Protein AF-A0A0D2NVY4-F1 (afdb_monomer_lite)

Radius of gyration: 32.56 Å; chains: 1; bounding box: 79×87×109 Å

InterPro domains:
  IPR002347 Short-chain dehydrogenase/reductase SDR [PF00106] (227-402)
  IPR016039 Thiolase-like [G3DSA:3.40.47.10] (525-655)
  IPR036291 NAD(P)-binding domain superfamily [SSF51735] (224-418)
  IPR041550 Fatty acid synthase type I, helical [PF18314] (1-98)

Structure (mmCIF, N/CA/C/O backbone):
data_AF-A0A0D2NVY4-F1
#
_entry.id   AF-A0A0D2NVY4-F1
#
loop_
_atom_site.group_PDB
_atom_site.id
_atom_site.type_symbol
_atom_site.label_atom_id
_atom_site.label_alt_id
_atom_site.label_comp_id
_atom_site.label_asym_id
_atom_site.label_entity_id
_atom_site.label_seq_id
_atom_site.pdbx_PDB_ins_code
_atom_site.Cartn_x
_atom_site.Cartn_y
_atom_site.Cartn_z
_atom_site.occupancy
_atom_site.B_iso_or_equiv
_atom_site.auth_seq_id
_atom_site.auth_comp_id
_atom_site.auth_asym_id
_atom_site.auth_atom_id
_atom_site.pdbx_PDB_model_num
ATOM 1 N N . MET A 1 1 ? 10.002 -20.370 -1.622 1.00 86.56 1 MET A N 1
ATOM 2 C CA . MET A 1 1 ? 10.670 -20.469 -0.302 1.00 86.56 1 MET A CA 1
ATOM 3 C C . MET A 1 1 ? 11.691 -21.597 -0.251 1.00 86.56 1 MET A C 1
ATOM 5 O O . MET A 1 1 ? 12.854 -21.275 -0.115 1.00 86.56 1 MET A O 1
ATOM 9 N N . PHE A 1 2 ? 11.315 -22.878 -0.393 1.00 87.69 2 PHE A N 1
ATOM 10 C CA . PHE A 1 2 ? 12.278 -23.999 -0.362 1.00 87.69 2 PHE A CA 1
ATOM 11 C C . PHE A 1 2 ? 13.451 -23.810 -1.343 1.00 87.69 2 PHE A C 1
ATOM 13 O O . PHE A 1 2 ? 14.599 -23.707 -0.924 1.00 87.69 2 PHE A O 1
ATOM 20 N N . TYR A 1 3 ? 13.155 -23.617 -2.633 1.00 90.06 3 TYR A N 1
ATOM 21 C CA . TYR A 1 3 ? 14.182 -23.303 -3.631 1.00 90.06 3 TYR A CA 1
ATOM 22 C C . TYR A 1 3 ? 14.896 -21.970 -3.375 1.00 90.06 3 TYR A C 1
ATOM 24 O O . TYR A 1 3 ? 16.074 -21.850 -3.680 1.00 90.06 3 TYR A O 1
ATOM 32 N N . ASP A 1 4 ? 14.228 -20.977 -2.780 1.00 90.44 4 ASP A N 1
ATOM 33 C CA . ASP A 1 4 ? 14.886 -19.706 -2.449 1.00 90.44 4 ASP A CA 1
ATOM 34 C C . ASP A 1 4 ? 15.984 -19.902 -1.393 1.00 90.44 4 ASP A C 1
ATOM 36 O O . ASP A 1 4 ? 17.011 -19.237 -1.466 1.00 90.44 4 ASP A O 1
ATOM 40 N N . ILE A 1 5 ? 15.800 -20.838 -0.454 1.00 88.50 5 ILE A N 1
ATOM 41 C CA . ILE A 1 5 ? 16.826 -21.222 0.525 1.00 88.50 5 ILE A CA 1
ATOM 42 C C . ILE A 1 5 ? 17.967 -21.976 -0.174 1.00 88.50 5 ILE A C 1
ATOM 44 O O . ILE A 1 5 ? 19.127 -21.623 0.010 1.00 88.50 5 ILE A O 1
ATOM 48 N N . ILE A 1 6 ? 17.653 -22.967 -1.021 1.00 89.50 6 ILE A N 1
ATOM 49 C CA . ILE A 1 6 ? 18.666 -23.768 -1.741 1.00 89.50 6 ILE A CA 1
ATOM 50 C C . ILE A 1 6 ? 19.544 -22.893 -2.643 1.00 89.50 6 ILE A C 1
ATOM 52 O O . ILE A 1 6 ? 20.761 -23.052 -2.664 1.00 89.50 6 ILE A O 1
ATOM 56 N N . PHE A 1 7 ? 18.942 -21.950 -3.369 1.00 92.81 7 PHE A N 1
ATOM 57 C CA . PHE A 1 7 ? 19.663 -21.037 -4.257 1.00 92.81 7 PHE A CA 1
ATOM 58 C C . PHE A 1 7 ? 20.266 -19.823 -3.530 1.00 92.81 7 PHE A C 1
ATOM 60 O O . PHE A 1 7 ? 20.756 -18.910 -4.193 1.00 92.81 7 PHE A O 1
ATOM 67 N N . GLY A 1 8 ? 20.206 -19.767 -2.194 1.00 89.69 8 GLY A N 1
ATOM 68 C CA . GLY A 1 8 ? 20.782 -18.677 -1.400 1.00 89.69 8 GLY A CA 1
ATOM 69 C C . GLY A 1 8 ? 20.105 -17.315 -1.592 1.00 89.69 8 GLY A C 1
ATOM 70 O O . GLY A 1 8 ? 20.678 -16.292 -1.233 1.00 89.69 8 GLY A O 1
ATOM 71 N N . ARG A 1 9 ? 18.890 -17.281 -2.155 1.00 89.81 9 ARG A N 1
ATOM 72 C CA . ARG A 1 9 ? 18.069 -16.061 -2.268 1.00 89.81 9 ARG A CA 1
ATOM 73 C C . ARG A 1 9 ? 17.464 -15.651 -0.927 1.00 89.81 9 ARG A C 1
ATOM 75 O O . ARG A 1 9 ? 17.112 -14.491 -0.757 1.00 89.81 9 ARG A O 1
ATOM 82 N N . LEU A 1 10 ? 17.300 -16.609 -0.015 1.00 87.00 10 LEU A N 1
ATOM 83 C CA . LEU A 1 10 ? 16.898 -16.390 1.369 1.00 87.00 10 LEU A CA 1
ATOM 84 C C . LEU A 1 10 ? 17.934 -17.017 2.296 1.00 87.00 10 LEU A C 1
ATOM 86 O O . LEU A 1 10 ? 18.190 -18.220 2.229 1.00 87.00 10 LEU A O 1
ATOM 90 N N . THR A 1 11 ? 18.491 -16.206 3.185 1.00 84.31 11 THR A N 1
ATOM 91 C CA . THR A 1 11 ? 19.459 -16.626 4.200 1.00 84.31 11 THR A CA 1
ATOM 92 C C . THR A 1 11 ? 18.825 -16.618 5.588 1.00 84.31 11 THR A C 1
ATOM 94 O O . THR A 1 11 ? 17.840 -15.928 5.834 1.00 84.31 11 THR A O 1
ATOM 97 N N . THR A 1 12 ? 19.393 -17.360 6.540 1.00 76.38 12 THR A N 1
ATOM 98 C CA . THR A 1 12 ? 18.867 -17.458 7.918 1.00 76.38 12 THR A CA 1
ATOM 99 C C . THR A 1 12 ? 18.837 -16.126 8.679 1.00 76.38 12 THR A C 1
ATOM 101 O O . THR A 1 12 ? 18.183 -16.031 9.716 1.00 76.38 12 THR A O 1
ATOM 104 N N . VAL A 1 13 ? 19.518 -15.095 8.173 1.00 79.06 13 VAL A N 1
ATOM 105 C CA . VAL A 1 13 ? 19.532 -13.734 8.732 1.00 79.06 13 VAL A CA 1
ATOM 106 C C . VAL A 1 13 ? 18.320 -12.918 8.257 1.00 79.06 13 VAL A C 1
ATOM 108 O O . VAL A 1 13 ? 17.901 -11.970 8.929 1.00 79.06 13 VAL A O 1
ATOM 111 N N . ASP A 1 14 ? 17.709 -13.302 7.134 1.00 80.12 14 ASP A N 1
ATOM 112 C CA . ASP A 1 14 ? 16.627 -12.550 6.513 1.00 80.12 14 ASP A CA 1
ATOM 113 C C . ASP A 1 14 ? 15.312 -12.757 7.263 1.00 80.12 14 ASP A C 1
ATOM 115 O O . ASP A 1 14 ? 14.697 -13.826 7.236 1.00 80.12 14 ASP A O 1
ATOM 119 N N . ARG A 1 15 ? 14.791 -11.681 7.866 1.00 83.75 15 ARG A N 1
ATOM 120 C CA . ARG A 1 15 ? 13.445 -11.685 8.470 1.00 83.75 15 ARG A CA 1
ATOM 121 C C . ARG A 1 15 ? 12.323 -11.975 7.480 1.00 83.75 15 ARG A C 1
ATOM 123 O O . ARG A 1 15 ? 11.206 -12.283 7.896 1.00 83.75 15 ARG A O 1
ATOM 130 N N . GLU A 1 16 ? 12.614 -11.901 6.187 1.00 86.81 16 GLU A N 1
ATOM 131 C CA . GLU A 1 16 ? 11.705 -12.356 5.147 1.00 86.81 16 GLU A CA 1
ATOM 132 C C . GLU A 1 16 ? 11.377 -13.851 5.283 1.00 86.81 16 GLU A C 1
ATOM 134 O O . GLU A 1 16 ? 10.227 -14.227 5.051 1.00 86.81 16 GLU A O 1
ATOM 139 N N . ILE A 1 17 ? 12.316 -14.692 5.743 1.00 88.69 17 ILE A N 1
ATOM 140 C CA . ILE A 1 17 ? 12.026 -16.101 6.048 1.00 88.69 17 ILE A CA 1
ATOM 141 C C . ILE A 1 17 ? 10.953 -16.184 7.131 1.00 88.69 17 ILE A C 1
ATOM 143 O O . ILE A 1 17 ? 9.939 -16.848 6.936 1.00 88.69 17 ILE A O 1
ATOM 147 N N . THR A 1 18 ? 11.128 -15.465 8.243 1.00 89.81 18 THR A N 1
ATOM 148 C CA . THR A 1 18 ? 10.160 -15.463 9.348 1.00 89.81 18 THR A CA 1
ATOM 149 C C . THR A 1 18 ? 8.782 -14.994 8.887 1.00 89.81 18 THR A C 1
ATOM 151 O O . THR A 1 18 ? 7.784 -15.640 9.200 1.00 89.81 18 THR A O 1
ATOM 154 N N . ALA A 1 19 ? 8.710 -13.916 8.100 1.00 90.62 19 ALA A N 1
ATOM 155 C CA . ALA A 1 19 ? 7.446 -13.406 7.568 1.00 90.62 19 ALA A CA 1
ATOM 156 C C . ALA A 1 19 ? 6.749 -14.431 6.653 1.00 90.62 19 ALA A C 1
ATOM 158 O O . ALA A 1 19 ? 5.549 -14.675 6.797 1.00 90.62 19 ALA A O 1
ATOM 159 N N . ARG A 1 20 ? 7.498 -15.077 5.747 1.00 91.50 20 ARG A N 1
ATOM 160 C CA . ARG A 1 20 ? 6.967 -16.120 4.853 1.00 91.50 20 ARG A CA 1
ATOM 161 C C . ARG A 1 20 ? 6.532 -17.367 5.628 1.00 91.50 20 ARG A C 1
ATOM 163 O O . ARG A 1 20 ? 5.486 -17.927 5.310 1.00 91.50 20 ARG A O 1
ATOM 170 N N . CYS A 1 21 ? 7.269 -17.767 6.664 1.00 91.25 21 CYS A N 1
ATOM 171 C CA . CYS A 1 21 ? 6.880 -18.856 7.561 1.00 91.25 21 CYS A CA 1
ATOM 172 C C . CYS A 1 21 ? 5.568 -18.543 8.289 1.00 91.25 21 CYS A C 1
ATOM 174 O O . CYS A 1 21 ? 4.671 -19.376 8.268 1.00 91.25 21 CYS A O 1
ATOM 176 N N . ILE A 1 22 ? 5.402 -17.340 8.854 1.00 92.00 22 ILE A N 1
ATOM 177 C CA . ILE A 1 22 ? 4.137 -16.924 9.492 1.00 92.00 22 ILE A CA 1
ATOM 178 C C . ILE A 1 22 ? 2.979 -16.983 8.485 1.00 92.00 22 ILE A C 1
ATOM 180 O O . ILE A 1 22 ? 1.926 -17.539 8.787 1.00 92.00 22 ILE A O 1
ATOM 184 N N . ALA A 1 23 ? 3.176 -16.488 7.260 1.00 93.06 23 ALA A N 1
ATOM 185 C CA . ALA A 1 23 ? 2.154 -16.553 6.215 1.00 93.06 23 ALA A CA 1
ATOM 186 C C . ALA A 1 23 ? 1.801 -17.994 5.793 1.00 93.06 23 ALA A C 1
ATOM 188 O O . ALA A 1 23 ? 0.668 -18.267 5.397 1.00 93.06 23 ALA A O 1
ATOM 189 N N . LEU A 1 24 ? 2.754 -18.930 5.840 1.00 92.38 24 LEU A N 1
ATOM 190 C CA . LEU A 1 24 ? 2.497 -20.358 5.613 1.00 92.38 24 LEU A CA 1
ATOM 191 C C . LEU A 1 24 ? 1.728 -20.979 6.787 1.00 92.38 24 LEU A C 1
ATOM 193 O O . LEU A 1 24 ? 0.723 -21.641 6.555 1.00 92.38 24 LEU A O 1
ATOM 197 N N . LEU A 1 25 ? 2.125 -20.687 8.028 1.00 93.12 25 LEU A N 1
ATOM 198 C CA . LEU A 1 25 ? 1.436 -21.147 9.240 1.00 93.12 25 LEU A CA 1
ATOM 199 C C . LEU A 1 25 ? -0.012 -20.641 9.313 1.00 93.12 25 LEU A C 1
ATOM 201 O O . LEU A 1 25 ? -0.918 -21.392 9.656 1.00 93.12 25 LEU A O 1
ATOM 205 N N . ASN A 1 26 ? -0.267 -19.407 8.881 1.00 94.94 26 ASN A N 1
ATOM 206 C CA . ASN A 1 26 ? -1.617 -18.849 8.777 1.00 94.94 26 ASN A CA 1
ATOM 207 C C . ASN A 1 26 ? -2.511 -19.567 7.746 1.00 94.94 26 ASN A C 1
ATOM 209 O O . ASN A 1 26 ? -3.724 -19.356 7.725 1.00 94.94 26 ASN A O 1
ATOM 213 N N . ARG A 1 27 ? -1.931 -20.404 6.880 1.00 93.50 27 ARG A N 1
ATOM 214 C CA . ARG A 1 27 ? -2.629 -21.253 5.902 1.00 93.50 27 ARG A CA 1
ATOM 215 C C . ARG A 1 27 ? -2.574 -22.735 6.274 1.00 93.50 27 ARG A C 1
ATOM 217 O O . ARG A 1 27 ? -2.895 -23.563 5.429 1.00 93.50 27 ARG A O 1
ATOM 224 N N . ALA A 1 28 ? -2.175 -23.061 7.506 1.00 91.00 28 ALA A N 1
ATOM 225 C CA . ALA A 1 28 ? -2.009 -24.436 7.948 1.00 91.00 28 ALA A CA 1
ATOM 226 C C . ALA A 1 28 ? -3.269 -25.270 7.679 1.00 91.00 28 ALA A C 1
ATOM 228 O O . ALA A 1 28 ? -4.376 -24.966 8.143 1.00 91.00 28 ALA A O 1
ATOM 229 N N . ASP A 1 29 ? -3.057 -26.344 6.930 1.00 88.44 29 ASP A N 1
ATOM 230 C CA . ASP A 1 29 ? -4.056 -27.316 6.520 1.00 88.44 29 ASP A CA 1
ATOM 231 C C . ASP A 1 29 ? -3.451 -28.726 6.651 1.00 88.44 29 ASP A C 1
ATOM 233 O O . ASP A 1 29 ? -2.238 -28.871 6.460 1.00 88.44 29 ASP A O 1
ATOM 237 N N . PRO A 1 30 ? -4.229 -29.769 6.995 1.00 87.94 30 PRO A N 1
ATOM 238 C CA . PRO A 1 30 ? -3.699 -31.126 7.106 1.00 87.94 30 PRO A CA 1
ATOM 239 C C . PRO A 1 30 ? -2.974 -31.617 5.846 1.00 87.94 30 PRO A C 1
ATOM 241 O O . PRO A 1 30 ? -1.980 -32.338 5.966 1.00 87.94 30 PRO A O 1
ATOM 244 N N . ASP A 1 31 ? -3.397 -31.196 4.651 1.00 88.06 31 ASP A N 1
ATOM 245 C CA . ASP A 1 31 ? -2.732 -31.588 3.404 1.00 88.06 31 ASP A CA 1
ATOM 246 C C . ASP A 1 31 ? -1.374 -30.896 3.224 1.00 88.06 31 ASP A C 1
ATOM 248 O O . ASP A 1 31 ? -0.487 -31.430 2.555 1.00 88.06 31 ASP A O 1
ATOM 252 N N . MET A 1 32 ? -1.153 -29.757 3.890 1.00 84.56 32 MET A N 1
ATOM 253 C CA . MET A 1 32 ? 0.127 -29.047 3.880 1.00 84.56 32 MET A CA 1
ATOM 254 C C . MET A 1 32 ? 1.254 -29.859 4.540 1.00 84.56 32 MET A C 1
ATOM 256 O O . MET A 1 32 ? 2.413 -29.732 4.149 1.00 84.56 32 MET A O 1
ATOM 260 N N . LEU A 1 33 ? 0.927 -30.733 5.499 1.00 82.50 33 LEU A N 1
ATOM 261 C CA . LEU A 1 33 ? 1.903 -31.587 6.190 1.00 82.50 33 LEU A CA 1
ATOM 262 C C . LEU A 1 33 ? 2.468 -32.711 5.310 1.00 82.50 33 LEU A C 1
ATOM 264 O O . LEU A 1 33 ? 3.437 -33.355 5.704 1.00 82.50 33 LEU A O 1
ATOM 268 N N . ARG A 1 34 ? 1.869 -32.966 4.140 1.00 81.75 34 ARG A N 1
ATOM 269 C CA . ARG A 1 34 ? 2.365 -33.963 3.178 1.00 81.75 34 ARG A CA 1
ATOM 270 C C . ARG A 1 34 ? 3.543 -33.453 2.349 1.00 81.75 34 ARG A C 1
ATOM 272 O O . ARG A 1 34 ? 4.199 -34.250 1.689 1.00 81.75 34 ARG A O 1
ATOM 279 N N . TYR A 1 35 ? 3.786 -32.144 2.352 1.00 76.06 35 TYR A N 1
ATOM 280 C CA . TYR A 1 35 ? 4.865 -31.533 1.588 1.00 76.06 35 TYR A CA 1
ATOM 281 C C . TYR A 1 35 ? 6.170 -31.524 2.390 1.00 76.06 35 TYR A C 1
ATOM 283 O O . TYR A 1 35 ? 6.176 -31.295 3.601 1.00 76.06 35 TYR A O 1
ATOM 291 N N . GLU A 1 36 ? 7.287 -31.729 1.693 1.00 65.12 36 GLU A N 1
ATOM 292 C CA . GLU A 1 36 ? 8.637 -31.679 2.260 1.00 65.12 36 GLU A CA 1
ATOM 293 C C . GLU A 1 36 ? 9.037 -30.230 2.590 1.00 65.12 36 GLU A C 1
ATOM 295 O O . GLU A 1 36 ? 9.693 -29.529 1.817 1.00 65.12 36 GLU A O 1
ATOM 300 N N . PHE A 1 37 ? 8.603 -29.748 3.753 1.00 70.25 37 PHE A N 1
ATOM 301 C CA . PHE A 1 37 ? 9.102 -28.510 4.346 1.00 70.25 37 PHE A CA 1
ATOM 302 C C . PHE A 1 37 ? 10.271 -28.789 5.301 1.00 70.25 37 PHE A C 1
ATOM 304 O O . PHE A 1 37 ? 10.519 -29.923 5.702 1.00 70.25 37 PHE A O 1
ATOM 311 N N . GLY A 1 38 ? 10.998 -27.742 5.708 1.00 79.31 38 GLY A N 1
ATOM 312 C CA . GLY A 1 38 ? 11.969 -27.878 6.796 1.00 79.31 38 GLY A CA 1
ATOM 313 C C . GLY A 1 38 ? 11.278 -28.375 8.072 1.00 79.31 38 GLY A C 1
ATOM 314 O O . GLY A 1 38 ? 10.204 -27.875 8.407 1.00 79.31 38 GLY A O 1
ATOM 315 N N . GLN A 1 39 ? 11.894 -29.326 8.785 1.00 85.44 39 GLN A N 1
ATOM 316 C CA . GLN A 1 39 ? 11.295 -30.023 9.936 1.00 85.44 39 GLN A CA 1
ATOM 317 C C . GLN A 1 39 ? 10.661 -29.068 10.962 1.00 85.44 39 GLN A C 1
ATOM 319 O O . GLN A 1 39 ? 9.519 -29.261 11.361 1.00 85.44 39 GLN A O 1
ATOM 324 N N . GLN A 1 40 ? 11.343 -27.965 11.289 1.00 87.06 40 GLN A N 1
ATOM 325 C CA . GLN A 1 40 ? 10.825 -26.948 12.210 1.00 87.06 40 GLN A CA 1
ATOM 326 C C . GLN A 1 40 ? 9.500 -26.319 11.740 1.00 87.06 40 GLN A C 1
ATOM 328 O O . GLN A 1 40 ? 8.623 -26.039 12.552 1.00 87.06 40 GLN A O 1
ATOM 333 N N . LEU A 1 41 ? 9.328 -26.083 10.435 1.00 86.81 41 LEU A N 1
ATOM 334 C CA . LEU A 1 41 ? 8.077 -25.537 9.906 1.00 86.81 41 LEU A CA 1
ATOM 335 C C . LEU A 1 41 ? 6.955 -26.578 9.953 1.00 86.81 41 LEU A C 1
ATOM 337 O O . LEU A 1 41 ? 5.814 -26.208 10.214 1.00 86.81 41 LEU A O 1
ATOM 341 N N . ILE A 1 42 ? 7.269 -27.858 9.733 1.00 87.81 42 ILE A N 1
ATOM 342 C CA . ILE A 1 42 ? 6.306 -28.963 9.860 1.00 87.81 42 ILE A CA 1
ATOM 343 C C . ILE A 1 42 ? 5.810 -29.055 11.304 1.00 87.81 42 ILE A C 1
ATOM 345 O O . ILE A 1 42 ? 4.600 -29.112 11.529 1.00 87.81 42 ILE A O 1
ATOM 349 N N . ASP A 1 43 ? 6.724 -29.013 12.271 1.00 89.75 43 ASP A N 1
ATOM 350 C CA . ASP A 1 43 ? 6.390 -29.086 13.694 1.00 89.75 43 ASP A CA 1
ATOM 351 C C . ASP A 1 43 ? 5.529 -27.887 14.117 1.00 89.75 43 ASP A C 1
ATOM 353 O O . ASP A 1 43 ? 4.432 -28.076 14.642 1.00 89.75 43 ASP A O 1
ATOM 357 N N . ASN A 1 44 ? 5.926 -26.666 13.740 1.00 90.62 44 ASN A N 1
ATOM 358 C CA . ASN A 1 44 ? 5.115 -25.467 13.970 1.00 90.62 44 ASN A CA 1
ATOM 359 C C . ASN A 1 44 ? 3.734 -25.561 13.298 1.00 90.62 44 ASN A C 1
ATOM 361 O O . ASN A 1 44 ? 2.740 -25.120 13.867 1.00 90.62 44 ASN A O 1
ATOM 365 N N . THR A 1 45 ? 3.653 -26.133 12.090 1.00 89.69 45 THR A N 1
ATOM 366 C CA . THR A 1 45 ? 2.379 -26.306 11.371 1.00 89.69 45 THR A CA 1
ATOM 367 C C . THR A 1 45 ? 1.446 -27.221 12.156 1.00 89.69 45 THR A C 1
ATOM 369 O O . THR A 1 45 ? 0.265 -26.908 12.275 1.00 89.69 45 THR A O 1
ATOM 372 N N . ARG A 1 46 ? 1.960 -28.312 12.744 1.00 89.88 46 ARG A N 1
ATOM 373 C CA . ARG A 1 46 ? 1.169 -29.223 13.589 1.00 89.88 46 ARG A CA 1
ATOM 374 C C . ARG A 1 46 ? 0.601 -28.522 14.820 1.00 89.88 46 ARG A C 1
ATOM 376 O O . ARG A 1 46 ? -0.548 -28.775 15.162 1.00 89.88 46 ARG A O 1
ATOM 383 N N . GLU A 1 47 ? 1.373 -27.641 15.449 1.00 90.19 47 GLU A N 1
ATOM 384 C CA . GLU A 1 47 ? 0.938 -26.898 16.639 1.00 90.19 47 GLU A CA 1
ATOM 385 C C . GLU A 1 47 ? -0.162 -25.872 16.337 1.00 90.19 47 GLU A C 1
ATOM 387 O O . GLU A 1 47 ? -1.074 -25.687 17.141 1.00 90.19 47 GLU A O 1
ATOM 392 N N . VAL A 1 48 ? -0.112 -25.219 15.171 1.00 91.31 48 VAL A N 1
ATOM 393 C CA . VAL A 1 48 ? -1.101 -24.195 14.781 1.00 91.31 48 VAL A CA 1
ATOM 394 C C . VAL A 1 48 ? -2.318 -24.767 14.046 1.00 91.31 48 VAL A C 1
ATOM 396 O O . VAL A 1 48 ? -3.240 -24.032 13.681 1.00 91.31 48 VAL A O 1
ATOM 399 N N . LEU A 1 49 ? -2.372 -26.079 13.801 1.00 91.69 49 LEU A N 1
ATOM 400 C CA . LEU A 1 49 ? -3.544 -26.681 13.173 1.00 91.69 49 LEU A CA 1
ATOM 401 C C . LEU A 1 49 ? -4.790 -26.447 14.037 1.00 91.69 49 LEU A C 1
ATOM 403 O O . LEU A 1 49 ? -4.869 -26.819 15.200 1.00 91.69 49 LEU A O 1
ATOM 407 N N . GLY A 1 50 ? -5.790 -25.813 13.428 1.00 86.81 50 GLY A N 1
ATOM 408 C CA . GLY A 1 50 ? -7.053 -25.475 14.089 1.00 86.81 50 GLY A CA 1
ATOM 409 C C . GLY A 1 50 ? -7.038 -24.153 14.865 1.00 86.81 50 GLY A C 1
ATOM 410 O O . GLY A 1 50 ? -8.112 -23.683 15.239 1.00 86.81 50 GLY A O 1
ATOM 411 N N . THR A 1 51 ? -5.889 -23.489 15.025 1.00 93.00 51 THR A N 1
ATOM 412 C CA . THR A 1 51 ? -5.853 -22.142 15.610 1.00 93.00 51 THR A CA 1
ATOM 413 C C . THR A 1 51 ? -6.255 -21.077 14.573 1.00 93.00 51 THR A C 1
ATOM 415 O O . THR A 1 51 ? -6.121 -21.288 13.358 1.00 93.00 51 THR A O 1
ATOM 418 N N . PRO A 1 52 ? -6.845 -19.946 15.001 1.00 94.12 52 PRO A N 1
ATOM 419 C CA . PRO A 1 52 ? -7.116 -18.825 14.107 1.00 94.12 52 PRO A CA 1
ATOM 420 C C . PRO A 1 52 ? -5.819 -18.228 13.539 1.00 94.12 52 PRO A C 1
ATOM 422 O O . PRO A 1 52 ? -4.828 -18.140 14.263 1.00 94.12 52 PRO A O 1
ATOM 425 N N . PRO A 1 53 ? -5.819 -17.771 12.275 1.00 95.69 53 PRO A N 1
ATOM 426 C CA . PRO A 1 53 ? -4.670 -17.079 11.710 1.00 95.69 53 PRO A CA 1
ATOM 427 C C . PRO A 1 53 ? -4.442 -15.730 12.403 1.00 95.69 53 PRO A C 1
ATOM 429 O O . PRO A 1 53 ? -5.387 -15.083 12.873 1.00 95.69 53 PRO A O 1
ATOM 432 N N . MET A 1 54 ? -3.181 -15.306 12.458 1.00 94.06 54 MET A N 1
ATOM 433 C CA . MET A 1 54 ? -2.755 -14.118 13.192 1.00 94.06 54 MET A CA 1
ATOM 434 C C . MET A 1 54 ? -1.973 -13.155 12.301 1.00 94.06 54 MET A C 1
ATOM 436 O O . MET A 1 54 ? -1.038 -13.525 11.589 1.00 94.06 54 MET A O 1
ATOM 440 N N . TYR A 1 55 ? -2.316 -11.877 12.394 1.00 95.94 55 TYR A N 1
ATOM 441 C CA . TYR A 1 55 ? -1.469 -10.787 11.952 1.00 95.94 55 TYR A CA 1
ATOM 442 C C . TYR A 1 55 ? -0.325 -10.591 12.944 1.00 95.94 55 TYR A C 1
ATOM 444 O O . TYR A 1 55 ? -0.558 -10.297 14.116 1.00 95.94 55 TYR A O 1
ATOM 452 N N . LYS A 1 56 ? 0.907 -10.713 12.449 1.00 93.69 56 LYS A N 1
ATOM 453 C CA . LYS A 1 56 ? 2.125 -10.364 13.175 1.00 93.69 56 LYS A CA 1
ATOM 454 C C . LYS A 1 56 ? 3.14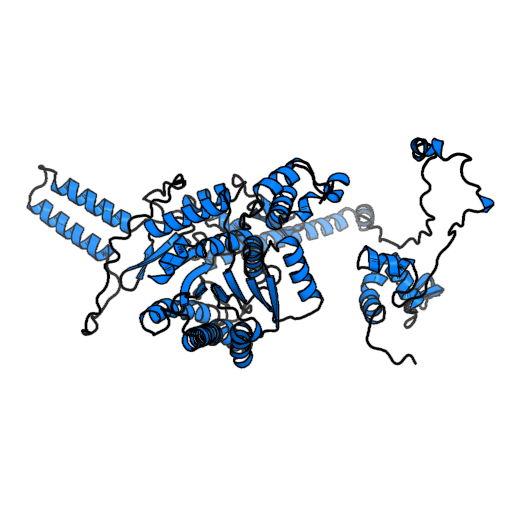6 -9.802 12.198 1.00 93.69 56 LYS A C 1
ATOM 456 O O . LYS A 1 56 ? 3.600 -10.509 11.298 1.00 93.69 56 LYS A O 1
ATOM 461 N N . ASP A 1 57 ? 3.506 -8.537 12.375 1.00 90.69 57 ASP A N 1
ATOM 462 C CA . ASP A 1 57 ? 4.537 -7.901 11.564 1.00 90.69 57 ASP A CA 1
ATOM 463 C C . ASP A 1 57 ? 5.909 -8.085 12.228 1.00 90.69 57 ASP A C 1
ATOM 465 O O . ASP A 1 57 ? 6.138 -7.739 13.385 1.00 90.69 57 ASP A O 1
ATOM 469 N N . VAL A 1 58 ? 6.821 -8.699 11.479 1.00 90.31 58 VAL A N 1
ATOM 470 C CA . VAL A 1 58 ? 8.194 -8.993 11.904 1.00 90.31 58 VAL A CA 1
ATOM 471 C C . VAL A 1 58 ? 9.215 -8.114 11.188 1.00 90.31 58 VAL A C 1
ATOM 473 O O . VAL A 1 58 ? 10.418 -8.302 11.363 1.00 90.31 58 VAL A O 1
ATOM 476 N N . THR A 1 59 ? 8.779 -7.165 10.366 1.00 87.56 59 THR A N 1
ATOM 477 C CA . THR A 1 59 ? 9.676 -6.303 9.598 1.00 87.56 59 THR A CA 1
ATOM 478 C C . THR A 1 59 ? 10.473 -5.371 10.511 1.00 87.56 59 THR A C 1
ATOM 480 O O . THR A 1 59 ? 10.120 -5.130 11.666 1.00 87.56 59 THR A O 1
ATOM 483 N N . PHE A 1 60 ? 11.627 -4.915 10.024 1.00 88.38 60 PHE A N 1
ATOM 484 C CA . PHE A 1 60 ? 12.434 -3.952 10.761 1.00 88.38 60 PHE A CA 1
ATOM 485 C C . PHE A 1 60 ? 11.789 -2.567 10.676 1.00 88.38 60 PHE A C 1
ATOM 487 O O . PHE A 1 60 ? 11.524 -2.112 9.561 1.00 88.38 60 PHE A O 1
ATOM 494 N N . PRO A 1 61 ? 11.577 -1.883 11.813 1.00 93.00 61 PRO A N 1
ATOM 495 C CA . PRO A 1 61 ? 11.236 -0.469 11.809 1.00 93.00 61 PRO A CA 1
ATOM 496 C C . PRO A 1 61 ? 12.330 0.342 11.108 1.00 93.00 61 PRO A C 1
ATOM 498 O O . PRO A 1 61 ? 13.527 0.129 11.334 1.00 93.00 61 PRO A O 1
ATOM 501 N N . THR A 1 62 ? 11.924 1.257 10.230 1.00 93.56 62 THR A N 1
ATOM 502 C CA . THR A 1 62 ? 12.844 2.055 9.413 1.00 93.56 62 THR A CA 1
ATOM 503 C C . THR A 1 62 ? 12.767 3.539 9.753 1.00 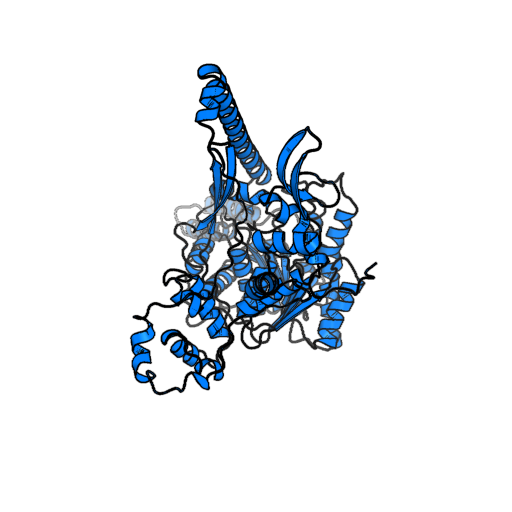93.56 62 THR A C 1
ATOM 505 O O . THR A 1 62 ? 11.743 4.052 10.208 1.00 93.56 62 THR A O 1
ATOM 508 N N . ALA A 1 63 ? 13.863 4.255 9.533 1.00 93.94 63 ALA A N 1
ATOM 509 C CA . ALA A 1 63 ? 14.008 5.689 9.726 1.00 93.94 63 ALA A CA 1
ATOM 510 C C . ALA A 1 63 ? 14.327 6.383 8.389 1.00 93.94 63 ALA A C 1
ATOM 512 O O . ALA A 1 63 ? 14.956 5.776 7.514 1.00 93.94 63 ALA A O 1
ATOM 513 N N . PRO A 1 64 ? 13.901 7.645 8.214 1.00 95.00 64 PRO A N 1
ATOM 514 C CA . PRO A 1 64 ? 14.211 8.399 7.011 1.00 95.00 64 PRO A CA 1
ATOM 515 C C . PRO A 1 64 ? 15.681 8.805 7.011 1.00 95.00 64 PRO A C 1
ATOM 517 O O . PRO A 1 64 ? 16.164 9.383 7.982 1.00 95.00 64 PRO A O 1
ATOM 520 N N . HIS A 1 65 ? 16.365 8.586 5.895 1.00 95.12 65 HIS A N 1
ATOM 521 C CA . HIS A 1 65 ? 17.711 9.086 5.677 1.00 95.12 65 HIS A CA 1
ATOM 522 C C . HIS A 1 65 ? 17.766 9.888 4.382 1.00 95.12 65 HIS A C 1
ATOM 524 O O . HIS A 1 65 ? 17.556 9.371 3.288 1.00 95.12 65 HIS A O 1
ATOM 530 N N . THR A 1 66 ? 18.049 11.177 4.521 1.00 94.69 66 THR A N 1
ATOM 531 C CA . THR A 1 66 ? 18.289 12.078 3.392 1.00 94.69 66 THR A CA 1
ATOM 532 C C . THR A 1 66 ? 19.736 12.522 3.406 1.00 94.69 66 THR A C 1
ATOM 534 O O . THR A 1 66 ? 20.192 13.102 4.396 1.00 94.69 66 THR A O 1
ATOM 537 N N . GLU A 1 67 ? 20.421 12.323 2.285 1.00 94.56 67 GLU A N 1
ATOM 538 C CA . GLU A 1 67 ? 21.760 12.840 2.043 1.00 94.56 67 GLU A CA 1
ATOM 539 C C . GLU A 1 67 ? 21.813 13.654 0.747 1.00 94.56 67 GLU A C 1
ATOM 541 O O . GLU A 1 67 ? 21.055 13.443 -0.200 1.00 94.56 67 GLU A O 1
ATOM 546 N N . VAL A 1 68 ? 22.735 14.612 0.708 1.00 94.38 68 VAL A N 1
ATOM 547 C CA . VAL A 1 68 ? 23.104 15.301 -0.529 1.00 94.38 68 VAL A CA 1
ATOM 548 C C . VAL A 1 68 ? 24.429 14.694 -0.964 1.00 94.38 68 VAL A C 1
ATOM 550 O O . VAL A 1 68 ? 25.355 14.654 -0.153 1.00 94.38 68 VAL A O 1
ATOM 553 N N . THR A 1 69 ? 24.539 14.229 -2.205 1.00 93.69 69 THR A N 1
ATOM 554 C CA . THR A 1 69 ? 25.784 13.664 -2.751 1.00 93.69 69 THR A CA 1
ATOM 555 C C . THR A 1 69 ? 26.806 14.763 -3.039 1.00 93.69 69 THR A C 1
ATOM 557 O O . THR A 1 69 ? 26.485 15.956 -3.004 1.00 93.69 69 THR A O 1
ATOM 560 N N . GLU A 1 70 ? 28.058 14.404 -3.321 1.00 90.12 70 GLU A N 1
ATOM 561 C CA . GLU A 1 70 ? 29.087 15.372 -3.740 1.00 90.12 70 GLU A CA 1
ATOM 562 C C . GLU A 1 70 ? 28.728 16.070 -5.056 1.00 90.12 70 GLU A C 1
ATOM 564 O O . GLU A 1 70 ? 28.979 17.261 -5.209 1.00 90.12 70 GLU A O 1
ATOM 569 N N . LYS A 1 71 ? 28.023 15.371 -5.955 1.00 89.12 71 LYS A N 1
ATOM 570 C CA . LYS A 1 71 ? 27.491 15.928 -7.210 1.00 89.12 71 LYS A CA 1
ATOM 571 C C . LYS A 1 71 ? 26.265 16.834 -7.009 1.00 89.12 71 LYS A C 1
ATOM 573 O O . LYS A 1 71 ? 25.757 17.398 -7.972 1.00 89.12 71 LYS A O 1
ATOM 578 N N . GLY A 1 72 ? 25.778 16.972 -5.772 1.00 90.62 72 GLY A N 1
ATOM 579 C CA . GLY A 1 72 ? 24.620 17.796 -5.421 1.00 90.62 72 GLY A CA 1
ATOM 580 C C . GLY A 1 72 ? 23.265 17.189 -5.803 1.00 90.62 72 GLY A C 1
ATOM 581 O O . GLY A 1 72 ? 22.294 17.922 -6.010 1.00 90.62 72 GLY A O 1
ATOM 582 N N . GLU A 1 73 ? 23.183 15.860 -5.885 1.00 92.06 73 GLU A N 1
ATOM 583 C CA . GLU A 1 73 ? 21.916 15.123 -5.966 1.00 92.06 73 GLU A CA 1
ATOM 584 C C . GLU A 1 73 ? 21.370 14.889 -4.554 1.00 92.06 73 GLU A C 1
ATOM 586 O O . GLU A 1 73 ? 22.129 14.539 -3.651 1.00 92.06 73 GLU A O 1
ATOM 591 N N . ILE A 1 74 ? 20.062 15.053 -4.352 1.00 92.25 74 ILE A N 1
ATOM 592 C CA . ILE A 1 74 ? 19.404 14.735 -3.078 1.00 92.25 74 ILE A CA 1
ATOM 593 C C . ILE A 1 74 ? 18.916 13.289 -3.160 1.00 92.25 74 ILE A C 1
ATOM 595 O O . ILE A 1 74 ? 18.043 12.981 -3.973 1.00 92.25 74 ILE A O 1
ATOM 599 N N . LYS A 1 75 ? 19.472 12.407 -2.329 1.00 92.75 75 LYS A N 1
ATOM 600 C CA . LYS A 1 75 ? 19.076 10.999 -2.241 1.00 92.75 75 LYS A CA 1
ATOM 601 C C . LYS A 1 75 ? 18.339 10.750 -0.935 1.00 92.75 75 LYS A C 1
ATOM 603 O O . LYS A 1 75 ? 18.757 11.201 0.127 1.00 92.75 75 LYS A O 1
ATOM 608 N N . TYR A 1 76 ? 17.231 10.030 -1.046 1.00 92.81 76 TYR A N 1
ATOM 609 C CA . TYR A 1 76 ? 16.421 9.593 0.079 1.00 92.81 76 TYR A CA 1
ATOM 610 C C . TYR A 1 76 ? 16.423 8.068 0.144 1.00 92.81 76 TYR A C 1
ATOM 612 O O . TYR A 1 76 ? 16.200 7.405 -0.872 1.00 92.81 76 TYR A O 1
ATOM 620 N N . SER A 1 77 ? 16.641 7.527 1.334 1.00 92.81 77 SER A N 1
ATOM 621 C CA . SER A 1 77 ? 16.583 6.101 1.625 1.00 92.81 77 SER A CA 1
ATOM 622 C C . SER A 1 77 ? 15.892 5.839 2.965 1.00 92.81 77 SER A C 1
ATOM 624 O O . SER A 1 77 ? 15.791 6.700 3.838 1.00 92.81 77 SER A O 1
ATOM 626 N N . GLU A 1 78 ? 15.372 4.625 3.106 1.00 92.19 78 GLU A N 1
ATOM 627 C CA . GLU A 1 78 ? 14.832 4.086 4.352 1.00 92.19 78 GLU A CA 1
ATOM 628 C C . GLU A 1 78 ? 15.904 3.192 4.970 1.00 92.19 78 GLU A C 1
ATOM 630 O O . GLU A 1 78 ? 16.269 2.174 4.380 1.00 92.19 78 GLU A O 1
ATOM 635 N N . ILE A 1 79 ? 16.425 3.570 6.135 1.00 93.88 79 ILE A N 1
ATOM 636 C CA . ILE A 1 79 ? 17.443 2.792 6.853 1.00 93.88 79 ILE A CA 1
ATOM 637 C C . ILE A 1 79 ? 16.819 2.104 8.062 1.00 93.88 79 ILE A C 1
ATOM 639 O O . ILE A 1 79 ? 15.818 2.572 8.593 1.00 93.88 79 ILE A O 1
ATOM 643 N N . VAL A 1 80 ? 17.391 0.993 8.525 1.00 92.62 80 VAL A N 1
ATOM 644 C CA . VAL A 1 80 ? 16.932 0.364 9.773 1.00 92.62 80 VAL A CA 1
ATOM 645 C C . VAL A 1 80 ? 17.174 1.332 10.927 1.00 92.62 80 VAL A C 1
ATOM 647 O O . VAL A 1 80 ? 18.271 1.877 11.058 1.00 92.62 80 VAL A O 1
ATOM 650 N N . ARG A 1 81 ? 16.149 1.563 11.750 1.00 92.75 81 ARG A N 1
ATOM 651 C CA . ARG A 1 81 ? 16.249 2.507 12.862 1.00 92.75 81 ARG A CA 1
ATOM 652 C C . ARG A 1 81 ? 17.211 1.989 13.932 1.00 92.75 81 ARG A C 1
ATOM 654 O O . ARG A 1 81 ? 17.161 0.824 14.332 1.00 92.75 81 ARG A O 1
ATOM 661 N N . GLU A 1 82 ? 18.072 2.877 14.418 1.00 89.06 82 GLU A N 1
ATOM 662 C CA . GLU A 1 82 ? 18.990 2.573 15.511 1.00 89.06 82 GLU A CA 1
ATOM 663 C C . GLU A 1 82 ? 18.206 2.258 16.794 1.00 89.06 82 GLU A C 1
ATOM 665 O O . GLU A 1 82 ? 17.199 2.896 17.086 1.00 89.06 82 GLU A O 1
ATOM 670 N N . ASN A 1 83 ? 18.640 1.245 17.547 1.00 85.69 83 ASN A N 1
ATOM 671 C CA . ASN A 1 83 ? 18.023 0.795 18.805 1.00 85.69 83 ASN A CA 1
ATOM 672 C C . ASN A 1 83 ? 16.572 0.268 18.722 1.00 85.69 83 ASN A C 1
ATOM 674 O O . ASN A 1 83 ? 16.041 -0.182 19.733 1.00 85.69 83 ASN A O 1
ATOM 678 N N . VAL A 1 84 ? 15.955 0.197 17.534 1.00 89.12 84 VAL A N 1
ATOM 679 C CA . VAL A 1 84 ? 14.573 -0.290 17.355 1.00 89.12 84 VAL A CA 1
ATOM 680 C C . VAL A 1 84 ? 14.547 -1.455 16.367 1.00 89.12 84 VAL A C 1
ATOM 682 O O . VAL A 1 84 ? 14.320 -1.303 15.170 1.00 89.12 84 VAL A O 1
ATOM 685 N N . ARG A 1 85 ? 14.805 -2.669 16.869 1.00 87.00 85 ARG A N 1
ATOM 686 C CA . ARG A 1 85 ? 14.923 -3.871 16.018 1.00 87.00 85 ARG A CA 1
ATOM 687 C C . ARG A 1 85 ? 13.605 -4.608 15.778 1.00 87.00 85 ARG A C 1
ATOM 689 O O . ARG A 1 85 ? 13.548 -5.455 14.889 1.00 87.00 85 ARG A O 1
ATOM 696 N N . LYS A 1 86 ? 12.570 -4.384 16.581 1.00 90.81 86 LYS A N 1
ATOM 697 C CA . LYS A 1 86 ? 11.279 -5.095 16.523 1.00 90.81 86 LYS A CA 1
ATOM 698 C C . LYS A 1 86 ? 10.143 -4.130 16.835 1.00 90.81 86 LYS A C 1
ATOM 700 O O . LYS A 1 86 ? 10.391 -3.076 17.415 1.00 90.81 86 LYS A O 1
ATOM 705 N N . LEU A 1 87 ? 8.914 -4.521 16.500 1.00 91.62 87 LEU A N 1
ATOM 706 C CA . LEU A 1 87 ? 7.743 -3.720 16.844 1.00 91.62 87 LEU A CA 1
ATOM 707 C C . LEU A 1 87 ? 7.515 -3.607 18.357 1.00 91.62 87 LEU A C 1
ATOM 709 O O . LEU A 1 87 ? 6.990 -2.599 18.801 1.00 91.62 87 LEU A O 1
ATOM 713 N N . GLU A 1 88 ? 7.989 -4.569 19.152 1.00 91.44 88 GLU A N 1
ATOM 714 C CA . GLU A 1 88 ? 8.012 -4.472 20.621 1.00 91.44 88 GLU A CA 1
ATOM 715 C C . GLU A 1 88 ? 8.748 -3.197 21.080 1.00 91.44 88 GLU A C 1
ATOM 717 O O . GLU A 1 88 ? 8.164 -2.324 21.715 1.00 91.44 88 GLU A O 1
ATOM 722 N N . ALA A 1 89 ? 10.000 -3.039 20.636 1.00 91.31 89 ALA A N 1
ATOM 723 C CA . ALA A 1 89 ? 10.823 -1.866 20.929 1.00 91.31 89 ALA A CA 1
ATOM 724 C C . ALA A 1 89 ? 10.246 -0.573 20.326 1.00 91.31 89 ALA A C 1
ATOM 726 O O . ALA A 1 89 ? 10.415 0.505 20.886 1.00 91.31 89 ALA A O 1
ATOM 727 N N . TYR A 1 90 ? 9.550 -0.666 19.187 1.00 93.62 90 TYR A N 1
ATOM 728 C CA . TYR A 1 90 ? 8.833 0.475 18.614 1.00 93.62 90 TYR A CA 1
ATOM 729 C C . TYR A 1 90 ? 7.706 0.945 19.541 1.00 93.62 90 TYR A C 1
ATOM 731 O O . TYR A 1 90 ? 7.581 2.142 19.779 1.00 93.62 90 TYR A O 1
ATOM 739 N N . VAL A 1 91 ? 6.909 0.031 20.101 1.00 92.62 91 VAL A N 1
ATOM 740 C CA . VAL A 1 91 ? 5.829 0.388 21.036 1.00 92.62 91 VAL A CA 1
ATOM 741 C C . VAL A 1 91 ? 6.394 1.035 22.302 1.00 92.62 91 VAL A C 1
ATOM 743 O O . VAL A 1 91 ? 5.859 2.047 22.754 1.00 92.62 91 VAL A O 1
ATOM 746 N N . GLU A 1 92 ? 7.502 0.512 22.830 1.00 89.69 92 GLU A N 1
ATOM 747 C CA . GLU A 1 92 ? 8.217 1.108 23.967 1.00 89.69 92 GLU A CA 1
ATOM 748 C C . GLU A 1 92 ? 8.711 2.532 23.658 1.00 89.69 92 GLU A C 1
ATOM 750 O O . GLU A 1 92 ? 8.502 3.452 24.451 1.00 89.69 92 GLU A O 1
ATOM 755 N N . GLU A 1 93 ? 9.294 2.744 22.475 1.00 90.12 93 GLU A N 1
ATOM 756 C CA . GLU A 1 93 ? 9.724 4.066 22.005 1.00 90.12 93 GLU A CA 1
ATOM 757 C C . GLU A 1 93 ? 8.540 5.038 21.870 1.00 90.12 93 GLU A C 1
ATOM 759 O O . GLU A 1 93 ? 8.630 6.201 22.263 1.00 90.12 93 GLU A O 1
ATOM 764 N N . MET A 1 94 ? 7.399 4.576 21.350 1.00 91.06 94 MET A N 1
ATOM 765 C CA . MET A 1 94 ? 6.203 5.415 21.216 1.00 91.06 94 MET A CA 1
ATOM 766 C C . MET A 1 94 ? 5.595 5.785 22.575 1.00 91.06 94 MET A C 1
ATOM 768 O O . MET A 1 94 ? 4.970 6.844 22.706 1.00 91.06 94 MET A O 1
ATOM 772 N N . ALA A 1 95 ? 5.786 4.933 23.583 1.00 87.75 95 ALA A N 1
ATOM 773 C CA . ALA A 1 95 ? 5.291 5.131 24.936 1.00 87.75 95 ALA A CA 1
ATOM 774 C C . ALA A 1 95 ? 6.149 6.086 25.779 1.00 87.75 95 ALA A C 1
ATOM 776 O O . ALA A 1 95 ? 5.599 6.781 26.636 1.00 87.75 95 ALA A O 1
ATOM 777 N N . SER A 1 96 ? 7.468 6.136 25.556 1.00 80.25 96 SER A N 1
ATOM 778 C CA . SER A 1 96 ? 8.388 6.940 26.378 1.00 80.25 96 SER A CA 1
ATOM 779 C C . SER A 1 96 ? 8.153 8.447 26.225 1.00 80.25 96 SER A C 1
ATOM 781 O O . SER A 1 96 ? 8.155 9.184 27.211 1.00 80.25 96 SER A O 1
ATOM 783 N N . GLY A 1 97 ? 7.892 8.915 24.998 1.00 66.44 97 GLY A N 1
ATOM 784 C CA . GLY A 1 97 ? 7.623 10.328 24.707 1.00 66.44 97 GLY A CA 1
ATOM 785 C C . GLY A 1 97 ? 8.799 11.272 24.997 1.00 66.44 97 GLY A C 1
ATOM 786 O O . GLY A 1 97 ? 8.587 12.481 25.095 1.00 66.44 97 GLY A O 1
ATOM 787 N N . ASP A 1 98 ? 10.017 10.739 25.143 1.00 59.44 98 ASP A N 1
ATOM 788 C CA . ASP A 1 98 ? 11.198 11.440 25.671 1.00 59.44 98 ASP A CA 1
ATOM 789 C C . ASP A 1 98 ? 11.806 12.497 24.738 1.00 59.44 98 ASP A C 1
ATOM 791 O O . ASP A 1 98 ? 12.662 13.271 25.161 1.00 59.44 98 ASP A O 1
ATOM 795 N N . THR A 1 99 ? 11.384 12.555 23.478 1.00 57.25 99 THR A N 1
ATOM 796 C CA . THR A 1 99 ? 12.122 13.270 22.432 1.00 57.25 99 THR A CA 1
ATOM 797 C C . THR A 1 99 ? 11.696 14.724 22.216 1.00 57.25 99 THR A C 1
ATOM 799 O O . THR A 1 99 ? 12.470 15.477 21.633 1.00 57.25 99 THR A O 1
ATOM 802 N N . VAL A 1 100 ? 10.524 15.162 22.700 1.00 57.19 100 VAL A N 1
ATOM 803 C CA . VAL A 1 100 ? 10.049 16.550 22.507 1.00 57.19 100 VAL A CA 1
ATOM 804 C C . VAL A 1 100 ? 9.903 17.293 23.834 1.00 57.19 100 VAL A C 1
ATOM 806 O O . VAL A 1 100 ? 9.057 16.955 24.665 1.00 57.19 100 VAL A O 1
ATOM 809 N N . SER A 1 101 ? 10.687 18.358 24.003 1.00 48.84 101 SER A N 1
ATOM 810 C CA . SER A 1 101 ? 10.581 19.315 25.109 1.00 48.84 101 SER A CA 1
ATOM 811 C C . SER A 1 101 ? 9.225 20.035 25.083 1.00 48.84 101 SER A C 1
ATOM 813 O O . SER A 1 101 ? 8.884 20.647 24.077 1.00 48.84 101 SER A O 1
ATOM 815 N N . GLY A 1 102 ? 8.466 20.016 26.188 1.00 51.22 102 GLY A N 1
ATOM 816 C CA . GLY A 1 102 ? 7.311 20.914 26.382 1.00 51.22 102 GLY A CA 1
ATOM 817 C C . GLY A 1 102 ? 5.942 20.266 26.625 1.00 51.22 102 GLY A C 1
ATOM 818 O O . GLY A 1 102 ? 4.990 20.981 26.929 1.00 51.22 102 GLY A O 1
ATOM 819 N N . ALA A 1 103 ? 5.809 18.937 26.558 1.00 50.75 103 ALA A N 1
ATOM 820 C CA . ALA A 1 103 ? 4.538 18.269 26.857 1.00 50.75 103 ALA A CA 1
ATOM 821 C C . ALA A 1 103 ? 4.318 18.140 28.375 1.00 50.75 103 ALA A C 1
ATOM 823 O O . ALA A 1 103 ? 4.644 17.120 28.977 1.00 50.75 103 ALA A O 1
ATOM 824 N N . VAL A 1 104 ? 3.767 19.181 29.001 1.00 57.09 104 VAL A N 1
ATOM 825 C CA . VAL A 1 104 ? 3.348 19.133 30.407 1.00 57.09 104 VAL A CA 1
ATOM 826 C C . VAL A 1 104 ? 1.935 18.551 30.491 1.00 57.09 104 VAL A C 1
ATOM 828 O O . VAL A 1 104 ? 0.990 19.097 29.923 1.00 57.09 104 VAL A O 1
ATOM 831 N N . ASN A 1 105 ? 1.763 17.445 31.218 1.00 63.19 105 ASN A N 1
ATOM 832 C CA . ASN A 1 105 ? 0.441 16.889 31.503 1.00 63.19 105 ASN A CA 1
ATOM 833 C C . ASN A 1 105 ? -0.339 17.835 32.440 1.00 63.19 105 ASN A C 1
ATOM 835 O O . ASN A 1 105 ? -0.129 17.826 33.652 1.00 63.19 105 ASN A O 1
ATOM 839 N N . ILE A 1 106 ? -1.253 18.643 31.889 1.00 65.12 106 ILE A N 1
ATOM 840 C CA . ILE A 1 106 ? -2.039 19.648 32.637 1.00 65.12 106 ILE A CA 1
ATOM 841 C C . ILE A 1 106 ? -2.803 19.016 33.811 1.00 65.12 106 ILE A C 1
ATOM 843 O O . ILE A 1 106 ? -2.905 19.626 34.874 1.00 65.12 106 ILE A O 1
ATOM 847 N N . ARG A 1 107 ? -3.281 17.773 33.671 1.00 62.62 107 ARG A N 1
ATOM 848 C CA . ARG A 1 107 ? -3.941 17.059 34.776 1.00 62.62 107 ARG A CA 1
ATOM 849 C C . ARG A 1 107 ? -2.970 16.707 35.891 1.00 62.62 107 ARG A C 1
ATOM 851 O O . ARG A 1 107 ? -3.317 16.859 37.053 1.00 62.62 107 ARG A O 1
ATOM 858 N N . LYS A 1 108 ? -1.740 16.312 35.554 1.00 66.31 108 LYS A N 1
ATOM 859 C CA . LYS A 1 108 ? -0.706 16.119 36.570 1.00 66.31 108 LYS A CA 1
ATOM 860 C C . LYS A 1 108 ? -0.359 17.438 37.252 1.00 66.31 108 LYS A C 1
ATOM 862 O O . LYS A 1 108 ? -0.257 17.458 38.467 1.00 66.31 108 LYS A O 1
ATOM 867 N N . VAL A 1 109 ? -0.256 18.544 36.512 1.00 67.25 109 VAL A N 1
ATOM 868 C CA . VAL A 1 109 ? -0.065 19.868 37.130 1.00 67.25 109 VAL A CA 1
ATOM 869 C C . VAL A 1 109 ? -1.199 20.164 38.107 1.00 67.25 109 VAL A C 1
ATOM 871 O O . VAL A 1 109 ? -0.927 20.592 39.218 1.00 67.25 109 VAL A O 1
ATOM 874 N N . GLN A 1 110 ? -2.454 19.879 37.752 1.00 66.38 110 GLN A N 1
ATOM 875 C CA . GLN A 1 110 ? -3.583 20.017 38.677 1.00 66.38 110 GLN A CA 1
ATOM 876 C C . GLN A 1 110 ? -3.457 19.094 39.904 1.00 66.38 110 GLN A C 1
ATOM 878 O O . GLN A 1 110 ? -3.658 19.565 41.025 1.00 66.38 110 GLN A O 1
ATOM 883 N N . ASP A 1 111 ? -3.085 17.825 39.723 1.00 69.88 111 ASP A N 1
ATOM 884 C CA . ASP A 1 111 ? -2.899 16.842 40.803 1.00 69.88 111 ASP A CA 1
ATOM 885 C C . ASP A 1 111 ? -1.718 17.188 41.727 1.00 69.88 111 ASP A C 1
ATOM 887 O O . ASP A 1 111 ? -1.822 17.076 42.949 1.00 69.88 111 ASP A O 1
ATOM 891 N N . ASP A 1 112 ? -0.599 17.647 41.175 1.00 71.69 112 ASP A N 1
ATOM 892 C CA . ASP A 1 112 ? 0.586 18.072 41.919 1.00 71.69 112 ASP A CA 1
ATOM 893 C C . ASP A 1 112 ? 0.321 19.383 42.653 1.00 71.69 112 ASP A C 1
ATOM 895 O O . ASP A 1 112 ? 0.709 19.534 43.810 1.00 71.69 112 ASP A O 1
ATOM 899 N N . VAL A 1 113 ? -0.414 20.306 42.031 1.00 72.75 113 VAL A N 1
ATOM 900 C CA . VAL A 1 113 ? -0.886 21.535 42.672 1.00 72.75 113 VAL A CA 1
ATOM 901 C C . VAL A 1 113 ? -1.855 21.179 43.812 1.00 72.75 113 VAL A C 1
ATOM 903 O O . VAL A 1 113 ? -1.707 21.711 44.914 1.00 72.75 113 VAL A O 1
ATOM 906 N N . LEU A 1 114 ? -2.777 20.220 43.630 1.00 72.06 114 LEU A N 1
ATOM 907 C CA . LEU A 1 114 ? -3.633 19.663 44.697 1.00 72.06 114 LEU A CA 1
ATOM 908 C C . LEU A 1 114 ? -2.815 19.054 45.848 1.00 72.06 114 LEU A C 1
ATOM 910 O O . LEU A 1 114 ? -3.103 19.318 47.020 1.00 72.06 114 LEU A O 1
ATOM 914 N N . ARG A 1 115 ? -1.778 18.270 45.537 1.00 76.12 115 ARG A N 1
ATOM 915 C CA . ARG A 1 115 ? -0.866 17.689 46.535 1.00 76.12 115 ARG A CA 1
ATOM 916 C C . ARG A 1 115 ? -0.093 18.772 47.282 1.00 76.12 115 ARG A C 1
ATOM 918 O O . ARG A 1 115 ? -0.079 18.751 48.511 1.00 76.12 115 ARG A O 1
ATOM 925 N N . LEU A 1 116 ? 0.465 19.757 46.583 1.00 75.19 116 LEU A N 1
ATOM 926 C CA . LEU A 1 116 ? 1.138 20.913 47.180 1.00 75.19 116 LEU A CA 1
ATOM 927 C C . LEU A 1 116 ? 0.207 21.666 48.131 1.00 75.19 116 LEU A C 1
ATOM 929 O O . LEU A 1 116 ? 0.594 21.954 49.261 1.00 75.19 116 LEU A O 1
ATOM 933 N N . TRP A 1 117 ? -1.042 21.912 47.731 1.00 75.69 117 TRP A N 1
ATOM 934 C CA . TRP A 1 117 ? -2.035 22.530 48.609 1.00 75.69 117 TRP A CA 1
ATOM 935 C C . TRP A 1 117 ? -2.309 21.690 49.862 1.00 75.69 117 TRP A C 1
ATOM 937 O O . TRP A 1 117 ? -2.375 22.233 50.966 1.00 75.69 117 TRP A O 1
ATOM 947 N N . SER A 1 118 ? -2.419 20.365 49.724 1.00 77.88 118 SER A N 1
ATOM 948 C CA . SER A 1 118 ? -2.613 19.473 50.873 1.00 77.88 118 SER A CA 1
ATOM 949 C C . SER A 1 118 ? -1.435 19.509 51.860 1.00 77.88 118 SER A C 1
ATOM 951 O O . SER A 1 118 ? -1.661 19.538 53.070 1.00 77.88 118 SER A O 1
ATOM 953 N N . VAL A 1 119 ? -0.199 19.624 51.358 1.00 80.50 119 VAL A N 1
ATOM 954 C CA . VAL A 1 119 ? 1.023 19.768 52.168 1.00 80.50 119 VAL A CA 1
ATOM 955 C C . VAL A 1 119 ? 1.076 21.138 52.848 1.00 80.50 119 VAL A C 1
ATOM 957 O O . VAL A 1 119 ? 1.270 21.222 54.058 1.00 80.50 119 VAL A O 1
ATOM 960 N N . VAL A 1 120 ? 0.817 22.218 52.107 1.00 77.00 120 VAL A N 1
ATOM 961 C CA . VAL A 1 120 ? 0.787 23.594 52.635 1.00 77.00 120 VAL A CA 1
ATOM 962 C C . VAL A 1 120 ? -0.283 23.756 53.718 1.00 77.00 120 VAL A C 1
ATOM 964 O O . VAL A 1 120 ? -0.065 24.429 54.726 1.00 77.00 120 VAL A O 1
ATOM 967 N N . LYS A 1 121 ? -1.437 23.100 53.563 1.00 75.06 121 LYS A N 1
ATOM 968 C CA . LYS A 1 121 ? -2.500 23.093 54.576 1.00 75.06 121 LYS A CA 1
ATOM 969 C C . LYS A 1 121 ? -2.059 22.408 55.877 1.00 75.06 121 LYS A C 1
ATOM 971 O O . LYS A 1 121 ? -2.463 22.864 56.953 1.00 75.06 121 LYS A O 1
ATOM 976 N N . ALA A 1 122 ? -1.253 21.349 55.773 1.00 76.31 122 ALA A N 1
ATOM 977 C CA . ALA A 1 122 ? -0.774 20.539 56.892 1.00 76.31 122 ALA A CA 1
ATOM 978 C C . ALA A 1 122 ? 0.384 21.180 57.682 1.00 76.31 122 ALA A C 1
ATOM 980 O O . ALA A 1 122 ? 0.630 20.772 58.815 1.00 76.31 122 ALA A O 1
ATOM 981 N N . LEU A 1 123 ? 1.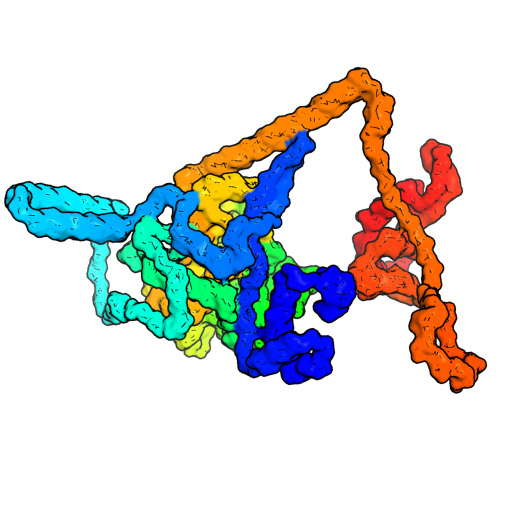063 22.197 57.137 1.00 77.81 123 LEU A N 1
ATOM 982 C CA . LEU A 1 123 ? 2.146 22.893 57.836 1.00 77.81 123 LEU A CA 1
ATOM 983 C C . LEU A 1 123 ? 1.602 23.811 58.962 1.00 77.81 123 LEU A C 1
ATOM 985 O O . LEU A 1 123 ? 0.717 24.647 58.712 1.00 77.81 123 LEU A O 1
ATOM 989 N N . PRO A 1 124 ? 2.110 23.679 60.206 1.00 70.50 124 PRO A N 1
ATOM 990 C CA . PRO A 1 124 ? 1.669 24.477 61.354 1.00 70.50 124 PRO A CA 1
ATOM 991 C C . PRO A 1 124 ? 2.265 25.895 61.396 1.00 70.50 124 PRO A C 1
ATOM 993 O O . PRO A 1 124 ? 1.713 26.754 62.074 1.00 70.50 124 PRO A O 1
ATOM 996 N N . GLU A 1 125 ? 3.334 26.169 60.642 1.00 74.56 125 GLU A N 1
ATOM 997 C CA . GLU A 1 125 ? 4.055 27.458 60.641 1.00 74.56 125 GLU A CA 1
ATOM 998 C C . GLU A 1 125 ? 3.384 28.568 59.807 1.00 74.56 125 GLU A C 1
ATOM 1000 O O . GLU A 1 125 ? 3.833 29.712 59.806 1.00 74.56 125 GLU A O 1
ATOM 1005 N N . ILE A 1 126 ? 2.298 28.257 59.091 1.00 75.81 126 ILE A N 1
ATOM 1006 C CA . ILE A 1 126 ? 1.617 29.200 58.195 1.00 75.81 126 ILE A CA 1
ATOM 1007 C C . ILE A 1 126 ? 0.379 29.773 58.894 1.00 75.81 126 ILE A C 1
ATOM 1009 O O . ILE A 1 126 ? -0.538 29.032 59.263 1.00 75.81 126 ILE A O 1
ATOM 1013 N N . CYS A 1 127 ? 0.324 31.100 59.030 1.00 77.81 127 CYS A N 1
ATOM 1014 C CA . CYS A 1 127 ? -0.802 31.814 59.637 1.00 77.81 127 CYS A CA 1
ATOM 1015 C C . CYS A 1 127 ? -2.112 31.597 58.845 1.00 77.81 127 CYS A C 1
ATOM 1017 O O . CYS A 1 127 ? -2.095 31.425 57.623 1.00 77.81 127 CYS A O 1
ATOM 1019 N N . SER A 1 128 ? -3.268 31.635 59.516 1.00 73.44 128 SER A N 1
ATOM 1020 C CA . SER A 1 128 ? -4.595 31.460 58.896 1.00 73.44 128 SER A CA 1
ATOM 1021 C C . SER A 1 128 ? -4.853 32.426 57.733 1.00 73.44 128 SER A C 1
ATOM 1023 O O . SER A 1 128 ? -5.403 32.018 56.709 1.00 73.44 128 SER A O 1
ATOM 1025 N N . ASP A 1 129 ? -4.385 33.671 57.830 1.00 76.56 129 ASP A N 1
ATOM 1026 C CA . ASP A 1 129 ? -4.511 34.666 56.757 1.00 76.56 129 ASP A CA 1
ATOM 1027 C C . ASP A 1 129 ? -3.651 34.334 55.531 1.00 76.56 129 ASP A C 1
ATOM 1029 O O . ASP A 1 129 ? -4.078 34.525 54.388 1.00 76.56 129 ASP A O 1
ATOM 1033 N N . GLN A 1 130 ? -2.461 33.768 55.742 1.00 75.19 130 GLN A N 1
ATOM 1034 C CA . GLN A 1 130 ? -1.610 33.283 54.654 1.00 75.19 130 GLN A CA 1
ATOM 1035 C C . GLN A 1 130 ? -2.224 32.046 53.994 1.00 75.19 130 GLN A C 1
ATOM 1037 O O . GLN A 1 130 ? -2.242 31.964 52.767 1.00 75.19 130 GLN A O 1
ATOM 1042 N N . LYS A 1 131 ? -2.816 31.130 54.775 1.00 76.94 131 LYS A N 1
ATOM 1043 C CA . LYS A 1 131 ? -3.559 29.976 54.240 1.00 76.94 131 LYS A CA 1
ATOM 1044 C C . LYS A 1 131 ? -4.721 30.424 53.352 1.00 76.94 131 LYS A C 1
ATOM 1046 O O . LYS A 1 131 ? -4.899 29.865 52.274 1.00 76.94 131 LYS A O 1
ATOM 1051 N N . ASN A 1 132 ? -5.460 31.461 53.745 1.00 77.69 132 ASN A N 1
ATOM 1052 C CA . ASN A 1 132 ? -6.568 32.000 52.951 1.00 77.69 132 ASN A CA 1
ATOM 1053 C C . ASN A 1 132 ? -6.097 32.682 51.655 1.00 77.69 132 ASN A C 1
ATOM 1055 O O . ASN A 1 132 ? -6.703 32.473 50.604 1.00 77.69 132 ASN A O 1
ATOM 1059 N N . ARG A 1 133 ? -4.989 33.438 51.687 1.00 76.38 133 ARG A N 1
ATOM 1060 C CA . ARG A 1 133 ? -4.394 34.039 50.476 1.00 76.38 133 ARG A CA 1
ATOM 1061 C C . ARG A 1 133 ? -3.836 32.991 49.514 1.00 76.38 133 ARG A C 1
ATOM 1063 O O . ARG A 1 133 ? -4.083 33.083 48.316 1.00 76.38 133 ARG A O 1
ATOM 1070 N N . ILE A 1 134 ? -3.137 31.976 50.026 1.00 76.12 134 ILE A N 1
ATOM 1071 C CA . ILE A 1 134 ? -2.621 30.869 49.209 1.00 76.12 134 ILE A CA 1
ATOM 1072 C C . ILE A 1 134 ? -3.782 30.065 48.620 1.00 76.12 134 ILE A C 1
ATOM 1074 O O . ILE A 1 134 ? -3.731 29.723 47.445 1.00 76.12 134 ILE A O 1
ATOM 1078 N N . LYS A 1 135 ? -4.863 29.839 49.379 1.00 76.19 135 LYS A N 1
ATOM 1079 C CA . LYS A 1 135 ? -6.085 29.203 48.869 1.00 76.19 135 LYS A CA 1
ATOM 1080 C C . LYS A 1 135 ? -6.716 29.998 47.725 1.00 76.19 135 LYS A C 1
ATOM 1082 O O . LYS A 1 135 ? -7.116 29.405 46.733 1.00 76.19 135 LYS A O 1
ATOM 1087 N N . ALA A 1 136 ? -6.790 31.323 47.842 1.00 76.56 136 ALA A N 1
ATOM 1088 C CA . ALA A 1 136 ? -7.350 32.180 46.798 1.00 76.56 136 ALA A CA 1
ATOM 1089 C C . ALA A 1 136 ? -6.489 32.181 45.522 1.00 76.56 136 ALA A C 1
ATOM 1091 O O . ALA A 1 136 ? -7.026 32.086 44.420 1.00 76.56 136 ALA A O 1
ATOM 1092 N N . LEU A 1 137 ? -5.158 32.225 45.662 1.00 73.75 137 LEU A N 1
ATOM 1093 C CA . LEU A 1 137 ? -4.225 32.086 44.537 1.00 73.75 137 LEU A CA 1
ATOM 1094 C C . LEU A 1 137 ? -4.318 30.694 43.902 1.00 73.75 137 LEU A C 1
ATOM 1096 O O . LEU A 1 137 ? -4.357 30.578 42.683 1.00 73.75 137 LEU A O 1
ATOM 1100 N N . TYR A 1 138 ? -4.424 29.653 44.724 1.00 71.38 138 TYR A N 1
ATOM 1101 C CA . TYR A 1 138 ? -4.613 28.269 44.304 1.00 71.38 138 TYR A CA 1
ATOM 1102 C C . TYR A 1 138 ? -5.916 28.080 43.519 1.00 71.38 138 TYR A C 1
ATOM 1104 O O . TYR A 1 138 ? -5.898 27.557 42.409 1.00 71.38 138 TYR A O 1
ATOM 1112 N N . GLU A 1 139 ? -7.044 28.553 44.052 1.00 72.56 139 GLU A N 1
ATOM 1113 C CA . GLU A 1 139 ? -8.332 28.525 43.355 1.00 72.56 139 GLU A CA 1
ATOM 1114 C C . GLU A 1 139 ? -8.280 29.348 42.063 1.00 72.56 139 GLU A C 1
ATOM 1116 O O . GLU A 1 139 ? -8.894 28.955 41.075 1.00 72.56 139 GLU A O 1
ATOM 1121 N N . GLY A 1 140 ? -7.519 30.448 42.044 1.00 69.00 140 GLY A N 1
ATOM 1122 C CA . GLY A 1 140 ? -7.241 31.239 40.846 1.00 69.00 140 GLY A CA 1
ATOM 1123 C C . GLY A 1 140 ? -6.468 30.461 39.778 1.00 69.00 140 GLY A C 1
ATOM 1124 O O . GLY A 1 140 ? -6.880 30.468 38.622 1.00 69.00 140 GLY A O 1
ATOM 1125 N N . VAL A 1 141 ? -5.407 29.743 40.163 1.00 68.75 141 VAL A N 1
ATOM 1126 C CA . VAL A 1 141 ? -4.590 28.907 39.263 1.00 68.75 141 VAL A CA 1
ATOM 1127 C C . VAL A 1 141 ? -5.370 27.687 38.770 1.00 68.75 141 VAL A C 1
ATOM 1129 O O . VAL A 1 141 ? -5.330 27.368 37.590 1.00 68.75 141 VAL A O 1
ATOM 1132 N N . VAL A 1 142 ? -6.141 27.016 39.626 1.00 66.31 142 VAL A N 1
ATOM 1133 C CA . VAL A 1 142 ? -6.982 25.881 39.204 1.00 66.31 142 VAL A CA 1
ATOM 1134 C C . VAL A 1 142 ? -8.106 26.350 38.278 1.00 66.31 142 VAL A C 1
ATOM 1136 O O . VAL A 1 142 ? -8.380 25.694 37.275 1.00 66.31 142 VAL A O 1
ATOM 1139 N N . LYS A 1 143 ? -8.727 27.506 38.556 1.00 62.06 143 LYS A N 1
ATOM 1140 C CA . LYS A 1 143 ? -9.731 28.102 37.662 1.00 62.06 143 LYS A CA 1
ATOM 1141 C C . LYS A 1 143 ? -9.132 28.557 36.334 1.00 62.06 143 LYS A C 1
ATOM 1143 O O . LYS A 1 143 ? -9.789 28.355 35.318 1.00 62.06 143 LYS A O 1
ATOM 1148 N N . SER A 1 144 ? -7.926 29.129 36.316 1.00 59.19 144 SER A N 1
ATOM 1149 C CA . SER A 1 144 ? -7.256 29.539 35.074 1.00 59.19 144 SER A CA 1
ATOM 1150 C C . SER A 1 144 ? -6.773 28.342 34.253 1.00 59.19 144 SER A C 1
ATOM 1152 O O . SER A 1 144 ? -6.921 28.349 33.037 1.00 59.19 144 SER A O 1
ATOM 1154 N N . LEU A 1 145 ? -6.303 27.273 34.904 1.00 57.91 145 LEU A N 1
ATOM 1155 C CA . LEU A 1 145 ? -5.987 25.997 34.253 1.00 57.91 145 LEU A CA 1
ATOM 1156 C C . LEU A 1 145 ? -7.239 25.276 33.723 1.00 57.91 145 LEU A C 1
ATOM 1158 O O . LEU A 1 145 ? -7.122 24.461 32.814 1.00 57.91 145 LEU A O 1
ATOM 1162 N N . ALA A 1 146 ? -8.424 25.554 34.280 1.00 53.91 146 ALA A N 1
ATOM 1163 C CA . ALA A 1 146 ? -9.702 24.986 33.842 1.00 53.91 146 ALA A CA 1
ATOM 1164 C C . ALA A 1 146 ? -10.488 25.872 32.851 1.00 53.91 146 ALA A C 1
ATOM 1166 O O . ALA A 1 146 ? -11.449 25.389 32.256 1.00 53.91 146 ALA A O 1
ATOM 1167 N N . SER A 1 147 ? -10.138 27.154 32.677 1.00 44.28 147 SER A N 1
ATOM 1168 C CA . SER A 1 147 ? -10.927 28.113 31.884 1.00 44.28 147 SER A CA 1
ATOM 1169 C C . SER A 1 147 ? -10.103 28.842 30.822 1.00 44.28 147 SER A C 1
ATOM 1171 O O . SER A 1 147 ? -9.387 29.789 31.143 1.00 44.28 147 SER A O 1
ATOM 1173 N N . SER A 1 148 ? -10.317 28.497 29.545 1.00 33.22 148 SER A N 1
ATOM 1174 C CA . SER A 1 148 ? -10.622 29.466 28.466 1.00 33.22 148 SER A CA 1
ATOM 1175 C C . SER A 1 148 ? -11.036 28.786 27.141 1.00 33.22 148 SER A C 1
ATOM 1177 O O . SER A 1 148 ? -10.477 27.733 26.839 1.00 33.22 148 SER A O 1
ATOM 1179 N N . PRO A 1 149 ? -11.917 29.390 26.300 1.00 42.97 149 PRO A N 1
ATOM 1180 C CA . PRO A 1 149 ? -12.825 30.516 26.553 1.00 42.97 149 PRO A CA 1
ATOM 1181 C C . PRO A 1 149 ? -14.335 30.155 26.516 1.00 42.97 149 PRO A C 1
ATOM 1183 O O . PRO A 1 149 ? -14.787 29.269 25.799 1.00 42.97 149 PRO A O 1
ATOM 1186 N N . GLU A 1 150 ? -15.069 30.902 27.350 1.00 34.88 150 GLU A N 1
ATOM 1187 C CA . GLU A 1 150 ? -16.513 31.195 27.470 1.00 34.88 150 GLU A CA 1
ATOM 1188 C C . GLU A 1 150 ? -17.595 30.196 27.003 1.00 34.88 150 GLU A C 1
ATOM 1190 O O . GLU A 1 150 ? -17.883 30.029 25.820 1.00 34.88 150 GLU A O 1
ATOM 1195 N N . ILE A 1 151 ? -18.354 29.671 27.977 1.00 32.12 151 ILE A N 1
ATOM 1196 C CA . ILE A 1 151 ? -19.606 28.932 27.763 1.00 32.12 151 ILE A CA 1
ATOM 1197 C C . ILE A 1 151 ? -20.767 29.711 28.401 1.00 32.12 151 ILE A C 1
ATOM 1199 O O . ILE A 1 151 ? -20.850 29.835 29.623 1.00 32.12 151 ILE A O 1
ATOM 1203 N N . ARG A 1 152 ? -21.711 30.185 27.576 1.00 31.36 152 ARG A N 1
ATOM 1204 C CA . ARG A 1 152 ? -23.083 30.499 28.018 1.00 31.36 152 ARG A CA 1
ATOM 1205 C C . ARG A 1 152 ? -23.868 29.184 28.164 1.00 31.36 152 ARG A C 1
ATOM 1207 O O . ARG A 1 152 ? -23.740 28.324 27.293 1.00 31.36 152 ARG A O 1
ATOM 1214 N N . PRO A 1 153 ? -24.700 28.998 29.201 1.00 35.75 153 PRO A N 1
ATOM 1215 C CA . PRO A 1 153 ? -25.405 27.732 29.392 1.00 35.75 153 PRO A CA 1
ATOM 1216 C C . PRO A 1 153 ? -26.575 27.574 28.398 1.00 35.75 153 PRO A C 1
ATOM 1218 O O . PRO A 1 153 ? -27.386 28.498 28.276 1.00 35.75 153 PRO A O 1
ATOM 1221 N N . PRO A 1 154 ? -26.741 26.416 27.724 1.00 34.41 154 PRO A N 1
ATOM 1222 C CA . PRO A 1 154 ? -27.987 26.081 27.050 1.00 34.41 154 PRO A CA 1
ATOM 1223 C C . PRO A 1 154 ? -29.028 25.541 28.041 1.00 34.41 154 PRO A C 1
ATOM 1225 O O . PRO A 1 154 ? -28.713 24.931 29.063 1.00 34.41 154 PRO A O 1
ATOM 1228 N N . ARG A 1 155 ? -30.295 25.795 27.702 1.00 35.88 155 ARG A N 1
ATOM 1229 C CA . ARG A 1 155 ? -31.500 25.454 28.465 1.00 35.88 155 ARG A CA 1
ATOM 1230 C C . ARG A 1 155 ? -31.725 23.943 28.609 1.00 35.88 155 ARG A C 1
ATOM 1232 O O . ARG A 1 155 ? -31.355 23.144 27.756 1.00 35.88 155 ARG A O 1
ATOM 1239 N N . VAL A 1 156 ? -32.403 23.619 29.708 1.00 37.06 156 VAL A N 1
ATOM 1240 C CA . VAL A 1 156 ? -32.781 22.299 30.226 1.00 37.06 156 VAL A CA 1
ATOM 1241 C C . VAL A 1 156 ? -33.529 21.445 29.192 1.00 37.06 156 VAL A C 1
ATOM 1243 O O . VAL A 1 156 ? -34.597 21.825 28.720 1.00 37.06 156 VAL A O 1
ATOM 1246 N N . GLY A 1 157 ? -32.988 20.256 28.915 1.00 33.44 157 GLY A N 1
ATOM 1247 C CA . GLY A 1 157 ? -33.679 19.118 28.309 1.00 33.44 157 GLY A CA 1
ATOM 1248 C C . GLY A 1 157 ? -33.627 17.920 29.265 1.00 33.44 157 GLY A C 1
ATOM 1249 O O . GLY A 1 157 ? -32.632 17.714 29.958 1.00 33.44 157 GLY A O 1
ATOM 1250 N N . THR A 1 158 ? -34.725 17.173 29.337 1.00 34.75 158 THR A N 1
ATOM 1251 C CA . THR A 1 158 ? -35.013 16.075 30.279 1.00 34.75 158 THR A CA 1
ATOM 1252 C C . THR A 1 158 ? -33.944 14.969 30.328 1.00 34.75 158 THR A C 1
ATOM 1254 O O . THR A 1 158 ? -33.443 14.566 29.275 1.00 34.75 158 THR A O 1
ATOM 1257 N N . PRO A 1 159 ? -33.630 14.400 31.511 1.00 36.31 159 PRO A N 1
ATOM 1258 C CA . PRO A 1 159 ? -32.552 13.430 31.653 1.00 36.31 159 PRO A CA 1
ATOM 1259 C C . PRO A 1 159 ? -32.987 12.022 31.225 1.00 36.31 159 PRO A C 1
ATOM 1261 O O . PRO A 1 159 ? -33.903 11.437 31.800 1.00 36.31 159 PRO A O 1
ATOM 1264 N N . ARG A 1 160 ? -32.278 11.436 30.252 1.00 35.84 160 ARG A N 1
ATOM 1265 C CA . ARG A 1 160 ? -32.224 9.975 30.084 1.00 35.84 160 ARG A CA 1
ATOM 1266 C C . ARG A 1 160 ? -31.207 9.397 31.070 1.00 35.84 160 ARG A C 1
ATOM 1268 O O . ARG A 1 160 ? -30.128 9.961 31.247 1.00 35.84 160 ARG A O 1
ATOM 1275 N N . SER A 1 161 ? -31.567 8.275 31.693 1.00 34.41 161 SER A N 1
ATOM 1276 C CA . SER A 1 161 ? -30.737 7.509 32.630 1.00 34.41 161 SER A CA 1
ATOM 1277 C C . SER A 1 161 ? -29.366 7.194 32.018 1.00 34.41 161 SER A C 1
ATOM 1279 O O . SER A 1 161 ? -29.248 6.383 31.101 1.00 34.41 161 SER A O 1
ATOM 1281 N N . ARG A 1 162 ? -28.327 7.881 32.505 1.00 38.16 162 ARG A N 1
ATOM 1282 C CA . ARG A 1 162 ? -26.921 7.576 32.224 1.00 38.16 162 ARG A CA 1
ATOM 1283 C C . ARG A 1 162 ? -26.457 6.503 33.204 1.00 38.16 162 ARG A C 1
ATOM 1285 O O . ARG A 1 162 ? -26.542 6.702 34.413 1.00 38.16 162 ARG A O 1
ATOM 1292 N N . ARG A 1 163 ? -25.873 5.413 32.703 1.00 36.88 163 ARG A N 1
ATOM 1293 C CA . ARG A 1 163 ? -24.955 4.595 33.510 1.00 36.88 163 ARG A CA 1
ATOM 1294 C C . ARG A 1 163 ? -23.670 5.405 33.709 1.00 36.88 163 ARG A C 1
ATOM 1296 O O . ARG A 1 163 ? -23.075 5.854 32.734 1.00 36.88 163 ARG A O 1
ATOM 1303 N N . SER A 1 164 ? -23.276 5.633 34.961 1.00 30.56 164 SER A N 1
ATOM 1304 C CA . SER A 1 164 ? -22.052 6.366 35.304 1.00 30.56 164 SER A CA 1
ATOM 1305 C C . SER A 1 164 ? -20.817 5.593 34.833 1.00 30.56 164 SER A C 1
ATOM 1307 O O . SER A 1 164 ? -20.563 4.486 35.299 1.00 30.56 164 SER A O 1
ATOM 1309 N N . SER A 1 165 ? -20.041 6.172 33.917 1.00 40.91 165 SER A N 1
ATOM 1310 C CA . SER A 1 165 ? -18.823 5.587 33.335 1.00 40.91 165 SER A CA 1
ATOM 1311 C C . SER A 1 165 ? -17.575 5.722 34.223 1.00 40.91 165 SER A C 1
ATOM 1313 O O . SER A 1 165 ? -16.496 5.268 33.845 1.00 40.91 165 SER A O 1
ATOM 1315 N N . SER A 1 166 ? -17.704 6.292 35.427 1.00 36.16 166 SER A N 1
ATOM 1316 C CA . SER A 1 166 ? -16.618 6.410 36.415 1.00 36.16 166 SER A CA 1
ATOM 1317 C C . SER A 1 166 ? -16.212 5.081 37.076 1.00 36.16 166 SER A C 1
ATOM 1319 O O . SER A 1 166 ? -15.293 5.064 37.888 1.00 36.16 166 SER A O 1
ATOM 1321 N N . GLN A 1 167 ? -16.863 3.968 36.717 1.00 33.56 167 GLN A N 1
ATOM 1322 C CA . GLN A 1 167 ? -16.607 2.618 37.236 1.00 33.56 167 GLN A CA 1
ATOM 1323 C C . GLN A 1 167 ? -16.088 1.627 36.178 1.00 33.56 167 GLN A C 1
ATOM 1325 O O . GLN A 1 167 ? -16.224 0.417 36.347 1.00 33.56 167 GLN A O 1
ATOM 1330 N N . PHE A 1 168 ? -15.458 2.092 35.094 1.00 35.00 168 PHE A N 1
ATOM 1331 C CA . PHE A 1 168 ? -14.652 1.185 34.268 1.00 35.00 168 PHE A CA 1
ATOM 1332 C C . PHE A 1 168 ? -13.356 0.838 35.012 1.00 35.00 168 PHE A C 1
ATOM 1334 O O . PHE A 1 168 ? -12.338 1.519 34.892 1.00 35.00 168 PHE A O 1
ATOM 1341 N N . LEU A 1 169 ? -13.424 -0.222 35.820 1.00 33.94 169 LEU A N 1
ATOM 1342 C CA . LEU A 1 169 ? -12.253 -0.940 36.311 1.00 33.94 169 LEU A CA 1
ATOM 1343 C C . LEU A 1 169 ? -11.419 -1.372 35.100 1.00 33.94 169 LEU A C 1
ATOM 1345 O O . LEU A 1 169 ? -11.974 -1.868 34.117 1.00 33.94 169 LEU A O 1
ATOM 1349 N N . ARG A 1 170 ? -10.095 -1.176 35.168 1.00 37.75 170 ARG A N 1
ATOM 1350 C CA . ARG A 1 170 ? -9.147 -1.739 34.198 1.00 37.75 170 ARG A CA 1
ATOM 1351 C C . ARG A 1 170 ? -9.514 -3.221 34.027 1.00 37.75 170 ARG A C 1
ATOM 1353 O O . ARG A 1 170 ? -9.522 -3.922 35.043 1.00 37.75 170 ARG A O 1
ATOM 1360 N N . PRO A 1 171 ? -9.853 -3.705 32.818 1.00 35.34 171 PRO A N 1
ATOM 1361 C CA . PRO A 1 171 ? -9.970 -5.135 32.600 1.00 35.34 171 PRO A CA 1
ATOM 1362 C C . PRO A 1 171 ? -8.655 -5.756 33.069 1.00 35.34 171 PRO A C 1
ATOM 1364 O O . PRO A 1 171 ? -7.588 -5.373 32.590 1.00 35.34 171 PRO A O 1
ATOM 1367 N N . GLN A 1 172 ? -8.715 -6.623 34.078 1.00 31.34 172 GLN A N 1
ATOM 1368 C CA . GLN A 1 172 ? -7.563 -7.410 34.500 1.00 31.34 172 GLN A CA 1
ATOM 1369 C C . GLN A 1 172 ? -7.304 -8.409 33.374 1.00 31.34 172 GLN A C 1
ATOM 1371 O O . GLN A 1 172 ? -7.884 -9.492 33.354 1.00 31.34 172 GLN A O 1
ATOM 1376 N N . VAL A 1 173 ? -6.510 -8.005 32.383 1.00 40.03 173 VAL A N 1
ATOM 1377 C CA . VAL A 1 173 ? -6.039 -8.918 31.346 1.00 40.03 173 VAL A CA 1
ATOM 1378 C C . VAL A 1 173 ? -4.951 -9.766 31.993 1.00 40.03 173 VAL A C 1
ATOM 1380 O O . VAL A 1 173 ? -3.807 -9.345 32.152 1.00 40.03 173 VAL A O 1
ATOM 1383 N N . THR A 1 174 ? -5.342 -10.942 32.477 1.00 32.16 174 THR A N 1
ATOM 1384 C CA . THR A 1 174 ? -4.426 -11.918 33.066 1.00 32.16 174 THR A CA 1
ATOM 1385 C C . THR A 1 174 ? -3.413 -12.357 32.011 1.00 32.16 174 THR A C 1
ATOM 1387 O O . THR A 1 174 ? -3.808 -12.938 31.004 1.00 32.16 174 THR A O 1
ATOM 1390 N N . GLY A 1 175 ? -2.124 -12.095 32.245 1.00 38.06 175 GLY A N 1
ATOM 1391 C CA . GLY A 1 175 ? -1.024 -12.575 31.397 1.00 38.06 175 GLY A CA 1
ATOM 1392 C C . GLY A 1 175 ? -0.247 -11.504 30.626 1.00 38.06 175 GLY A C 1
ATOM 1393 O O . GLY A 1 175 ? 0.769 -11.842 30.028 1.00 38.06 175 GLY A O 1
ATOM 1394 N N . ILE A 1 176 ? -0.655 -10.230 30.670 1.00 43.84 176 ILE A N 1
ATOM 1395 C CA . ILE A 1 176 ? 0.112 -9.125 30.072 1.00 43.84 176 ILE A CA 1
ATOM 1396 C C . ILE A 1 176 ? 0.931 -8.442 31.169 1.00 43.84 176 ILE A C 1
ATOM 1398 O O . ILE A 1 176 ? 0.380 -7.795 32.062 1.00 43.84 176 ILE A O 1
ATOM 1402 N N . THR A 1 177 ? 2.256 -8.570 31.116 1.00 41.81 177 THR A N 1
ATOM 1403 C CA . THR A 1 177 ? 3.155 -7.690 31.870 1.00 41.81 177 THR A CA 1
ATOM 1404 C C . THR A 1 177 ? 2.931 -6.266 31.349 1.00 41.81 177 THR A C 1
ATOM 1406 O O . THR A 1 177 ? 3.100 -6.060 30.149 1.00 41.81 177 THR A O 1
ATOM 1409 N N . PRO A 1 178 ? 2.533 -5.281 32.176 1.00 52.47 178 PRO A N 1
ATOM 1410 C CA . PRO A 1 178 ? 2.384 -3.904 31.714 1.00 52.47 178 PRO A CA 1
ATOM 1411 C C . PRO A 1 178 ? 3.766 -3.386 31.313 1.00 52.47 178 PRO A C 1
ATOM 1413 O O . PRO A 1 178 ? 4.591 -3.083 32.173 1.00 52.47 178 PRO A O 1
ATOM 1416 N N . VAL A 1 179 ? 4.045 -3.345 30.012 1.00 52.53 179 VAL A N 1
ATOM 1417 C CA . VAL A 1 179 ? 5.384 -3.019 29.498 1.00 52.53 179 VAL A CA 1
ATOM 1418 C C . VAL A 1 179 ? 5.676 -1.527 29.607 1.00 52.53 179 VAL A C 1
ATOM 1420 O O . VAL A 1 179 ? 6.824 -1.117 29.736 1.00 52.53 179 VAL A O 1
ATOM 1423 N N . THR A 1 180 ? 4.645 -0.690 29.681 1.00 51.31 180 THR A N 1
ATOM 1424 C CA . THR A 1 180 ? 4.830 0.754 29.781 1.00 51.31 180 THR A CA 1
ATOM 1425 C C . THR A 1 180 ? 4.409 1.235 31.161 1.00 51.31 180 THR A C 1
ATOM 1427 O O . THR A 1 180 ? 3.240 1.543 31.403 1.00 51.31 180 THR A O 1
ATOM 1430 N N . ALA A 1 181 ? 5.368 1.353 32.081 1.00 53.25 181 ALA A N 1
ATOM 1431 C CA . ALA A 1 181 ? 5.248 2.302 33.181 1.00 53.25 181 ALA A CA 1
ATOM 1432 C C . ALA A 1 181 ? 5.265 3.711 32.566 1.00 53.25 181 ALA A C 1
ATOM 1434 O O . ALA A 1 181 ? 6.299 4.374 32.542 1.00 53.25 181 ALA A O 1
ATOM 1435 N N . ILE A 1 182 ? 4.136 4.132 31.978 1.00 59.41 182 ILE A N 1
ATOM 1436 C CA . ILE A 1 182 ? 3.976 5.467 31.397 1.00 59.41 182 ILE A CA 1
ATOM 1437 C C . ILE A 1 182 ? 4.357 6.448 32.499 1.00 59.41 182 ILE A C 1
ATOM 1439 O O . ILE A 1 182 ? 3.703 6.494 33.547 1.00 59.41 182 ILE A O 1
ATOM 1443 N N . SER A 1 183 ? 5.442 7.195 32.292 1.00 59.69 183 SER A N 1
ATOM 1444 C CA . SER A 1 183 ? 5.839 8.204 33.264 1.00 59.69 183 SER A CA 1
ATOM 1445 C C . SER A 1 183 ? 4.670 9.176 33.426 1.00 59.69 183 SER A C 1
ATOM 1447 O O . SER A 1 183 ? 4.153 9.713 32.448 1.00 59.69 183 SER A O 1
ATOM 1449 N N . SER A 1 184 ? 4.202 9.364 34.663 1.00 59.28 184 SER A N 1
ATOM 1450 C CA . SER A 1 184 ? 3.016 10.194 34.947 1.00 59.28 184 SER A CA 1
ATOM 1451 C C . SER A 1 184 ? 3.119 11.627 34.392 1.00 59.28 184 SER A C 1
ATOM 1453 O O . SER A 1 184 ? 2.101 12.283 34.168 1.00 59.28 184 SER A O 1
ATOM 1455 N N . ASP A 1 185 ? 4.351 12.089 34.163 1.00 63.19 185 ASP A N 1
ATOM 1456 C CA . ASP A 1 185 ? 4.711 13.418 33.676 1.00 63.19 185 ASP A CA 1
ATOM 1457 C C . ASP A 1 185 ? 4.521 13.631 32.176 1.00 63.19 185 ASP A C 1
ATOM 1459 O O . ASP A 1 185 ? 4.321 14.773 31.762 1.00 63.19 185 ASP A O 1
ATOM 1463 N N . LYS A 1 186 ? 4.590 12.575 31.357 1.00 73.75 186 LYS A N 1
ATOM 1464 C CA . LYS A 1 186 ? 4.749 12.713 29.902 1.00 73.75 186 LYS A CA 1
ATOM 1465 C C . LYS A 1 186 ? 3.554 12.171 29.131 1.00 73.75 186 LYS A C 1
ATOM 1467 O O . LYS A 1 186 ? 2.892 11.216 29.535 1.00 73.75 186 LYS A O 1
ATOM 1472 N N . VAL A 1 187 ? 3.298 12.791 27.981 1.00 83.19 187 VAL A N 1
ATOM 1473 C CA . VAL A 1 187 ? 2.307 12.320 27.011 1.00 83.19 187 VAL A CA 1
ATOM 1474 C C . VAL A 1 187 ? 3.025 11.447 25.973 1.00 83.19 187 VAL A C 1
ATOM 1476 O O . VAL A 1 187 ? 3.950 11.942 25.317 1.00 83.19 187 VAL A O 1
ATOM 1479 N N . PRO A 1 188 ? 2.621 10.181 25.783 1.00 89.62 188 PRO A N 1
ATOM 1480 C CA . PRO A 1 188 ? 3.155 9.320 24.727 1.00 89.62 188 PRO A CA 1
ATOM 1481 C C . PRO A 1 188 ? 3.002 9.914 23.317 1.00 89.62 188 PRO A C 1
ATOM 1483 O O . PRO A 1 188 ? 2.104 10.726 23.064 1.00 89.62 188 PRO A O 1
ATOM 1486 N N . LEU A 1 189 ? 3.863 9.505 22.379 1.00 90.81 189 LEU A N 1
ATOM 1487 C CA . LEU A 1 189 ? 3.772 9.923 20.969 1.00 90.81 189 LEU A CA 1
ATOM 1488 C C . LEU A 1 189 ? 2.509 9.378 20.294 1.00 90.81 189 LEU A C 1
ATOM 1490 O O . LEU A 1 189 ? 1.966 10.022 19.399 1.00 90.81 189 LEU A O 1
ATOM 1494 N N . LEU A 1 190 ? 2.043 8.214 20.751 1.00 93.44 190 LEU A N 1
ATOM 1495 C CA . LEU A 1 190 ? 0.758 7.631 20.389 1.00 93.44 190 LEU A CA 1
ATOM 1496 C C . LEU A 1 190 ? -0.142 7.619 21.619 1.00 93.44 190 LEU A C 1
ATOM 1498 O O . LEU A 1 190 ? 0.167 6.950 22.605 1.00 93.44 190 LEU A O 1
ATOM 1502 N N . HIS A 1 191 ? -1.254 8.346 21.583 1.00 93.19 191 HIS A N 1
ATOM 1503 C CA . HIS A 1 191 ? -2.137 8.429 22.743 1.00 93.19 191 HIS A CA 1
ATOM 1504 C C . HIS A 1 191 ? -3.607 8.550 22.372 1.00 93.19 191 HIS A C 1
ATOM 1506 O O . HIS A 1 191 ? -3.972 9.000 21.289 1.00 93.19 191 HIS A O 1
ATOM 1512 N N . LEU A 1 192 ? -4.470 8.152 23.305 1.00 94.19 192 LEU A N 1
ATOM 1513 C CA . LEU A 1 192 ? -5.912 8.271 23.162 1.00 94.19 192 LEU A CA 1
ATOM 1514 C C . LEU A 1 192 ? -6.433 9.458 23.975 1.00 94.19 192 LEU A C 1
ATOM 1516 O O . LEU A 1 192 ? -6.033 9.690 25.123 1.00 94.19 192 LEU A O 1
ATOM 1520 N N . LYS A 1 193 ? -7.367 10.197 23.382 1.00 92.12 193 LYS A N 1
ATOM 1521 C CA . LYS A 1 193 ? -8.116 11.273 24.028 1.00 92.12 193 LYS A CA 1
ATOM 1522 C C . LYS A 1 193 ? -9.545 10.806 24.306 1.00 92.12 193 LYS A C 1
ATOM 1524 O O . LYS A 1 193 ? -10.117 10.004 23.567 1.00 92.12 193 LYS A O 1
ATOM 1529 N N . ARG A 1 194 ? -10.125 11.325 25.385 1.00 89.31 194 ARG A N 1
ATOM 1530 C CA . ARG A 1 194 ? -11.542 11.167 25.734 1.00 89.31 194 ARG A CA 1
ATOM 1531 C C . ARG A 1 194 ? -12.194 12.540 25.772 1.00 89.31 194 ARG A C 1
ATOM 1533 O O . ARG A 1 194 ? -11.567 13.519 26.174 1.00 89.31 194 ARG A O 1
ATOM 1540 N N . LYS A 1 195 ? -13.467 12.600 25.396 1.00 86.88 195 LYS A N 1
ATOM 1541 C CA . LYS A 1 195 ? -14.258 13.821 25.496 1.00 86.88 195 LYS A CA 1
ATOM 1542 C C . LYS A 1 195 ? -14.597 14.131 26.957 1.00 86.88 195 LYS A C 1
ATOM 1544 O O . LYS A 1 195 ? -15.256 13.333 27.624 1.00 86.88 195 LYS A O 1
ATOM 1549 N N . VAL A 1 196 ? -14.180 15.297 27.439 1.00 84.00 196 VAL A N 1
ATOM 1550 C CA . VAL A 1 196 ? -14.540 15.842 28.754 1.00 84.00 196 VAL A CA 1
ATOM 1551 C C . VAL A 1 196 ? -15.246 17.173 28.520 1.00 84.00 196 VAL A C 1
ATOM 1553 O O . VAL A 1 196 ? -14.669 18.127 28.015 1.00 84.00 196 VAL A O 1
ATOM 1556 N N . GLY A 1 197 ? -16.551 17.221 28.801 1.00 82.69 197 GLY A N 1
ATOM 1557 C CA . GLY A 1 197 ? -17.380 18.359 28.399 1.00 82.69 197 GLY A CA 1
ATOM 1558 C C . GLY A 1 197 ? -17.410 18.520 26.873 1.00 82.69 197 GLY A C 1
ATOM 1559 O O . GLY A 1 197 ? -17.952 17.663 26.168 1.00 82.69 197 GLY A O 1
ATOM 1560 N N . SER A 1 198 ? -16.833 19.615 26.376 1.00 80.56 198 SER A N 1
ATOM 1561 C CA . SER A 1 198 ? -16.759 19.934 24.942 1.00 80.56 198 SER A CA 1
ATOM 1562 C C . SER A 1 198 ? -15.378 19.694 24.325 1.00 80.56 198 SER A C 1
ATOM 1564 O O . SER A 1 198 ? -15.261 19.764 23.104 1.00 80.56 198 SER A O 1
ATOM 1566 N N . THR A 1 199 ? -14.354 19.400 25.127 1.00 86.88 199 THR A N 1
ATOM 1567 C CA . THR A 1 199 ? -12.957 19.289 24.690 1.00 86.88 199 THR A CA 1
ATOM 1568 C C . THR A 1 199 ? -12.483 17.838 24.684 1.00 86.88 199 THR A C 1
ATOM 1570 O O . THR A 1 199 ? -12.970 16.986 25.432 1.00 86.88 199 THR A O 1
ATOM 1573 N N . TRP A 1 200 ? -11.525 17.543 23.805 1.00 89.75 200 TRP A N 1
ATOM 1574 C CA . TRP A 1 200 ? -10.821 16.265 23.778 1.00 89.75 200 TRP A CA 1
ATOM 1575 C C . TRP A 1 200 ? -9.563 16.362 24.627 1.00 89.75 200 TRP A C 1
ATOM 1577 O O . TRP A 1 200 ? -8.646 17.113 24.307 1.00 89.75 200 TRP A O 1
ATOM 1587 N N . GLU A 1 201 ? -9.509 15.582 25.700 1.00 89.25 201 GLU A N 1
ATOM 1588 C CA . GLU A 1 201 ? -8.392 15.596 26.640 1.00 89.25 201 GLU A CA 1
ATOM 1589 C C . GLU A 1 201 ? -7.682 14.248 26.665 1.00 89.25 201 GLU A C 1
ATOM 1591 O O . GLU A 1 201 ? -8.311 13.190 26.561 1.00 89.25 201 GLU A O 1
ATOM 1596 N N . TYR A 1 202 ? -6.363 14.283 26.853 1.00 89.38 202 TYR A N 1
ATOM 1597 C CA . TYR A 1 202 ? -5.542 13.088 27.023 1.00 89.38 202 TYR A CA 1
ATOM 1598 C C . TYR A 1 202 ? -6.096 12.171 28.125 1.00 89.38 202 TYR A C 1
ATOM 1600 O O . TYR A 1 202 ? -6.457 12.608 29.222 1.00 89.38 202 TYR A O 1
ATOM 1608 N N . SER A 1 203 ? -6.163 10.874 27.831 1.00 88.31 203 SER A N 1
ATOM 1609 C CA . SER A 1 203 ? -6.595 9.842 28.768 1.00 88.31 203 SER A CA 1
ATOM 1610 C C . SER A 1 203 ? -5.477 8.826 28.961 1.00 88.31 203 SER A C 1
ATOM 1612 O O . SER A 1 203 ? -5.252 7.970 28.104 1.00 88.31 203 SER A O 1
ATOM 1614 N N . SER A 1 204 ? -4.797 8.890 30.107 1.00 85.50 204 SER A N 1
ATOM 1615 C CA . SER A 1 204 ? -3.746 7.932 30.471 1.00 85.50 204 SER A CA 1
ATOM 1616 C C . SER A 1 204 ? -4.267 6.496 30.523 1.00 85.50 204 SER A C 1
ATOM 1618 O O . SER A 1 204 ? -3.594 5.586 30.056 1.00 85.50 204 SER A O 1
ATOM 1620 N N . ASN A 1 205 ? -5.494 6.292 31.012 1.00 86.44 205 ASN A N 1
ATOM 1621 C CA . ASN A 1 205 ? -6.108 4.967 31.102 1.00 86.44 205 ASN A CA 1
ATOM 1622 C C . ASN A 1 205 ? -6.353 4.351 29.718 1.00 86.44 205 ASN A C 1
ATOM 1624 O O . ASN A 1 205 ? -5.982 3.204 29.486 1.00 86.44 205 ASN A O 1
ATOM 1628 N N . LEU A 1 206 ? -6.959 5.108 28.794 1.00 88.88 206 LEU A N 1
ATOM 1629 C CA . LEU A 1 206 ? -7.203 4.621 27.430 1.00 88.88 206 LEU A CA 1
ATOM 1630 C C . LEU A 1 206 ? -5.887 4.420 26.676 1.00 88.88 206 LEU A C 1
ATOM 1632 O O . LEU A 1 206 ? -5.728 3.433 25.967 1.00 88.88 206 LEU A O 1
ATOM 1636 N N . THR A 1 207 ? -4.937 5.334 26.867 1.00 91.62 207 THR A N 1
ATOM 1637 C CA . THR A 1 207 ? -3.609 5.249 26.253 1.00 91.62 207 THR A CA 1
ATOM 1638 C C . THR A 1 207 ? -2.842 4.026 26.742 1.00 91.62 207 THR A C 1
ATOM 1640 O O . THR A 1 207 ? -2.280 3.314 25.920 1.00 91.62 207 THR A O 1
ATOM 1643 N N . GLY A 1 208 ? -2.880 3.730 28.044 1.00 88.94 208 GLY A N 1
ATOM 1644 C CA . GLY A 1 208 ? -2.288 2.515 28.602 1.00 88.94 208 GLY A CA 1
ATOM 1645 C C . GLY A 1 208 ? -2.880 1.253 27.983 1.00 88.94 208 GLY A C 1
ATOM 1646 O O . GLY A 1 208 ? -2.133 0.413 27.504 1.00 88.94 208 GLY A O 1
ATOM 1647 N N . VAL A 1 209 ? -4.213 1.163 27.884 1.00 90.88 209 VAL A N 1
ATOM 1648 C CA . VAL A 1 209 ? -4.880 0.025 27.220 1.00 90.88 209 VAL A CA 1
ATOM 1649 C C . VAL A 1 209 ? -4.447 -0.106 25.759 1.00 90.88 209 VAL A C 1
ATOM 1651 O O . VAL A 1 209 ? -4.173 -1.208 25.301 1.00 90.88 209 VAL A O 1
ATOM 1654 N N . TYR A 1 210 ? -4.374 0.998 25.018 1.00 95.12 210 TYR A N 1
ATOM 1655 C CA . TYR A 1 210 ? -3.968 0.970 23.614 1.00 95.12 210 TYR A CA 1
ATOM 1656 C C . TYR A 1 210 ? -2.508 0.547 23.418 1.00 95.12 210 TYR A C 1
ATOM 1658 O O . TYR A 1 210 ? -2.232 -0.273 22.548 1.00 95.12 210 TYR A O 1
ATOM 1666 N N . LEU A 1 211 ? -1.582 1.056 24.232 1.00 94.25 211 LEU A N 1
ATOM 1667 C CA . LEU A 1 211 ? -0.169 0.678 24.158 1.00 94.25 211 LEU A CA 1
ATOM 1668 C C . LEU A 1 211 ? 0.058 -0.773 24.608 1.00 94.25 211 LEU A C 1
ATOM 1670 O O . LEU A 1 211 ? 0.817 -1.485 23.953 1.00 94.25 211 LEU A O 1
ATOM 1674 N N . ASP A 1 212 ? -0.650 -1.234 25.646 1.00 91.06 212 ASP A N 1
ATOM 1675 C CA . ASP A 1 212 ? -0.645 -2.640 26.076 1.00 91.06 212 ASP A CA 1
ATOM 1676 C C . ASP A 1 212 ? -1.121 -3.553 24.922 1.00 91.06 212 ASP A C 1
ATOM 1678 O O . ASP A 1 212 ? -0.484 -4.564 24.625 1.00 91.06 212 ASP A O 1
ATOM 1682 N N . ILE A 1 213 ? -2.181 -3.153 24.204 1.00 94.25 213 ILE A N 1
ATOM 1683 C CA . ILE A 1 213 ? -2.680 -3.854 23.007 1.00 94.25 213 ILE A CA 1
ATOM 1684 C C . ILE A 1 213 ? -1.640 -3.858 21.887 1.00 94.25 213 ILE A C 1
ATOM 1686 O O . ILE A 1 213 ? -1.396 -4.900 21.289 1.00 94.25 213 ILE A O 1
ATOM 1690 N N . LEU A 1 214 ? -1.014 -2.721 21.569 1.00 95.38 214 LEU A N 1
ATOM 1691 C CA . LEU A 1 214 ? 0.016 -2.693 20.528 1.00 95.38 214 LEU A CA 1
ATOM 1692 C C . LEU A 1 214 ? 1.183 -3.621 20.886 1.00 95.38 214 LEU A C 1
ATOM 1694 O O . LEU A 1 214 ? 1.675 -4.351 20.027 1.00 95.38 214 LEU A O 1
ATOM 1698 N N . HIS A 1 215 ? 1.595 -3.645 22.151 1.00 93.81 215 HIS A N 1
ATOM 1699 C CA . HIS A 1 215 ? 2.635 -4.552 22.619 1.00 93.81 215 HIS A CA 1
ATOM 1700 C C . HIS A 1 215 ? 2.213 -6.031 22.496 1.00 93.81 215 HIS A C 1
ATOM 1702 O O . HIS A 1 215 ? 2.996 -6.869 22.038 1.00 93.81 215 HIS A O 1
ATOM 1708 N N . GLU A 1 216 ? 0.965 -6.366 22.832 1.00 92.56 216 GLU A N 1
ATOM 1709 C CA . GLU A 1 216 ? 0.384 -7.700 22.615 1.00 92.56 216 GLU A CA 1
ATOM 1710 C C . GLU A 1 216 ? 0.397 -8.090 21.127 1.00 92.56 216 GLU A C 1
ATOM 1712 O O . GLU A 1 216 ? 0.883 -9.164 20.769 1.00 92.56 216 GLU A O 1
ATOM 1717 N N . ILE A 1 217 ? -0.039 -7.199 20.233 1.00 94.06 217 ILE A N 1
ATOM 1718 C CA . ILE A 1 217 ? -0.034 -7.448 18.782 1.00 94.06 217 ILE A CA 1
ATOM 1719 C C . ILE A 1 217 ? 1.399 -7.651 18.269 1.00 94.06 217 ILE A C 1
ATOM 1721 O O . ILE A 1 217 ? 1.635 -8.516 17.427 1.00 94.06 217 ILE A O 1
ATOM 1725 N N . ALA A 1 218 ? 2.373 -6.888 18.768 1.00 93.06 218 ALA A N 1
ATOM 1726 C CA . ALA A 1 218 ? 3.771 -7.050 18.375 1.00 93.06 218 ALA A CA 1
ATOM 1727 C C . ALA A 1 218 ? 4.353 -8.407 18.822 1.00 93.06 218 ALA A C 1
ATOM 1729 O O . ALA A 1 218 ? 5.102 -9.042 18.075 1.00 93.06 218 ALA A O 1
ATOM 1730 N N . THR A 1 219 ? 3.983 -8.873 20.019 1.00 90.56 219 THR A N 1
ATOM 1731 C CA . THR A 1 219 ? 4.526 -10.095 20.633 1.00 90.56 219 THR A CA 1
ATOM 1732 C C . THR A 1 219 ? 3.801 -11.365 20.192 1.00 90.56 219 THR A C 1
ATOM 1734 O O . THR A 1 219 ? 4.435 -12.286 19.667 1.00 90.56 219 THR A O 1
ATOM 1737 N N . ALA A 1 220 ? 2.485 -11.432 20.380 1.00 89.56 220 ALA A N 1
ATOM 1738 C CA . ALA A 1 220 ? 1.657 -12.605 20.108 1.00 89.56 220 ALA A CA 1
ATOM 1739 C C . ALA A 1 220 ? 0.974 -12.546 18.731 1.00 89.56 220 ALA A C 1
ATOM 1741 O O . ALA A 1 220 ? 0.758 -13.586 18.110 1.00 89.56 220 ALA A O 1
ATOM 1742 N N . GLY A 1 221 ? 0.718 -11.344 18.213 1.00 92.94 221 GLY A N 1
ATOM 1743 C CA . GLY A 1 221 ? -0.113 -11.135 17.029 1.00 92.94 221 GLY A CA 1
ATOM 1744 C C . GLY A 1 221 ? -1.592 -10.979 17.381 1.00 92.94 221 GLY A C 1
ATOM 1745 O O . GLY A 1 221 ? -1.992 -11.097 18.535 1.00 92.94 221 GLY A O 1
ATOM 1746 N N . THR A 1 222 ? -2.426 -10.691 16.383 1.00 94.81 222 THR A N 1
ATOM 1747 C CA . THR A 1 222 ? -3.882 -10.573 16.574 1.00 94.81 222 THR A CA 1
ATOM 1748 C C . THR A 1 222 ? -4.659 -11.181 15.422 1.00 94.81 222 THR A C 1
ATOM 1750 O O . THR A 1 222 ? -4.189 -11.204 14.286 1.00 94.81 222 THR A O 1
ATOM 1753 N N . THR A 1 223 ? -5.852 -11.694 15.703 1.00 96.31 223 THR A N 1
ATOM 1754 C CA . THR A 1 223 ? -6.707 -12.326 14.699 1.00 96.31 223 THR A CA 1
ATOM 1755 C C . THR A 1 223 ? -7.852 -11.403 14.289 1.00 96.31 223 THR A C 1
ATOM 1757 O O . THR A 1 223 ? -8.434 -10.693 15.107 1.00 96.31 223 THR A O 1
ATOM 1760 N N . PHE A 1 224 ? -8.198 -11.453 13.008 1.00 97.12 224 PHE A N 1
ATOM 1761 C CA . PHE A 1 224 ? -9.357 -10.796 12.402 1.00 97.12 224 PHE A CA 1
ATOM 1762 C C . PHE A 1 224 ? -10.304 -11.825 11.770 1.00 97.12 224 PHE A C 1
ATOM 1764 O O . PHE A 1 224 ? -11.059 -11.506 10.850 1.00 97.12 224 PHE A O 1
ATOM 1771 N N . LYS A 1 225 ? -10.251 -13.071 12.252 1.00 96.38 225 LYS A N 1
ATOM 1772 C CA . LYS A 1 225 ? -11.100 -14.159 11.779 1.00 96.38 225 LYS A CA 1
ATOM 1773 C C . LYS A 1 225 ? -12.575 -13.767 11.896 1.00 96.38 225 LYS A C 1
ATOM 1775 O O . LYS A 1 225 ? -12.993 -13.165 12.886 1.00 96.38 225 LYS A O 1
ATOM 1780 N N . ASP A 1 226 ? -13.350 -14.118 10.875 1.00 95.00 226 ASP A N 1
ATOM 1781 C CA . ASP A 1 226 ? -14.797 -13.890 10.794 1.00 95.00 226 ASP A CA 1
ATOM 1782 C C . ASP A 1 226 ? -15.207 -12.401 10.756 1.00 95.00 226 ASP A C 1
ATOM 1784 O O . ASP A 1 226 ? -16.381 -12.062 10.951 1.00 95.00 226 ASP A O 1
ATOM 1788 N N . LYS A 1 227 ? -14.250 -11.499 10.485 1.00 97.69 227 LYS A N 1
ATOM 1789 C CA . LYS A 1 227 ? -14.494 -10.059 10.346 1.00 97.69 227 LYS A CA 1
ATOM 1790 C C . LYS A 1 227 ? -14.624 -9.630 8.893 1.00 97.69 227 LYS A C 1
ATOM 1792 O O . LYS A 1 227 ? -13.802 -9.985 8.054 1.00 97.69 227 LYS A O 1
ATOM 1797 N N . ASN A 1 228 ? -15.624 -8.800 8.628 1.00 98.38 228 ASN A N 1
ATOM 1798 C CA . ASN A 1 228 ? -15.928 -8.239 7.318 1.00 98.38 228 ASN A CA 1
ATOM 1799 C C . ASN A 1 228 ? -15.458 -6.782 7.252 1.00 98.38 228 ASN A C 1
ATOM 1801 O O . ASN A 1 228 ? -15.952 -5.936 8.002 1.00 98.38 228 ASN A O 1
ATOM 1805 N N . ALA A 1 229 ? -14.538 -6.466 6.346 1.00 98.50 229 ALA A N 1
ATOM 1806 C CA . ALA A 1 229 ? -13.965 -5.130 6.217 1.00 98.50 229 ALA A CA 1
ATOM 1807 C C . ALA A 1 229 ? -14.199 -4.532 4.826 1.00 98.50 229 ALA A C 1
ATOM 1809 O O . ALA A 1 229 ? -13.945 -5.184 3.814 1.00 98.50 229 ALA A O 1
ATOM 1810 N N . LEU A 1 230 ? -14.617 -3.266 4.781 1.00 98.69 230 LEU A N 1
ATOM 1811 C CA . LEU A 1 230 ? -14.642 -2.442 3.574 1.00 98.69 230 LEU A CA 1
ATOM 1812 C C . LEU A 1 230 ? -13.526 -1.398 3.642 1.00 98.69 230 LEU A C 1
ATOM 1814 O O . LEU A 1 230 ? -13.482 -0.600 4.581 1.00 98.69 230 LEU A O 1
ATOM 1818 N N . LEU A 1 231 ? -12.669 -1.358 2.621 1.00 98.38 231 LEU A N 1
ATOM 1819 C CA . LEU A 1 231 ? -11.611 -0.358 2.494 1.00 98.38 231 LEU A CA 1
ATOM 1820 C C . LEU A 1 231 ? -11.712 0.416 1.180 1.00 98.38 231 LEU A C 1
ATOM 1822 O O . LEU A 1 231 ? -11.809 -0.151 0.086 1.00 98.38 231 LEU A O 1
ATOM 1826 N N . THR A 1 232 ? -11.616 1.739 1.292 1.00 97.12 232 THR A N 1
ATOM 1827 C CA . THR A 1 232 ? -11.508 2.651 0.148 1.00 97.12 232 THR A CA 1
ATOM 1828 C C . THR A 1 232 ? -10.181 3.384 0.155 1.00 97.12 232 THR A C 1
ATOM 1830 O O . THR A 1 232 ? -9.647 3.652 1.224 1.00 97.12 232 THR A O 1
ATOM 1833 N N . GLY A 1 233 ? -9.654 3.741 -1.019 1.00 91.75 233 GLY A N 1
ATOM 1834 C CA . GLY A 1 233 ? -8.344 4.400 -1.116 1.00 91.75 233 GLY A CA 1
ATOM 1835 C C . GLY A 1 233 ? -7.158 3.443 -0.973 1.00 91.75 233 GLY A C 1
ATOM 1836 O O . GLY A 1 233 ? -6.097 3.826 -0.486 1.00 91.75 233 GLY A O 1
ATOM 1837 N N . VAL A 1 234 ? -7.315 2.188 -1.404 1.00 93.75 234 VAL A N 1
ATOM 1838 C CA . VAL A 1 234 ? -6.292 1.135 -1.282 1.00 93.75 234 VAL A CA 1
ATOM 1839 C C . VAL A 1 234 ? -5.322 1.161 -2.474 1.00 93.75 234 VAL A C 1
ATOM 1841 O O . VAL A 1 234 ? -5.181 0.190 -3.213 1.00 93.75 234 VAL A O 1
ATOM 1844 N N . GLY A 1 235 ? -4.661 2.294 -2.707 1.00 89.06 235 GLY A N 1
ATOM 1845 C CA . GLY A 1 235 ? -3.688 2.442 -3.797 1.00 89.06 235 GLY A CA 1
ATOM 1846 C C . GLY A 1 235 ? -2.369 1.695 -3.548 1.00 89.06 235 GLY A C 1
ATOM 1847 O O . GLY A 1 235 ? -2.029 1.368 -2.407 1.00 89.06 235 GLY A O 1
ATOM 1848 N N . LYS A 1 236 ? -1.581 1.467 -4.608 1.00 88.00 236 LYS A N 1
ATOM 1849 C CA . LYS A 1 236 ? -0.195 0.983 -4.477 1.00 88.00 236 LYS A CA 1
ATOM 1850 C C . LYS A 1 236 ? 0.621 1.992 -3.659 1.00 88.00 236 LYS A C 1
ATOM 1852 O O . LYS A 1 236 ? 0.616 3.176 -3.979 1.00 88.00 236 LYS A O 1
ATOM 1857 N N . GLY A 1 237 ? 1.322 1.520 -2.626 1.00 84.50 237 GLY A N 1
ATOM 1858 C CA . GLY A 1 237 ? 2.089 2.397 -1.731 1.00 84.50 237 GLY A CA 1
ATOM 1859 C C . GLY A 1 237 ? 1.196 3.339 -0.915 1.00 84.50 237 GLY A C 1
ATOM 1860 O O . GLY A 1 237 ? 1.470 4.529 -0.825 1.00 84.50 237 GLY A O 1
ATOM 1861 N N . SER A 1 238 ? 0.089 2.832 -0.373 1.00 92.25 238 SER A N 1
ATOM 1862 C CA . SER A 1 238 ? -0.794 3.565 0.544 1.00 92.25 238 SER A CA 1
ATOM 1863 C C . SER A 1 238 ? -0.763 2.940 1.941 1.00 92.25 238 SER A C 1
ATOM 1865 O O . SER A 1 238 ? -0.352 1.797 2.105 1.00 92.25 238 SER A O 1
ATOM 1867 N N . ILE A 1 239 ? -1.259 3.648 2.956 1.00 94.88 239 ILE A N 1
ATOM 1868 C CA . ILE A 1 239 ? -1.500 3.038 4.277 1.00 94.88 239 ILE A CA 1
ATOM 1869 C C . ILE A 1 239 ? -2.542 1.916 4.153 1.00 94.88 239 ILE A C 1
ATOM 1871 O O . ILE A 1 239 ? -2.402 0.852 4.752 1.00 94.88 239 ILE A O 1
ATOM 1875 N N . GLY A 1 240 ? -3.560 2.130 3.310 1.00 95.56 240 GLY A N 1
ATOM 1876 C CA . GLY A 1 240 ? -4.647 1.180 3.094 1.00 95.56 240 GLY A CA 1
ATOM 1877 C C . GLY A 1 240 ? -4.158 -0.200 2.663 1.00 95.56 240 GLY A C 1
ATOM 1878 O O . GLY A 1 240 ? -4.680 -1.194 3.156 1.00 95.56 240 GLY A O 1
ATOM 1879 N N . ILE A 1 241 ? -3.135 -0.294 1.801 1.00 95.94 241 ILE A N 1
ATOM 1880 C CA . ILE A 1 241 ? -2.651 -1.611 1.363 1.00 95.94 241 ILE A CA 1
ATOM 1881 C C . ILE A 1 241 ? -1.937 -2.386 2.475 1.00 95.94 241 ILE A C 1
ATOM 1883 O O . ILE A 1 241 ? -2.068 -3.606 2.540 1.00 95.94 241 ILE A O 1
ATOM 1887 N N . GLU A 1 242 ? -1.226 -1.704 3.373 1.00 96.44 242 GLU A N 1
ATOM 1888 C CA . GLU A 1 242 ? -0.595 -2.359 4.524 1.00 96.44 242 GLU A CA 1
ATOM 1889 C C . GLU A 1 242 ? -1.652 -2.816 5.548 1.00 96.44 242 GLU A C 1
ATOM 1891 O O . GLU A 1 242 ? -1.552 -3.925 6.071 1.00 96.44 242 GLU A O 1
ATOM 1896 N N . ILE A 1 243 ? -2.738 -2.050 5.738 1.00 98.12 243 ILE A N 1
ATOM 1897 C CA . ILE A 1 243 ? -3.897 -2.489 6.542 1.00 98.12 243 ILE A CA 1
ATOM 1898 C C . ILE A 1 243 ? -4.544 -3.738 5.925 1.00 98.12 243 ILE A C 1
ATOM 1900 O O . ILE A 1 243 ? -4.830 -4.696 6.641 1.00 98.12 243 ILE A O 1
ATOM 1904 N N . VAL A 1 244 ? -4.737 -3.773 4.598 1.00 98.19 244 VAL A N 1
ATOM 1905 C CA . VAL A 1 244 ? -5.290 -4.950 3.897 1.00 98.19 244 VAL A CA 1
ATOM 1906 C C . VAL A 1 244 ? -4.433 -6.189 4.133 1.00 98.19 244 VAL A C 1
ATOM 1908 O O . VAL A 1 244 ? -4.980 -7.246 4.435 1.00 98.19 244 VAL A O 1
ATOM 1911 N N . LYS A 1 245 ? -3.102 -6.080 4.044 1.00 97.62 245 LYS A N 1
ATOM 1912 C CA . LYS A 1 245 ? -2.200 -7.205 4.343 1.00 97.62 245 LYS A CA 1
ATOM 1913 C C . LYS A 1 245 ? -2.386 -7.711 5.771 1.00 97.62 245 LYS A C 1
ATOM 1915 O O . LYS A 1 245 ? -2.430 -8.924 5.970 1.00 97.62 245 LYS A O 1
ATOM 1920 N N . GLY A 1 246 ? -2.534 -6.807 6.741 1.00 97.50 246 GLY A N 1
ATOM 1921 C CA . GLY A 1 246 ? -2.797 -7.177 8.131 1.00 97.50 246 GLY A CA 1
ATOM 1922 C C . GLY A 1 246 ? -4.127 -7.905 8.312 1.00 97.50 246 GLY A C 1
ATOM 1923 O O . GLY A 1 246 ? -4.159 -9.003 8.865 1.00 97.50 246 GLY A O 1
ATOM 1924 N N . LEU A 1 247 ? -5.211 -7.361 7.757 1.00 98.31 247 LEU A N 1
ATOM 1925 C CA . LEU A 1 247 ? -6.542 -7.975 7.812 1.00 98.31 247 LEU A CA 1
ATOM 1926 C C . LEU A 1 247 ? -6.580 -9.355 7.138 1.00 98.31 247 LEU A C 1
ATOM 1928 O O . LEU A 1 247 ? -7.106 -10.308 7.713 1.00 98.31 247 LEU A O 1
ATOM 1932 N N . LEU A 1 248 ? -5.973 -9.491 5.955 1.00 98.38 248 LEU A N 1
ATOM 1933 C CA . LEU A 1 248 ? -5.883 -10.769 5.243 1.00 98.38 248 LEU A CA 1
ATOM 1934 C C . LEU A 1 248 ? -5.061 -11.802 6.015 1.00 98.38 248 LEU A C 1
ATOM 1936 O O . LEU A 1 248 ? -5.459 -12.968 6.053 1.00 98.38 248 LEU A O 1
ATOM 1940 N N . SER A 1 249 ? -3.969 -11.378 6.657 1.00 97.44 249 SER A N 1
ATOM 1941 C CA . SER A 1 249 ? -3.130 -12.251 7.489 1.00 97.44 249 SER A CA 1
ATOM 1942 C C . SER A 1 249 ? -3.865 -12.718 8.744 1.00 97.44 249 SER A C 1
ATOM 1944 O O . SER A 1 249 ? -3.639 -13.833 9.194 1.00 97.44 249 SER A O 1
ATOM 1946 N N . GLY A 1 250 ? -4.758 -11.889 9.291 1.00 96.38 250 GLY A N 1
ATOM 1947 C CA . GLY A 1 250 ? -5.582 -12.229 10.449 1.00 96.38 250 GLY A CA 1
ATOM 1948 C C . GLY A 1 250 ? -6.857 -13.017 10.136 1.00 96.38 250 GLY A C 1
ATOM 1949 O O . GLY A 1 250 ? -7.571 -13.347 11.074 1.00 96.38 250 GLY A O 1
ATOM 1950 N N . GLY A 1 251 ? -7.172 -13.327 8.875 1.00 96.81 251 GLY A N 1
ATOM 1951 C CA . GLY A 1 251 ? -8.343 -14.151 8.526 1.00 96.81 251 GLY A CA 1
ATOM 1952 C C . GLY A 1 251 ? -9.609 -13.378 8.158 1.00 96.81 251 GLY A C 1
ATOM 1953 O O . GLY A 1 251 ? -10.690 -13.958 8.198 1.00 96.81 251 GLY A O 1
ATOM 1954 N N . ALA A 1 252 ? -9.504 -12.089 7.827 1.00 98.12 252 ALA A N 1
ATOM 1955 C CA . ALA A 1 252 ? -10.665 -11.262 7.503 1.00 98.12 252 ALA A CA 1
ATOM 1956 C C . ALA A 1 252 ? -11.191 -11.473 6.072 1.00 98.12 252 ALA A C 1
ATOM 1958 O O . ALA A 1 252 ? -10.439 -11.748 5.131 1.00 98.12 252 ALA A O 1
ATOM 1959 N N . TYR A 1 253 ? -12.484 -11.217 5.890 1.00 98.50 253 TYR A N 1
ATOM 1960 C CA . TYR A 1 253 ? -13.125 -11.038 4.592 1.00 98.50 253 TYR A CA 1
ATOM 1961 C C . TYR A 1 253 ? -13.028 -9.565 4.190 1.00 98.50 253 TYR A C 1
ATOM 1963 O O . TYR A 1 253 ? -13.646 -8.693 4.804 1.00 98.50 253 TYR A O 1
ATOM 1971 N N . VAL A 1 254 ? -12.232 -9.266 3.167 1.00 98.50 254 VAL A N 1
ATOM 1972 C CA . VAL A 1 254 ? -11.884 -7.893 2.800 1.00 98.50 254 VAL A CA 1
ATOM 1973 C C . VAL A 1 254 ? -12.461 -7.530 1.435 1.00 98.50 254 VAL A C 1
ATOM 1975 O O . VAL A 1 254 ? -12.143 -8.158 0.426 1.00 98.50 254 VAL A O 1
ATOM 1978 N N . VAL A 1 255 ? -13.261 -6.465 1.392 1.00 98.62 255 VAL A N 1
ATOM 1979 C CA . VAL A 1 255 ? -13.694 -5.796 0.162 1.00 98.62 255 VAL A CA 1
ATOM 1980 C C . VAL A 1 255 ? -12.859 -4.534 -0.012 1.00 98.62 255 VAL A C 1
ATOM 1982 O O . VAL A 1 255 ? -12.908 -3.625 0.820 1.00 98.62 255 VAL A O 1
ATOM 1985 N N . ILE A 1 256 ? -12.094 -4.465 -1.098 1.00 98.19 256 ILE A N 1
ATOM 1986 C CA . ILE A 1 256 ? -11.342 -3.269 -1.476 1.00 98.19 256 ILE A CA 1
ATOM 1987 C C . ILE A 1 256 ? -11.931 -2.637 -2.725 1.00 98.19 256 ILE A C 1
ATOM 1989 O O . ILE A 1 256 ? -12.465 -3.308 -3.610 1.00 98.19 256 ILE A O 1
ATOM 1993 N N . THR A 1 257 ? -11.765 -1.328 -2.815 1.00 97.06 257 THR A N 1
ATOM 1994 C CA . THR A 1 257 ? -12.186 -0.552 -3.974 1.00 97.06 257 THR A CA 1
ATOM 1995 C C . THR A 1 257 ? -10.993 0.010 -4.729 1.00 97.06 257 THR A C 1
ATOM 1997 O O . THR A 1 257 ? -10.000 0.436 -4.131 1.00 97.06 257 THR A O 1
ATOM 2000 N N . THR A 1 258 ? -11.098 0.033 -6.055 1.00 95.12 258 THR A N 1
ATOM 2001 C CA . THR A 1 258 ? -10.127 0.686 -6.934 1.00 95.12 258 THR A CA 1
ATOM 2002 C C . THR A 1 258 ? -10.834 1.545 -7.977 1.00 95.12 258 THR A C 1
ATOM 2004 O O . THR A 1 258 ? -11.808 1.121 -8.600 1.00 95.12 258 THR A O 1
ATOM 2007 N N . SER A 1 259 ? -10.323 2.759 -8.179 1.00 91.62 259 SER A N 1
ATOM 2008 C CA . SER A 1 259 ? -10.750 3.670 -9.247 1.00 91.62 259 SER A CA 1
ATOM 2009 C C . SER A 1 259 ? -9.956 3.477 -10.545 1.00 91.62 259 SER A C 1
ATOM 2011 O O . SER A 1 259 ? -10.313 4.041 -11.574 1.00 91.62 259 SER A O 1
ATOM 2013 N N . SER A 1 260 ? -8.887 2.671 -10.520 1.00 89.69 260 SER A N 1
ATOM 2014 C CA . SER A 1 260 ? -8.020 2.379 -11.669 1.00 89.69 260 SER A CA 1
ATOM 2015 C C . SER A 1 260 ? -7.988 0.871 -11.914 1.00 89.69 260 SER A C 1
ATOM 2017 O O . SER A 1 260 ? -7.030 0.168 -11.573 1.00 89.69 260 SER A O 1
ATOM 2019 N N . TYR A 1 261 ? -9.088 0.345 -12.452 1.00 91.25 261 TYR A N 1
ATOM 2020 C CA . TYR A 1 261 ? -9.227 -1.084 -12.710 1.00 91.25 261 TYR A CA 1
ATOM 2021 C C . TYR A 1 261 ? -8.550 -1.468 -14.025 1.00 91.25 261 TYR A C 1
ATOM 2023 O O . TYR A 1 261 ? -8.924 -1.018 -15.104 1.00 91.25 261 TYR A O 1
ATOM 2031 N N . SER A 1 262 ? -7.526 -2.306 -13.918 1.00 93.44 262 SER A N 1
ATOM 2032 C CA . SER A 1 262 ? -6.768 -2.848 -15.040 1.00 93.44 262 SER A CA 1
ATOM 2033 C C . SER A 1 262 ? -6.246 -4.232 -14.665 1.00 93.44 262 SER A C 1
ATOM 2035 O O . SER A 1 262 ? -6.154 -4.549 -13.476 1.00 93.44 262 SER A O 1
ATOM 2037 N N . ARG A 1 263 ? -5.831 -5.037 -15.649 1.00 92.12 263 ARG A N 1
ATOM 2038 C CA . ARG A 1 263 ? -5.194 -6.338 -15.387 1.00 92.12 263 ARG A CA 1
ATOM 2039 C C . ARG A 1 263 ? -3.997 -6.208 -14.438 1.00 92.12 263 ARG A C 1
ATOM 2041 O O . ARG A 1 263 ? -3.927 -6.936 -13.458 1.00 92.12 263 ARG A O 1
ATOM 2048 N N . LYS A 1 264 ? -3.137 -5.207 -14.656 1.00 92.19 264 LYS A N 1
ATOM 2049 C CA . LYS A 1 264 ? -1.984 -4.901 -13.792 1.00 92.19 264 LYS A CA 1
ATOM 2050 C C . LYS A 1 264 ? -2.401 -4.608 -12.347 1.00 92.19 264 LYS A C 1
ATOM 2052 O O . LYS A 1 264 ? -1.731 -5.026 -11.407 1.00 92.19 264 LYS A O 1
ATOM 2057 N N . THR A 1 265 ? -3.504 -3.883 -12.163 1.00 93.31 265 THR A N 1
ATOM 2058 C CA . THR A 1 265 ? -4.058 -3.588 -10.836 1.00 93.31 265 THR A CA 1
ATOM 2059 C C . THR A 1 265 ? -4.586 -4.857 -10.160 1.00 93.31 265 THR A C 1
ATOM 2061 O O . THR A 1 265 ? -4.336 -5.071 -8.977 1.00 93.31 265 THR A O 1
ATOM 2064 N N . VAL A 1 266 ? -5.290 -5.716 -10.901 1.00 94.25 266 VAL A N 1
ATOM 2065 C CA . VAL A 1 266 ? -5.826 -6.982 -10.377 1.00 94.25 266 VAL A CA 1
ATOM 2066 C C . VAL A 1 266 ? -4.698 -7.951 -10.017 1.00 94.25 266 VAL A C 1
ATOM 2068 O O . VAL A 1 266 ? -4.700 -8.474 -8.908 1.00 94.25 266 VAL A O 1
ATOM 2071 N N . GLU A 1 267 ? -3.699 -8.125 -10.887 1.00 95.12 267 GLU A N 1
ATOM 2072 C CA . GLU A 1 267 ? -2.512 -8.957 -10.629 1.00 95.12 267 GLU A CA 1
ATOM 2073 C C . GLU A 1 267 ? -1.738 -8.475 -9.394 1.00 95.12 267 GLU A C 1
ATOM 2075 O O . GLU A 1 267 ? -1.281 -9.285 -8.589 1.00 95.12 267 GLU A O 1
ATOM 2080 N N . TYR A 1 268 ? -1.652 -7.157 -9.181 1.00 95.81 268 TYR A N 1
ATOM 2081 C CA . TYR A 1 268 ? -1.052 -6.591 -7.972 1.00 95.81 268 TYR A CA 1
ATOM 2082 C C . TYR A 1 268 ? -1.783 -7.035 -6.694 1.00 95.81 268 TYR A C 1
ATOM 2084 O O . TYR A 1 268 ? -1.143 -7.505 -5.750 1.00 95.81 268 TYR A O 1
ATOM 2092 N N . TYR A 1 269 ? -3.114 -6.930 -6.653 1.00 97.19 269 TYR A N 1
ATOM 2093 C CA . TYR A 1 269 ? -3.893 -7.370 -5.490 1.00 97.19 269 TYR A CA 1
ATOM 2094 C C . TYR A 1 269 ? -3.920 -8.894 -5.341 1.00 97.19 269 TYR A C 1
ATOM 2096 O O . TYR A 1 269 ? -3.878 -9.398 -4.219 1.00 97.19 269 TYR A O 1
ATOM 2104 N N . GLN A 1 270 ? -3.920 -9.633 -6.451 1.00 96.94 270 GLN A N 1
ATOM 2105 C CA . GLN A 1 270 ? -3.786 -11.086 -6.451 1.00 96.94 270 GLN A CA 1
ATOM 2106 C C . GLN A 1 270 ? -2.458 -11.516 -5.820 1.00 96.94 270 GLN A C 1
ATOM 2108 O O . GLN A 1 270 ? -2.461 -12.377 -4.944 1.00 96.94 270 GLN A O 1
ATOM 2113 N N . GLY A 1 271 ? -1.338 -10.890 -6.195 1.00 97.06 271 GLY A N 1
ATOM 2114 C CA . GLY A 1 271 ? -0.029 -11.174 -5.598 1.00 97.06 271 GLY A CA 1
ATOM 2115 C C . GLY A 1 271 ? 0.013 -10.886 -4.092 1.00 97.06 271 GLY A C 1
ATOM 2116 O O . GLY A 1 271 ? 0.650 -11.614 -3.327 1.00 97.06 271 GLY A O 1
ATOM 2117 N N . ILE A 1 272 ? -0.731 -9.875 -3.635 1.00 96.81 272 ILE A N 1
ATOM 2118 C CA . ILE A 1 272 ? -0.904 -9.588 -2.205 1.00 96.81 272 ILE A CA 1
ATOM 2119 C C . ILE A 1 272 ? -1.706 -10.691 -1.521 1.00 96.81 272 ILE A C 1
ATOM 2121 O O . ILE A 1 272 ? -1.270 -11.193 -0.488 1.00 96.81 272 ILE A O 1
ATOM 2125 N N . PHE A 1 273 ? -2.827 -11.124 -2.095 1.00 97.81 273 PHE A N 1
ATOM 2126 C CA . PHE A 1 273 ? -3.605 -12.226 -1.532 1.00 97.81 273 PHE A CA 1
ATOM 2127 C C . PHE A 1 273 ? -2.818 -13.546 -1.513 1.00 97.81 273 PHE A C 1
ATOM 2129 O O . PHE A 1 273 ? -2.854 -14.264 -0.523 1.00 97.81 273 PHE A O 1
ATOM 2136 N N . GLN A 1 274 ? -2.023 -13.843 -2.542 1.00 96.62 274 GLN A N 1
ATOM 2137 C CA . GLN A 1 274 ? -1.154 -15.030 -2.568 1.00 96.62 274 GLN A CA 1
ATOM 2138 C C . GLN A 1 274 ? -0.083 -15.011 -1.464 1.00 96.62 274 GLN A C 1
ATOM 2140 O O . GLN A 1 274 ? 0.317 -16.066 -0.960 1.00 96.62 274 GLN A O 1
ATOM 2145 N N . SER A 1 275 ? 0.371 -13.812 -1.087 1.00 94.94 275 SER A N 1
ATOM 2146 C CA . SER A 1 275 ? 1.432 -13.614 -0.095 1.00 94.94 275 SER A CA 1
ATOM 2147 C C . SER A 1 275 ? 0.908 -13.522 1.343 1.00 94.94 275 SER A C 1
ATOM 2149 O O . SER A 1 275 ? 1.568 -14.019 2.249 1.00 94.94 275 SER A O 1
ATOM 2151 N N . PHE A 1 276 ? -0.258 -12.901 1.555 1.00 96.56 276 PHE A N 1
ATOM 2152 C CA . PHE A 1 276 ? -0.802 -12.558 2.882 1.00 96.56 276 PHE A CA 1
ATOM 2153 C C . PHE A 1 276 ? -2.165 -13.195 3.190 1.00 96.56 276 PHE A C 1
ATOM 2155 O O . PHE A 1 276 ? -2.637 -13.105 4.319 1.00 96.56 276 PHE A O 1
ATOM 2162 N N . GLY A 1 277 ? -2.824 -13.816 2.212 1.00 96.94 277 GLY A N 1
ATOM 2163 C CA . GLY A 1 277 ? -4.086 -14.523 2.410 1.00 96.94 277 GLY A CA 1
ATOM 2164 C C . GLY A 1 277 ? -3.899 -15.698 3.364 1.00 96.94 277 GLY A C 1
ATOM 2165 O O . GLY A 1 277 ? -3.073 -16.577 3.123 1.00 96.94 277 GLY A O 1
ATOM 2166 N N . SER A 1 278 ? -4.650 -15.695 4.458 1.00 96.31 278 SER A N 1
ATOM 2167 C CA . SER A 1 278 ? -4.673 -16.759 5.454 1.00 96.31 278 SER A CA 1
ATOM 2168 C C . SER A 1 278 ? -5.891 -17.661 5.264 1.00 96.31 278 SER A C 1
ATOM 2170 O O . SER A 1 278 ? -6.787 -17.382 4.464 1.00 96.31 278 SER A O 1
ATOM 2172 N N . ARG A 1 279 ? -5.942 -18.770 6.000 1.00 94.75 279 ARG A N 1
ATOM 2173 C CA . ARG A 1 279 ? -7.080 -19.686 5.953 1.00 94.75 279 ARG A CA 1
ATOM 2174 C C . ARG A 1 279 ? -8.369 -18.961 6.347 1.00 94.75 279 ARG A C 1
ATOM 2176 O O . ARG A 1 279 ? -8.473 -18.407 7.437 1.00 94.75 279 ARG A O 1
ATOM 2183 N N . GLY A 1 280 ? -9.362 -19.028 5.466 1.00 92.94 280 GLY A N 1
ATOM 2184 C CA . GLY A 1 280 ? -10.662 -18.387 5.660 1.00 92.94 280 GLY A CA 1
ATOM 2185 C C . GLY A 1 280 ? -10.707 -16.910 5.268 1.00 92.94 280 GLY A C 1
ATOM 2186 O O . GLY A 1 280 ? -11.803 -16.363 5.226 1.00 92.94 280 GLY A O 1
ATOM 2187 N N . SER A 1 281 ? -9.579 -16.273 4.930 1.00 97.31 281 SER A N 1
ATOM 2188 C CA . SER A 1 281 ? -9.604 -14.902 4.421 1.00 97.31 281 SER A CA 1
ATOM 2189 C C . SER A 1 281 ? -10.031 -14.855 2.955 1.00 97.31 281 SER A C 1
ATOM 2191 O O . SER A 1 281 ? -9.838 -15.802 2.188 1.00 97.31 281 SER A O 1
ATOM 2193 N N . THR A 1 282 ? -10.603 -13.728 2.540 1.00 97.94 282 THR A N 1
ATOM 2194 C CA . THR A 1 282 ? -10.956 -13.484 1.134 1.00 97.94 282 THR A CA 1
ATOM 2195 C C . THR A 1 282 ? -10.623 -12.056 0.753 1.00 97.94 282 THR A C 1
ATOM 2197 O O . THR A 1 282 ? -10.806 -11.149 1.566 1.00 97.94 282 THR A O 1
ATOM 2200 N N . LEU A 1 283 ? -10.242 -11.836 -0.502 1.00 98.25 283 LEU A N 1
ATOM 2201 C CA . LEU A 1 283 ? -10.081 -10.503 -1.067 1.00 98.25 283 LEU A CA 1
ATOM 2202 C C . LEU A 1 283 ? -11.030 -10.314 -2.251 1.00 98.25 283 LEU A C 1
ATOM 2204 O O . LEU A 1 283 ? -10.873 -10.962 -3.282 1.00 98.25 283 LEU A O 1
ATOM 2208 N N . THR A 1 284 ? -11.983 -9.395 -2.117 1.00 98.06 284 THR A N 1
ATOM 2209 C CA . THR A 1 284 ? -12.872 -8.975 -3.207 1.00 98.06 284 THR A CA 1
ATOM 2210 C C . THR A 1 284 ? -12.451 -7.594 -3.691 1.00 98.06 284 THR A C 1
ATOM 2212 O O . THR A 1 284 ? -12.473 -6.633 -2.924 1.00 98.06 284 THR A O 1
ATOM 2215 N N . VAL A 1 285 ? -12.065 -7.483 -4.963 1.00 97.19 285 VAL A N 1
ATOM 2216 C CA . VAL A 1 285 ? -11.658 -6.215 -5.588 1.00 97.19 285 VAL A CA 1
ATOM 2217 C C . VAL A 1 285 ? -12.802 -5.690 -6.448 1.00 97.19 285 VAL A C 1
ATOM 2219 O O . VAL A 1 285 ? -13.236 -6.377 -7.369 1.00 97.19 285 VAL A O 1
ATOM 2222 N N . VAL A 1 286 ? -13.273 -4.473 -6.168 1.00 96.50 286 VAL A N 1
ATOM 2223 C CA . VAL A 1 286 ? -14.422 -3.864 -6.858 1.00 96.50 286 VAL A CA 1
ATOM 2224 C C . VAL A 1 286 ? -14.028 -2.539 -7.515 1.00 96.50 286 VAL A C 1
ATOM 2226 O O . VAL A 1 286 ? -13.279 -1.739 -6.947 1.00 96.50 286 VAL A O 1
ATOM 2229 N N . THR A 1 287 ? -14.541 -2.293 -8.721 1.00 96.12 287 THR A N 1
ATOM 2230 C CA . THR A 1 287 ? -14.482 -0.986 -9.393 1.00 96.12 287 THR A CA 1
ATOM 2231 C C . THR A 1 287 ? -15.391 0.003 -8.683 1.00 96.12 287 THR A C 1
ATOM 2233 O O . THR A 1 287 ? -16.582 -0.269 -8.530 1.00 96.12 287 THR A O 1
ATOM 2236 N N . PHE A 1 288 ? -14.865 1.148 -8.263 1.00 97.25 288 PHE A N 1
ATOM 2237 C CA . PHE A 1 288 ? -15.662 2.098 -7.493 1.00 97.25 288 PHE A CA 1
ATOM 2238 C C . PHE A 1 288 ? -15.107 3.514 -7.581 1.00 97.25 288 PHE A C 1
ATOM 2240 O O . PHE A 1 288 ? -13.917 3.747 -7.343 1.00 97.25 288 PHE A O 1
ATOM 2247 N N . ASN A 1 289 ? -15.992 4.466 -7.865 1.00 97.00 289 ASN A N 1
ATOM 2248 C CA . ASN A 1 289 ? -15.706 5.886 -7.774 1.00 97.00 289 ASN A CA 1
ATOM 2249 C C . ASN A 1 289 ? -16.422 6.501 -6.565 1.00 97.00 289 ASN A C 1
ATOM 2251 O O . ASN A 1 289 ? -17.605 6.829 -6.628 1.00 97.00 289 ASN A O 1
ATOM 2255 N N . GLN A 1 290 ? -15.682 6.763 -5.484 1.00 97.44 290 GLN A N 1
ATOM 2256 C CA . GLN A 1 290 ? -16.257 7.355 -4.273 1.00 97.44 290 GLN A CA 1
ATOM 2257 C C . GLN A 1 290 ? -16.840 8.759 -4.489 1.00 97.44 290 GLN A C 1
ATOM 2259 O O . GLN A 1 290 ? -17.639 9.200 -3.671 1.00 97.44 290 GLN A O 1
ATOM 2264 N N . ALA A 1 291 ? -16.507 9.480 -5.564 1.00 96.56 291 ALA A N 1
ATOM 2265 C CA . ALA A 1 291 ? -17.133 10.767 -5.880 1.00 96.56 291 ALA A CA 1
ATOM 2266 C C . ALA A 1 291 ? -18.541 10.626 -6.511 1.00 96.56 291 ALA A C 1
ATOM 2268 O O . ALA A 1 291 ? -19.348 11.570 -6.477 1.00 96.56 291 ALA A O 1
ATOM 2269 N N . SER A 1 292 ? -18.892 9.439 -7.015 1.00 98.00 292 SER A N 1
ATOM 2270 C CA . SER A 1 292 ? -20.226 9.111 -7.526 1.00 98.00 292 SER A CA 1
ATOM 2271 C C . SER A 1 292 ? -21.160 8.717 -6.379 1.00 98.00 292 SER A C 1
ATOM 2273 O O . SER A 1 292 ? -20.870 7.828 -5.585 1.00 98.00 292 SER A O 1
ATOM 2275 N N . LYS A 1 293 ? -22.318 9.385 -6.284 1.00 98.38 293 LYS A N 1
ATOM 2276 C CA . LYS A 1 293 ? -23.356 9.014 -5.305 1.00 98.38 293 LYS A CA 1
ATOM 2277 C C . LYS A 1 293 ? -23.933 7.629 -5.625 1.00 98.38 293 LYS A C 1
ATOM 2279 O O . LYS A 1 293 ? -24.184 6.855 -4.710 1.00 98.38 293 LYS A O 1
ATOM 2284 N N . GLN A 1 294 ? -24.139 7.350 -6.913 1.00 98.50 294 GLN A N 1
ATOM 2285 C CA . GLN A 1 294 ? -24.711 6.090 -7.380 1.00 98.50 294 GLN A CA 1
ATOM 2286 C C . GLN A 1 294 ? -23.787 4.924 -7.038 1.00 98.50 294 GLN A C 1
ATOM 2288 O O . GLN A 1 294 ? -24.256 3.926 -6.507 1.00 98.50 294 GLN A O 1
ATOM 2293 N N . ASP A 1 295 ? -22.477 5.083 -7.243 1.00 98.38 295 ASP A N 1
ATOM 2294 C CA . ASP A 1 295 ? -21.493 4.056 -6.895 1.00 98.38 295 ASP A CA 1
ATOM 2295 C C . ASP A 1 295 ? -21.486 3.776 -5.392 1.00 98.38 295 ASP A C 1
ATOM 2297 O O . ASP A 1 295 ? -21.372 2.623 -4.993 1.00 98.38 295 ASP A O 1
ATOM 2301 N N . VAL A 1 296 ? -21.609 4.809 -4.546 1.00 98.50 296 VAL A N 1
ATOM 2302 C CA . VAL A 1 296 ? -21.671 4.653 -3.080 1.00 98.50 296 VAL A CA 1
ATOM 2303 C C . VAL A 1 296 ? -22.849 3.778 -2.668 1.00 98.50 296 VAL A C 1
ATOM 2305 O O . VAL A 1 296 ? -22.675 2.846 -1.884 1.00 98.50 296 VAL A O 1
ATOM 2308 N N . GLU A 1 297 ? -24.033 4.060 -3.205 1.00 98.06 297 GLU A N 1
ATOM 2309 C CA . GLU A 1 297 ? -25.238 3.277 -2.926 1.00 98.06 297 GLU A CA 1
ATOM 2310 C C . GLU A 1 297 ? -25.107 1.860 -3.512 1.00 98.06 297 GLU A C 1
ATOM 2312 O O . GLU A 1 297 ? -25.288 0.882 -2.793 1.00 98.06 297 GLU A O 1
ATOM 2317 N N . ALA A 1 298 ? -24.675 1.733 -4.769 1.00 98.50 298 ALA A N 1
ATOM 2318 C CA . ALA A 1 298 ? -24.513 0.450 -5.452 1.00 98.50 298 ALA A CA 1
ATOM 2319 C C . ALA A 1 298 ? -23.465 -0.465 -4.795 1.00 98.50 298 ALA A C 1
ATOM 2321 O O . ALA A 1 298 ? -23.684 -1.671 -4.693 1.00 98.50 298 ALA A O 1
ATOM 2322 N N . LEU A 1 299 ? -22.345 0.084 -4.313 1.00 98.50 299 LEU A N 1
ATOM 2323 C CA . LEU A 1 299 ? -21.311 -0.677 -3.610 1.00 98.50 299 LEU A CA 1
ATOM 2324 C C . LEU A 1 299 ? -21.854 -1.266 -2.308 1.00 98.50 299 LEU A C 1
ATOM 2326 O O . LEU A 1 299 ? -21.653 -2.447 -2.025 1.00 98.50 299 LEU A O 1
ATOM 2330 N N . VAL A 1 300 ? -22.531 -0.447 -1.503 1.00 98.44 300 VAL A N 1
ATOM 2331 C CA . VAL A 1 300 ? -23.096 -0.904 -0.230 1.00 98.44 300 VAL A CA 1
ATOM 2332 C C . VAL A 1 300 ? -24.216 -1.916 -0.478 1.00 98.44 300 VAL A C 1
ATOM 2334 O O . VAL A 1 300 ? -24.303 -2.921 0.227 1.00 98.44 300 VAL A O 1
ATOM 2337 N N . ASP A 1 301 ? -25.029 -1.711 -1.511 1.00 98.25 301 ASP A N 1
ATOM 2338 C CA . ASP A 1 301 ? -26.042 -2.670 -1.944 1.00 98.25 301 ASP A CA 1
ATOM 2339 C C . ASP A 1 301 ? -25.417 -4.009 -2.341 1.00 98.25 301 ASP A C 1
ATOM 2341 O O . ASP A 1 301 ? -25.841 -5.043 -1.827 1.00 98.25 301 ASP A O 1
ATOM 2345 N N . TYR A 1 302 ? -24.363 -3.994 -3.157 1.00 98.50 302 TYR A N 1
ATOM 2346 C CA . TYR A 1 302 ? -23.629 -5.190 -3.567 1.00 98.50 302 TYR A CA 1
ATOM 2347 C C . TYR A 1 302 ? -23.078 -5.978 -2.368 1.00 98.50 302 TYR A C 1
ATOM 2349 O O . TYR A 1 302 ? -23.254 -7.195 -2.287 1.00 98.50 302 TYR A O 1
ATOM 2357 N N . ILE A 1 303 ? -22.478 -5.296 -1.387 1.00 98.44 303 ILE A N 1
ATOM 2358 C CA . ILE A 1 303 ? -21.928 -5.938 -0.181 1.00 98.44 303 ILE A CA 1
ATOM 2359 C C . ILE A 1 303 ? -23.027 -6.650 0.627 1.00 98.44 303 ILE A C 1
ATOM 2361 O O . ILE A 1 303 ? -22.866 -7.808 1.011 1.00 98.44 303 ILE A O 1
ATOM 2365 N N . TYR A 1 304 ? -24.162 -5.988 0.861 1.00 98.12 304 TYR A N 1
ATOM 2366 C CA . TYR A 1 304 ? -25.226 -6.519 1.724 1.00 98.12 304 TYR A CA 1
ATOM 2367 C C . TYR A 1 304 ? -26.238 -7.427 1.009 1.00 98.12 304 TYR A C 1
ATOM 2369 O O . TYR A 1 304 ? -26.994 -8.131 1.683 1.00 98.12 304 TYR A O 1
ATOM 2377 N N . ALA A 1 305 ? -26.341 -7.365 -0.320 1.00 96.75 305 ALA A N 1
ATOM 2378 C CA . ALA A 1 305 ? -27.300 -8.147 -1.103 1.00 96.75 305 ALA A CA 1
ATOM 2379 C C . ALA A 1 305 ? -26.637 -9.295 -1.871 1.00 96.75 305 ALA A C 1
ATOM 2381 O O . ALA A 1 305 ? -27.157 -10.405 -1.845 1.00 96.75 305 ALA A O 1
ATOM 2382 N N . ASN A 1 306 ? -25.499 -9.049 -2.527 1.00 96.81 306 ASN A N 1
ATOM 2383 C CA . ASN A 1 306 ? -24.836 -10.047 -3.370 1.00 96.81 306 ASN A CA 1
ATOM 2384 C C . ASN A 1 306 ? -23.778 -10.837 -2.601 1.00 96.81 306 ASN A C 1
ATOM 2386 O O . ASN A 1 306 ? -23.743 -12.058 -2.710 1.00 96.81 306 ASN A O 1
ATOM 2390 N N . LEU A 1 307 ? -22.933 -10.158 -1.818 1.00 97.00 307 LEU A N 1
ATOM 2391 C CA . LEU A 1 307 ? -21.926 -10.837 -0.993 1.00 97.00 307 LEU A CA 1
ATOM 2392 C C . LEU A 1 307 ? -22.511 -11.384 0.317 1.00 97.00 307 LEU A C 1
ATOM 2394 O O . LEU A 1 307 ? -21.897 -12.236 0.949 1.00 97.00 307 LEU A O 1
ATOM 2398 N N . GLY A 1 308 ? -23.680 -10.890 0.740 1.00 96.44 308 GLY A N 1
ATOM 2399 C CA . GLY A 1 308 ? -24.315 -11.300 1.996 1.00 96.44 308 GLY A CA 1
ATOM 2400 C C . GLY A 1 308 ? -23.497 -10.934 3.241 1.00 96.44 308 GLY A C 1
ATOM 2401 O O . GLY A 1 308 ? -23.621 -11.589 4.273 1.00 96.44 308 GLY A O 1
ATOM 2402 N N . MET A 1 309 ? -22.647 -9.907 3.152 1.00 96.75 309 MET A N 1
ATOM 2403 C CA . MET A 1 309 ? -21.743 -9.502 4.227 1.00 96.75 309 MET A CA 1
ATOM 2404 C C . MET A 1 309 ? -22.365 -8.401 5.090 1.00 96.75 309 MET A C 1
ATOM 2406 O O . MET A 1 309 ? -22.886 -7.412 4.577 1.00 96.75 309 MET A O 1
ATOM 2410 N N . ASP A 1 310 ? -22.235 -8.539 6.410 1.00 97.88 310 ASP A N 1
ATOM 2411 C CA . ASP A 1 310 ? -22.486 -7.459 7.368 1.00 97.88 310 ASP A CA 1
ATOM 2412 C C . ASP A 1 310 ? -21.153 -6.869 7.841 1.00 97.88 310 ASP A C 1
ATOM 2414 O O . ASP A 1 310 ? -20.330 -7.595 8.396 1.00 97.88 310 ASP A O 1
ATOM 2418 N N . LEU A 1 311 ? -20.915 -5.580 7.588 1.00 98.31 311 LEU A N 1
ATOM 2419 C CA . LEU A 1 311 ? -19.600 -4.959 7.787 1.00 98.31 311 LEU A CA 1
ATOM 2420 C C . LEU A 1 311 ? -19.278 -4.764 9.277 1.00 98.31 311 LEU A C 1
ATOM 2422 O O . LEU A 1 311 ? -20.050 -4.127 9.998 1.00 98.31 311 LEU A O 1
ATOM 2426 N N . ASP A 1 312 ? -18.107 -5.245 9.702 1.00 98.31 312 ASP A N 1
ATOM 2427 C CA . ASP A 1 312 ? -17.513 -4.978 11.018 1.00 98.31 312 ASP A CA 1
ATOM 2428 C C . ASP A 1 312 ? -16.575 -3.775 10.985 1.00 98.31 312 ASP A C 1
ATOM 2430 O O . ASP A 1 312 ? -16.488 -3.051 11.970 1.00 98.31 312 ASP A O 1
ATOM 2434 N N . TYR A 1 313 ? -15.881 -3.552 9.867 1.00 98.56 313 TYR A N 1
ATOM 2435 C CA . TYR A 1 313 ? -14.902 -2.479 9.733 1.00 98.56 313 TYR A CA 1
ATOM 2436 C C . TYR A 1 313 ? -15.117 -1.672 8.456 1.00 98.56 313 TYR A C 1
ATOM 2438 O O . TYR A 1 313 ? -15.321 -2.228 7.375 1.00 98.56 313 TYR A O 1
ATOM 2446 N N . ILE A 1 314 ? -15.037 -0.347 8.574 1.00 98.62 314 ILE A N 1
ATOM 2447 C CA . ILE A 1 314 ? -15.113 0.589 7.449 1.00 98.62 314 ILE A CA 1
ATOM 2448 C C . ILE A 1 314 ? -13.909 1.526 7.537 1.00 98.62 314 ILE A C 1
ATOM 2450 O O . ILE A 1 314 ? -13.786 2.298 8.488 1.00 98.62 314 ILE A O 1
ATOM 2454 N N . ILE A 1 315 ? -13.021 1.456 6.545 1.00 98.50 315 ILE A N 1
ATOM 2455 C CA . ILE A 1 315 ? -11.792 2.253 6.466 1.00 98.50 315 ILE A CA 1
ATOM 2456 C C . ILE A 1 315 ? -11.893 3.172 5.229 1.00 98.50 315 ILE A C 1
ATOM 2458 O O . ILE A 1 315 ? -11.441 2.805 4.136 1.00 98.50 315 ILE A O 1
ATOM 2462 N N . PRO A 1 316 ? -12.531 4.354 5.353 1.00 97.19 316 PRO A N 1
ATOM 2463 C CA . PRO A 1 316 ? -12.822 5.243 4.234 1.00 97.19 316 PRO A CA 1
ATOM 2464 C C . PRO A 1 316 ? -11.617 6.131 3.860 1.00 97.19 316 PRO A C 1
ATOM 2466 O O . PRO A 1 316 ? -11.666 7.352 3.983 1.00 97.19 316 PRO A O 1
ATOM 2469 N N . PHE A 1 317 ? -10.502 5.533 3.429 1.00 95.81 317 PHE A N 1
ATOM 2470 C CA . PHE A 1 317 ? -9.230 6.237 3.168 1.00 95.81 317 PHE A CA 1
ATOM 2471 C C . PHE A 1 317 ? -9.108 6.814 1.744 1.00 95.81 317 PHE A C 1
ATOM 2473 O O . PHE A 1 317 ? -8.011 7.161 1.306 1.00 95.81 317 PHE A O 1
ATOM 2480 N N . ALA A 1 318 ? -10.208 6.930 0.993 1.00 92.56 318 ALA A N 1
ATOM 2481 C CA . ALA A 1 318 ? -10.160 7.551 -0.328 1.00 92.56 318 ALA A CA 1
ATOM 2482 C C . ALA A 1 318 ? -9.775 9.035 -0.219 1.00 92.56 318 ALA A C 1
ATOM 2484 O O . ALA A 1 318 ? -10.364 9.785 0.558 1.00 92.56 318 ALA A O 1
ATOM 2485 N N . GLY A 1 319 ? -8.801 9.454 -1.025 1.00 90.06 319 GLY A N 1
ATOM 2486 C CA . GLY A 1 319 ? -8.297 10.824 -1.073 1.00 90.06 319 GLY A CA 1
ATOM 2487 C C . GLY A 1 319 ? -7.699 11.143 -2.442 1.00 90.06 319 GLY A C 1
ATOM 2488 O O . GLY A 1 319 ? -7.231 10.244 -3.143 1.00 90.06 319 GLY A O 1
ATOM 2489 N N . ILE A 1 320 ? -7.754 12.415 -2.833 1.00 87.81 320 ILE A N 1
ATOM 2490 C CA . ILE A 1 320 ? -7.127 12.954 -4.046 1.00 87.81 320 ILE A CA 1
ATOM 2491 C C . ILE A 1 320 ? -6.102 13.997 -3.587 1.00 87.81 320 ILE A C 1
ATOM 2493 O O . ILE A 1 320 ? -6.428 14.796 -2.716 1.00 87.81 320 ILE A O 1
ATOM 2497 N N . PRO A 1 321 ? -4.874 14.015 -4.136 1.00 86.12 321 PRO A N 1
ATOM 2498 C CA . PRO A 1 321 ? -3.929 15.084 -3.838 1.00 86.12 321 PRO A CA 1
ATOM 2499 C C . PRO A 1 321 ? -4.413 16.406 -4.443 1.00 86.12 321 PRO A C 1
ATOM 2501 O O . PRO A 1 321 ? -4.704 16.461 -5.646 1.00 86.12 321 PRO A O 1
ATOM 2504 N N . GLU A 1 322 ? -4.445 17.450 -3.614 1.00 85.94 322 GLU A N 1
ATOM 2505 C CA . GLU A 1 322 ? -4.882 18.813 -3.957 1.00 85.94 322 GLU A CA 1
ATOM 2506 C C . GLU A 1 322 ? -3.741 19.846 -3.928 1.00 85.94 322 GLU A C 1
ATOM 2508 O O . GLU A 1 322 ? -3.984 21.012 -4.222 1.00 85.94 322 GLU A O 1
ATOM 2513 N N . ASN A 1 323 ? -2.500 19.413 -3.659 1.00 84.50 323 ASN A N 1
ATOM 2514 C CA . ASN A 1 323 ? -1.329 20.274 -3.461 1.00 84.50 323 ASN A CA 1
ATOM 2515 C C . ASN A 1 323 ? -1.202 21.408 -4.492 1.00 84.50 323 ASN A C 1
ATOM 2517 O O . ASN A 1 323 ? -1.295 21.173 -5.704 1.00 84.50 323 ASN A O 1
ATOM 2521 N N . GLY A 1 324 ? -0.869 22.598 -3.990 1.00 86.50 324 GLY A N 1
ATOM 2522 C CA . GLY A 1 324 ? -0.602 23.798 -4.785 1.00 86.50 324 GLY A CA 1
ATOM 2523 C C . GLY A 1 324 ? -1.840 24.647 -5.067 1.00 86.50 324 GLY A C 1
ATOM 2524 O O . GLY A 1 324 ? -1.821 25.416 -6.023 1.00 86.50 324 GLY A O 1
ATOM 2525 N N . ARG A 1 325 ? -2.917 24.473 -4.291 1.00 90.38 325 ARG A N 1
ATOM 2526 C CA . ARG A 1 325 ? -4.148 25.267 -4.398 1.00 90.38 325 ARG A CA 1
ATOM 2527 C C . ARG A 1 325 ? -4.392 26.018 -3.103 1.00 90.38 325 ARG A C 1
ATOM 2529 O O . ARG A 1 325 ? -4.563 25.394 -2.056 1.00 90.38 325 ARG A O 1
ATOM 2536 N N . GLU A 1 326 ? -4.426 27.339 -3.180 1.00 93.38 326 GLU A N 1
ATOM 2537 C CA . GLU A 1 326 ? -4.887 28.195 -2.087 1.00 93.38 326 GLU A CA 1
ATOM 2538 C C . GLU A 1 326 ? -6.369 28.549 -2.276 1.00 93.38 326 GLU A C 1
ATOM 2540 O O . GLU A 1 326 ? -7.049 28.023 -3.161 1.00 93.38 326 GLU A O 1
ATOM 2545 N N . ILE A 1 327 ? -6.879 29.438 -1.424 1.00 93.94 327 ILE A N 1
ATOM 2546 C CA . ILE A 1 327 ? -8.285 29.857 -1.422 1.00 93.94 327 ILE A CA 1
ATOM 2547 C C . ILE A 1 327 ? -8.716 30.565 -2.717 1.00 93.94 327 ILE A C 1
ATOM 2549 O O . ILE A 1 327 ? -9.900 30.564 -3.042 1.00 93.94 327 ILE A O 1
ATOM 2553 N N . ASP A 1 328 ? -7.781 31.164 -3.455 1.00 93.12 328 ASP A N 1
ATOM 2554 C CA . ASP A 1 328 ? -8.009 31.851 -4.732 1.00 93.12 328 ASP A CA 1
ATOM 2555 C C . ASP A 1 328 ? -7.926 30.908 -5.947 1.00 93.12 328 ASP A C 1
ATOM 2557 O O . ASP A 1 328 ? -8.385 31.257 -7.034 1.00 93.12 328 ASP A O 1
ATOM 2561 N N . GLY A 1 329 ? -7.373 29.706 -5.755 1.00 91.75 329 GLY A N 1
ATOM 2562 C CA . GLY A 1 329 ? -7.119 28.701 -6.787 1.00 91.75 329 GLY A CA 1
ATOM 2563 C C . GLY A 1 329 ? -7.957 27.430 -6.645 1.00 91.75 329 GLY A C 1
ATOM 2564 O O . GLY A 1 329 ? -7.544 26.373 -7.130 1.00 91.75 329 GLY A O 1
ATOM 2565 N N . LEU A 1 330 ? -9.100 27.494 -5.954 1.00 95.12 330 LEU A N 1
ATOM 2566 C CA . LEU A 1 330 ? -10.025 26.365 -5.856 1.00 95.12 330 LEU A CA 1
ATOM 2567 C C . LEU A 1 330 ? -10.658 26.080 -7.226 1.00 95.12 330 LEU A C 1
ATOM 2569 O O . LEU A 1 330 ? -11.296 26.946 -7.818 1.00 95.12 330 LEU A O 1
ATOM 2573 N N . ASP A 1 331 ? -10.468 24.857 -7.719 1.00 94.25 331 ASP A N 1
ATOM 2574 C CA . ASP A 1 331 ? -10.925 24.396 -9.030 1.00 94.25 331 ASP A CA 1
ATOM 2575 C C . ASP A 1 331 ? -11.910 23.217 -8.899 1.00 94.25 331 ASP A C 1
ATOM 2577 O O . ASP A 1 331 ? -12.189 22.713 -7.805 1.00 94.25 331 ASP A O 1
ATOM 2581 N N . ASP A 1 332 ? -12.399 22.722 -10.038 1.00 95.94 332 ASP A N 1
ATOM 2582 C CA . ASP A 1 332 ? -13.284 21.551 -10.110 1.00 95.94 332 ASP A CA 1
ATOM 2583 C C . ASP A 1 332 ? -12.701 20.322 -9.385 1.00 95.94 332 ASP A C 1
ATOM 2585 O O . ASP A 1 332 ? -13.430 19.463 -8.876 1.00 95.94 332 ASP A O 1
ATOM 2589 N N . ARG A 1 333 ? -11.365 20.212 -9.329 1.00 95.00 333 ARG A N 1
ATOM 2590 C CA . ARG A 1 333 ? -10.684 19.108 -8.653 1.00 95.00 333 ARG A CA 1
ATOM 2591 C C . ARG A 1 333 ? -10.791 19.241 -7.138 1.00 95.00 333 ARG A C 1
ATOM 2593 O O . ARG A 1 333 ? -10.994 18.208 -6.494 1.00 95.00 333 ARG A O 1
ATOM 2600 N N . SER A 1 334 ? -10.706 20.450 -6.588 1.00 95.69 334 SER A N 1
ATOM 2601 C CA . SER A 1 334 ? -10.944 20.689 -5.162 1.00 95.69 334 SER A CA 1
ATOM 2602 C C . SER A 1 334 ? -12.372 20.325 -4.758 1.00 95.69 334 SER A C 1
ATOM 2604 O O . SER A 1 334 ? -12.586 19.599 -3.784 1.00 95.69 334 SER A O 1
ATOM 2606 N N . GLU A 1 335 ? -13.370 20.741 -5.542 1.00 96.50 335 GLU A N 1
ATOM 2607 C CA . GLU A 1 335 ? -14.774 20.397 -5.274 1.00 96.50 335 GLU A CA 1
ATOM 2608 C C . GLU A 1 335 ? -15.015 18.880 -5.321 1.00 96.50 335 GLU A C 1
ATOM 2610 O O . GLU A 1 335 ? -15.687 18.305 -4.452 1.00 96.50 335 GLU A O 1
ATOM 2615 N N . LEU A 1 336 ? -14.428 18.206 -6.315 1.00 96.62 336 LEU A N 1
ATOM 2616 C CA . LEU A 1 336 ? -14.495 16.754 -6.456 1.00 96.62 336 LEU A CA 1
ATOM 2617 C C . LEU A 1 336 ? -13.842 16.036 -5.265 1.00 96.62 336 LEU A C 1
ATOM 2619 O O . LEU A 1 336 ? -14.411 15.074 -4.736 1.00 96.62 336 LEU A O 1
ATOM 2623 N N . ALA A 1 337 ? -12.666 16.497 -4.840 1.00 95.50 337 ALA A N 1
ATOM 2624 C CA . ALA A 1 337 ? -11.930 15.940 -3.714 1.00 95.50 337 ALA A CA 1
ATOM 2625 C C . ALA A 1 337 ? -12.709 16.114 -2.402 1.00 95.50 337 ALA A C 1
ATOM 2627 O O . ALA A 1 337 ? -12.911 15.131 -1.683 1.00 95.50 337 ALA A O 1
ATOM 2628 N N . HIS A 1 338 ? -13.262 17.303 -2.149 1.00 97.12 338 HIS A N 1
ATOM 2629 C CA . HIS A 1 338 ? -14.109 17.574 -0.987 1.00 97.12 338 HIS A CA 1
ATOM 2630 C C . HIS A 1 338 ? -15.370 16.699 -0.970 1.00 97.12 338 HIS A C 1
ATOM 2632 O O . HIS A 1 338 ? -15.712 16.071 0.042 1.00 97.12 338 HIS A O 1
ATOM 2638 N N . ARG A 1 339 ? -16.045 16.569 -2.120 1.00 97.56 339 ARG A N 1
ATOM 2639 C CA . ARG A 1 339 ? -17.202 15.677 -2.274 1.00 97.56 339 ARG A CA 1
ATOM 2640 C C . ARG A 1 339 ? -16.844 14.232 -1.937 1.00 97.56 339 ARG A C 1
ATOM 2642 O O . ARG A 1 339 ? -17.633 13.549 -1.286 1.00 97.56 339 ARG A O 1
ATOM 2649 N N . MET A 1 340 ? -15.684 13.759 -2.378 1.00 96.31 340 MET A N 1
ATOM 2650 C CA . MET A 1 340 ? -15.231 12.392 -2.142 1.00 96.31 340 MET A CA 1
ATOM 2651 C C . MET A 1 340 ? -14.841 12.147 -0.677 1.00 96.31 340 MET A C 1
ATOM 2653 O O . MET A 1 340 ? -15.269 11.147 -0.092 1.00 96.31 340 MET A O 1
ATOM 2657 N N . MET A 1 341 ? -14.041 13.045 -0.096 1.00 96.25 341 MET A N 1
ATOM 2658 C CA . MET A 1 341 ? -13.451 12.894 1.238 1.00 96.25 341 MET A CA 1
ATOM 2659 C C . MET A 1 341 ? -14.435 13.182 2.375 1.00 96.25 341 MET A C 1
ATOM 2661 O O . MET A 1 341 ? -14.264 12.628 3.457 1.00 96.25 341 MET A O 1
ATOM 2665 N N . LEU A 1 342 ? -15.467 14.001 2.140 1.00 97.00 342 LEU A N 1
ATOM 2666 C CA . LEU A 1 342 ? -16.460 14.356 3.155 1.00 97.00 342 LEU A CA 1
ATOM 2667 C C . LEU A 1 342 ? -17.870 13.901 2.772 1.00 97.00 342 LEU A C 1
ATOM 2669 O O . LEU A 1 342 ? -18.420 12.990 3.389 1.00 97.00 342 LEU A O 1
ATOM 2673 N N . VAL A 1 343 ? -18.475 14.521 1.753 1.00 97.94 343 VAL A N 1
ATOM 2674 C CA . VAL A 1 343 ? -19.913 14.350 1.462 1.00 97.94 343 VAL A CA 1
ATOM 2675 C C . VAL A 1 343 ? -20.259 12.886 1.203 1.00 97.94 343 VAL A C 1
ATOM 2677 O O . VAL A 1 343 ? -21.208 12.348 1.775 1.00 97.94 343 VAL A O 1
ATOM 2680 N N . ASN A 1 344 ? -19.487 12.219 0.352 1.00 98.31 344 ASN A N 1
ATOM 2681 C CA . ASN A 1 344 ? -19.736 10.831 0.003 1.00 98.31 344 ASN A CA 1
ATOM 2682 C C . ASN A 1 344 ? -19.195 9.847 1.041 1.00 98.31 344 ASN A C 1
ATOM 2684 O O . ASN A 1 344 ? -19.773 8.773 1.164 1.00 98.31 344 ASN A O 1
ATOM 2688 N N . LEU A 1 345 ? -18.202 10.220 1.857 1.00 97.94 345 LEU A N 1
ATOM 2689 C CA . LEU A 1 345 ? -17.855 9.454 3.060 1.00 97.94 345 LEU A CA 1
ATOM 2690 C C . LEU A 1 345 ? -19.076 9.359 3.986 1.00 97.94 345 LEU A C 1
ATOM 2692 O O . LEU A 1 345 ? -19.470 8.261 4.376 1.00 97.94 345 LEU A O 1
ATOM 2696 N N . LEU A 1 346 ? -19.747 10.484 4.261 1.00 98.19 346 LEU A N 1
ATOM 2697 C CA . LEU A 1 346 ? -20.979 10.499 5.059 1.00 98.19 346 LEU A CA 1
ATOM 2698 C C . LEU A 1 346 ? -22.085 9.644 4.425 1.00 98.19 346 LEU A C 1
ATOM 2700 O O . LEU A 1 346 ? -22.815 8.953 5.137 1.00 98.19 346 LEU A O 1
ATOM 2704 N N . ARG A 1 347 ? -22.201 9.649 3.090 1.00 98.50 347 ARG A N 1
ATOM 2705 C CA . ARG A 1 347 ? -23.169 8.801 2.374 1.00 98.50 347 ARG A CA 1
ATOM 2706 C C . ARG A 1 347 ? -22.835 7.315 2.463 1.00 98.50 347 ARG A C 1
ATOM 2708 O O . ARG A 1 347 ? -23.766 6.537 2.633 1.00 98.50 347 ARG A O 1
ATOM 2715 N N . VAL A 1 348 ? -21.559 6.919 2.418 1.00 98.38 348 VAL A N 1
ATOM 2716 C CA . VAL A 1 348 ? -21.144 5.521 2.648 1.00 98.38 348 VAL A CA 1
ATOM 2717 C C . VAL A 1 348 ? -21.617 5.069 4.030 1.00 98.38 348 VAL A C 1
ATOM 2719 O O . VAL A 1 348 ? -22.291 4.046 4.143 1.00 98.38 348 VAL A O 1
ATOM 2722 N N . LEU A 1 349 ? -21.351 5.863 5.073 1.00 98.38 349 LEU A N 1
ATOM 2723 C CA . LEU A 1 349 ? -21.794 5.546 6.436 1.00 98.38 349 LEU A CA 1
ATOM 2724 C C . LEU A 1 349 ? -23.325 5.477 6.537 1.00 98.38 349 LEU A C 1
ATOM 2726 O O . LEU A 1 349 ? -23.874 4.523 7.091 1.00 98.38 349 LEU A O 1
ATOM 2730 N N . GLY A 1 350 ? -24.029 6.447 5.950 1.00 98.19 350 GLY A N 1
ATOM 2731 C CA . GLY A 1 350 ? -25.493 6.478 5.923 1.00 98.19 350 GLY A CA 1
ATOM 2732 C C . GLY A 1 350 ? -26.115 5.280 5.198 1.00 98.19 350 GLY A C 1
ATOM 2733 O O . GLY A 1 350 ? -27.092 4.702 5.685 1.00 98.19 350 GLY A O 1
ATOM 2734 N N . ALA A 1 351 ? -25.536 4.864 4.071 1.00 98.44 351 ALA A N 1
ATOM 2735 C CA . ALA A 1 351 ? -25.976 3.696 3.315 1.00 98.44 351 ALA A CA 1
ATOM 2736 C C . ALA A 1 351 ? -25.776 2.407 4.126 1.00 98.44 351 ALA A C 1
ATOM 2738 O O . ALA A 1 351 ? -26.717 1.620 4.262 1.00 98.44 351 ALA A O 1
ATOM 2739 N N . VAL A 1 352 ? -24.604 2.225 4.750 1.00 98.50 352 VAL A N 1
ATOM 2740 C CA . VAL A 1 352 ? -24.330 1.055 5.603 1.00 98.50 352 VAL A CA 1
ATOM 2741 C C . VAL A 1 352 ? -25.302 0.996 6.778 1.00 98.50 352 VAL A C 1
ATOM 2743 O O . VAL A 1 352 ? -25.914 -0.047 7.024 1.00 98.50 352 VAL A O 1
ATOM 2746 N N . LYS A 1 353 ? -25.515 2.123 7.466 1.00 97.75 353 LYS A N 1
ATOM 2747 C CA . LYS A 1 353 ? -26.494 2.207 8.554 1.00 97.75 353 LYS A CA 1
ATOM 2748 C C . LYS A 1 353 ? -27.888 1.806 8.088 1.00 97.75 353 LYS A C 1
ATOM 2750 O O . LYS A 1 353 ? -28.579 1.070 8.786 1.00 97.75 353 LYS A O 1
ATOM 2755 N N . THR A 1 354 ? -28.311 2.282 6.919 1.00 98.00 354 THR A N 1
ATOM 2756 C CA . THR A 1 354 ? -29.634 1.970 6.361 1.00 98.00 354 THR A CA 1
ATOM 2757 C C . THR A 1 354 ? -29.775 0.475 6.080 1.00 98.00 354 THR A C 1
ATOM 2759 O O . THR A 1 354 ? -30.798 -0.114 6.434 1.00 98.00 354 THR A O 1
ATOM 2762 N N . LYS A 1 355 ? -28.739 -0.177 5.531 1.00 97.88 355 LYS A N 1
ATOM 2763 C CA . LYS A 1 355 ? -28.752 -1.631 5.307 1.00 97.88 355 LYS A CA 1
ATOM 2764 C C . LYS A 1 355 ? -28.812 -2.421 6.607 1.00 97.88 355 LYS A C 1
ATOM 2766 O O . LYS A 1 355 ? -29.678 -3.293 6.705 1.00 97.88 355 LYS A O 1
ATOM 2771 N N . LYS A 1 356 ? -27.992 -2.080 7.608 1.00 98.12 356 LYS A N 1
ATOM 2772 C CA . LYS A 1 356 ? -28.044 -2.713 8.938 1.00 98.12 356 LYS A CA 1
ATOM 2773 C C . LYS A 1 356 ? -29.416 -2.537 9.598 1.00 98.12 356 LYS A C 1
ATOM 2775 O O . LYS A 1 356 ? -30.007 -3.518 10.039 1.00 98.12 356 LYS A O 1
ATOM 2780 N N . ALA A 1 357 ? -29.970 -1.322 9.579 1.00 97.38 357 ALA A N 1
ATOM 2781 C CA . ALA A 1 357 ? -31.283 -1.025 10.154 1.00 97.38 357 ALA A CA 1
ATOM 2782 C C . ALA A 1 357 ? -32.420 -1.796 9.461 1.00 97.38 357 ALA A C 1
ATOM 2784 O O . ALA A 1 357 ? -33.241 -2.406 10.138 1.00 97.38 357 ALA A O 1
ATOM 2785 N N . SER A 1 358 ? -32.435 -1.837 8.123 1.00 97.12 358 SER A N 1
ATOM 2786 C CA . SER A 1 358 ? -33.452 -2.571 7.345 1.00 97.12 358 SER A CA 1
ATOM 2787 C C . SER A 1 358 ? -33.451 -4.086 7.582 1.00 97.12 358 SER A C 1
ATOM 2789 O O . SER A 1 358 ? -34.453 -4.745 7.330 1.00 97.12 358 SER A O 1
ATOM 2791 N N . ARG A 1 359 ? -32.324 -4.636 8.051 1.00 96.50 359 ARG A N 1
ATOM 2792 C CA . ARG A 1 359 ? -32.120 -6.065 8.339 1.00 96.50 359 ARG A CA 1
ATOM 2793 C C . ARG A 1 359 ? -32.136 -6.377 9.837 1.00 96.50 359 ARG A C 1
ATOM 2795 O O . ARG A 1 359 ? -31.889 -7.514 10.218 1.00 96.50 359 ARG A O 1
ATOM 2802 N N . HIS A 1 360 ? -32.402 -5.379 10.682 1.00 95.94 360 HIS A N 1
ATOM 2803 C CA . HIS A 1 360 ? -32.380 -5.497 12.142 1.00 95.94 360 HIS A CA 1
ATOM 2804 C C . HIS A 1 360 ? -31.035 -5.984 12.724 1.00 95.94 360 HIS A C 1
ATOM 2806 O O . HIS A 1 360 ? -30.998 -6.644 13.762 1.00 95.94 360 HIS A O 1
ATOM 2812 N N . PHE A 1 361 ? -29.909 -5.614 12.104 1.00 96.12 361 PHE A N 1
ATOM 2813 C CA . PHE A 1 361 ? -28.563 -5.876 12.634 1.00 96.12 361 PHE A CA 1
ATOM 2814 C C . PHE A 1 361 ? -28.189 -4.856 13.719 1.00 96.12 361 PHE A C 1
ATOM 2816 O O . PHE A 1 361 ? -27.406 -3.937 13.486 1.00 96.12 361 PHE A O 1
ATOM 2823 N N . VAL A 1 362 ? -28.783 -5.000 14.905 1.00 93.75 362 VAL A N 1
ATOM 2824 C CA . VAL A 1 362 ? -28.614 -4.059 16.034 1.00 93.75 362 VAL A CA 1
ATOM 2825 C C . VAL A 1 362 ? -27.454 -4.456 16.960 1.00 93.75 362 VAL A C 1
ATOM 2827 O O . VAL A 1 362 ? -26.883 -3.618 17.643 1.00 93.75 362 VAL A O 1
ATOM 2830 N N . THR A 1 363 ? -27.059 -5.731 16.976 1.00 93.75 363 THR A N 1
ATOM 2831 C CA . THR A 1 363 ? -26.052 -6.268 17.914 1.00 93.75 363 THR A CA 1
ATOM 2832 C C . THR A 1 363 ? -24.655 -6.427 17.308 1.00 93.75 363 THR A C 1
ATOM 2834 O O . THR A 1 363 ? -23.780 -7.028 17.929 1.00 93.75 363 THR A O 1
ATOM 2837 N N . ARG A 1 364 ? -24.433 -5.924 16.089 1.00 95.44 364 ARG A N 1
ATOM 2838 C CA . ARG A 1 364 ? -23.147 -5.992 15.376 1.00 95.44 364 ARG A CA 1
ATOM 2839 C C . ARG A 1 364 ? -22.819 -4.633 14.749 1.00 95.44 364 ARG A C 1
ATOM 2841 O O . ARG A 1 364 ? -22.942 -4.469 13.531 1.00 95.44 364 ARG A O 1
ATOM 2848 N N . PRO A 1 365 ? -22.460 -3.621 15.557 1.00 96.50 365 PRO A N 1
ATOM 2849 C CA . PRO A 1 365 ? -22.107 -2.319 15.016 1.00 96.50 365 PRO A CA 1
ATOM 2850 C C . PRO A 1 365 ? -20.814 -2.401 14.196 1.00 96.50 365 PRO A C 1
ATOM 2852 O O . PRO A 1 365 ? -19.885 -3.121 14.555 1.00 96.50 365 PRO A O 1
ATOM 2855 N N . GLY A 1 366 ? -20.751 -1.656 13.093 1.00 97.38 366 GLY A N 1
ATOM 2856 C CA . GLY A 1 366 ? -19.534 -1.526 12.290 1.00 97.38 366 GLY A CA 1
ATOM 2857 C C . GLY A 1 366 ? -18.627 -0.427 12.843 1.00 97.38 366 GLY A C 1
ATOM 2858 O O . GLY A 1 366 ? -19.069 0.709 13.009 1.00 97.38 366 GLY A O 1
ATOM 2859 N N . GLN A 1 367 ? -17.361 -0.723 13.115 1.00 98.31 367 GLN A N 1
ATOM 2860 C CA . GLN A 1 367 ? -16.370 0.268 13.520 1.00 98.31 367 GLN A CA 1
ATOM 2861 C C . GLN A 1 367 ? -15.849 1.031 12.296 1.00 98.31 367 GLN A C 1
ATOM 2863 O O . GLN A 1 367 ? -15.324 0.452 11.344 1.00 98.31 367 GLN A O 1
ATOM 2868 N N . VAL A 1 368 ? -15.972 2.351 12.332 1.00 98.56 368 VAL A N 1
ATOM 2869 C CA . VAL A 1 368 ? -15.445 3.256 11.316 1.00 98.56 368 VAL A CA 1
ATOM 2870 C C . VAL A 1 368 ? -14.113 3.805 11.803 1.00 98.56 368 VAL A C 1
ATOM 2872 O O . VAL A 1 368 ? -14.066 4.497 12.824 1.00 98.56 368 VAL A O 1
ATOM 2875 N N . ILE A 1 369 ? -13.046 3.531 11.056 1.00 98.38 369 ILE A N 1
ATOM 2876 C CA . ILE A 1 369 ? -11.733 4.135 11.288 1.00 98.38 369 ILE A CA 1
ATOM 2877 C C . ILE A 1 369 ? -11.674 5.439 10.496 1.00 98.38 369 ILE A C 1
ATOM 2879 O O . ILE A 1 369 ? -11.344 5.437 9.311 1.00 98.38 369 ILE A O 1
ATOM 2883 N N . LEU A 1 370 ? -12.044 6.555 11.120 1.00 97.19 370 LEU A N 1
ATOM 2884 C CA . LEU A 1 370 ? -12.075 7.848 10.437 1.00 97.19 370 LEU A CA 1
ATOM 2885 C C . LEU A 1 370 ? -10.644 8.368 10.227 1.00 97.19 370 LEU A C 1
ATOM 2887 O O . LEU A 1 370 ? -9.934 8.559 11.217 1.00 97.19 370 LEU A O 1
ATOM 2891 N N . PRO A 1 371 ? -10.212 8.629 8.977 1.00 95.31 371 PRO A N 1
ATOM 2892 C CA . PRO A 1 371 ? -8.903 9.212 8.709 1.00 95.31 371 PRO A CA 1
ATOM 2893 C C . PRO A 1 371 ? -8.940 10.716 8.983 1.00 95.31 371 PRO A C 1
ATOM 2895 O O . PRO A 1 371 ? -9.260 11.507 8.088 1.00 95.31 371 PRO A O 1
ATOM 2898 N N . LEU A 1 372 ? -8.618 11.103 10.209 1.00 95.81 372 LEU A N 1
ATOM 2899 C CA . LEU A 1 372 ? -8.458 12.493 10.620 1.00 95.81 372 LEU A CA 1
ATOM 2900 C C . LEU A 1 372 ? -7.036 12.977 10.314 1.00 95.81 372 LEU A C 1
ATOM 2902 O O . LEU A 1 372 ? -6.140 12.192 9.996 1.00 95.81 372 LEU A O 1
ATOM 2906 N N . SER A 1 373 ? -6.842 14.288 10.388 1.00 93.00 373 SER A N 1
ATOM 2907 C CA . SER A 1 373 ? -5.590 14.957 10.043 1.00 93.00 373 SER A CA 1
ATOM 2908 C C . SER A 1 373 ? -5.218 15.928 11.155 1.00 93.00 373 SER A C 1
ATOM 2910 O O . SER A 1 373 ? -6.106 16.647 11.595 1.00 93.00 373 SER A O 1
ATOM 2912 N N . PRO A 1 374 ? -3.943 16.003 11.574 1.00 89.81 374 PRO A N 1
ATOM 2913 C CA . PRO A 1 374 ? -3.487 17.058 12.479 1.00 89.81 374 PRO A CA 1
ATOM 2914 C C . PRO A 1 374 ? -3.386 18.418 11.763 1.00 89.81 374 PRO A C 1
ATOM 2916 O O . PRO A 1 374 ? -3.285 19.462 12.399 1.00 89.81 374 PRO A O 1
ATOM 2919 N N . ASN A 1 375 ? -3.388 18.415 10.425 1.00 86.88 375 ASN A N 1
ATOM 2920 C CA . ASN A 1 375 ? -3.368 19.620 9.610 1.00 86.88 375 ASN A CA 1
ATOM 2921 C C . ASN A 1 375 ? -4.789 20.151 9.364 1.00 86.88 375 ASN A C 1
ATOM 2923 O O . ASN A 1 375 ? -5.551 19.527 8.618 1.00 86.88 375 ASN A O 1
ATOM 2927 N N . HIS A 1 376 ? -5.078 21.329 9.922 1.00 88.75 376 HIS A N 1
ATOM 2928 C CA . HIS A 1 376 ? -6.292 22.122 9.698 1.00 88.75 376 HIS A CA 1
ATOM 2929 C C . HIS A 1 376 ? -5.963 23.475 9.044 1.00 88.75 376 HIS A C 1
ATOM 2931 O O . HIS A 1 376 ? -6.367 24.522 9.540 1.00 88.75 376 HIS A O 1
ATOM 2937 N N . GLY A 1 377 ? -5.178 23.452 7.964 1.00 85.25 377 GLY A N 1
ATOM 2938 C CA . GLY A 1 377 ? -4.731 24.659 7.259 1.00 85.25 377 GLY A CA 1
ATOM 2939 C C . GLY A 1 377 ? -3.399 25.215 7.770 1.00 85.25 377 GLY A C 1
ATOM 2940 O O . GLY A 1 377 ? -3.090 26.377 7.541 1.00 85.25 377 GLY A O 1
ATOM 2941 N N . LEU A 1 378 ? -2.601 24.393 8.462 1.00 84.31 378 LEU A N 1
ATOM 2942 C CA . LEU A 1 378 ? -1.285 24.778 8.980 1.00 84.31 378 LEU A CA 1
ATOM 2943 C C . LEU A 1 378 ? -0.222 24.848 7.878 1.00 84.31 378 LEU A C 1
ATOM 2945 O O . LEU A 1 378 ? 0.680 25.669 7.965 1.00 84.31 378 LEU A O 1
ATOM 2949 N N . PHE A 1 379 ? -0.302 23.985 6.863 1.00 79.38 379 PHE A N 1
ATOM 2950 C CA . PHE A 1 379 ? 0.703 23.913 5.795 1.00 79.38 379 PHE A CA 1
ATOM 2951 C C . PHE A 1 379 ? 0.456 24.913 4.660 1.00 79.38 379 PHE A C 1
ATOM 2953 O O . PHE A 1 379 ? 1.412 25.331 4.006 1.00 79.38 379 PHE A O 1
ATOM 2960 N N . GLY A 1 380 ? -0.807 25.296 4.442 1.00 82.31 380 GLY A N 1
ATOM 2961 C CA . GLY A 1 380 ? -1.236 26.081 3.285 1.00 82.31 380 GLY A CA 1
ATOM 2962 C C . GLY A 1 380 ? -1.185 25.278 1.978 1.00 82.31 380 GLY A C 1
ATOM 2963 O O . GLY A 1 380 ? -0.596 24.204 1.914 1.00 82.31 380 GLY A O 1
ATOM 2964 N N . ASN A 1 381 ? -1.782 25.815 0.908 1.00 85.75 381 ASN A N 1
ATOM 2965 C CA . ASN A 1 381 ? -1.780 25.194 -0.428 1.00 85.75 381 ASN A CA 1
ATOM 2966 C C . ASN A 1 381 ? -2.436 23.795 -0.525 1.00 85.75 381 ASN A C 1
ATOM 2968 O O . ASN A 1 381 ? -2.145 23.034 -1.456 1.00 85.75 381 ASN A O 1
ATOM 2972 N N . ASP A 1 382 ? -3.324 23.461 0.413 1.00 87.94 382 ASP A N 1
ATOM 2973 C CA . ASP A 1 382 ? -3.937 22.134 0.542 1.00 87.94 382 ASP A CA 1
ATOM 2974 C C . ASP A 1 382 ? -5.328 22.019 -0.124 1.00 87.94 382 ASP A C 1
ATOM 2976 O O . ASP A 1 382 ? -6.004 21.000 0.035 1.00 87.94 382 ASP A O 1
ATOM 2980 N N . GLY A 1 383 ? -5.781 23.032 -0.872 1.00 92.44 383 GLY A N 1
ATOM 2981 C CA . GLY A 1 383 ? -7.121 23.051 -1.469 1.00 92.44 383 GLY A CA 1
ATOM 2982 C C . GLY A 1 383 ? -8.225 22.965 -0.409 1.00 92.44 383 GLY A C 1
ATOM 2983 O O . GLY A 1 383 ? -8.191 23.708 0.566 1.00 92.44 383 GLY A O 1
ATOM 2984 N N . LEU A 1 384 ? -9.188 22.051 -0.587 1.00 94.88 384 LEU A N 1
ATOM 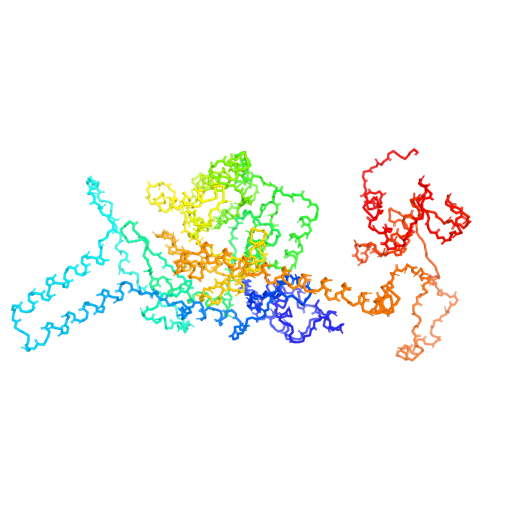2985 C CA . LEU A 1 384 ? -10.277 21.793 0.375 1.00 94.88 384 LEU A CA 1
ATOM 2986 C C . LEU A 1 384 ? -9.999 20.597 1.306 1.00 94.88 384 LEU A C 1
ATOM 2988 O O . LEU A 1 384 ? -10.917 20.031 1.927 1.00 94.88 384 LEU A O 1
ATOM 2992 N N . TYR A 1 385 ? -8.740 20.166 1.412 1.00 94.38 385 TYR A N 1
ATOM 2993 C CA . TYR A 1 385 ? -8.350 19.036 2.251 1.00 94.38 385 TYR A CA 1
ATOM 2994 C C . TYR A 1 385 ? -8.642 19.295 3.735 1.00 94.38 385 TYR A C 1
ATOM 2996 O O . TYR A 1 385 ? -9.285 18.467 4.391 1.00 94.38 385 TYR A O 1
ATOM 3004 N N . SER A 1 386 ? -8.214 20.445 4.265 1.00 93.44 386 SER A N 1
ATOM 3005 C CA . SER A 1 386 ? -8.400 20.828 5.671 1.00 93.44 386 SER A CA 1
ATOM 3006 C C . SER A 1 386 ? -9.872 20.869 6.063 1.00 93.44 386 SER A C 1
ATOM 3008 O O . SER A 1 386 ? -10.258 20.291 7.080 1.00 93.44 386 SER A O 1
ATOM 3010 N N . GLU A 1 387 ? -10.702 21.469 5.216 1.00 95.50 387 GLU A N 1
ATOM 3011 C CA . GLU A 1 387 ? -12.147 21.620 5.353 1.00 95.50 387 GLU A CA 1
ATOM 3012 C C . GLU A 1 387 ? -12.822 20.250 5.388 1.00 95.50 387 GLU A C 1
ATOM 3014 O O . GLU A 1 387 ? -13.714 20.006 6.204 1.00 95.50 387 GLU A O 1
ATOM 3019 N N . SER A 1 388 ? -12.367 19.319 4.546 1.00 96.06 388 SER A N 1
ATOM 3020 C CA . SER A 1 388 ? -12.862 17.939 4.522 1.00 96.06 388 SER A CA 1
ATOM 3021 C C . SER A 1 388 ? -12.525 17.187 5.813 1.00 96.06 388 SER A C 1
ATOM 3023 O O . SER A 1 388 ? -13.372 16.486 6.381 1.00 96.06 388 SER A O 1
ATOM 3025 N N . LYS A 1 389 ? -11.283 17.323 6.292 1.00 95.50 389 LYS A N 1
ATOM 3026 C CA . LYS A 1 389 ? -10.786 16.601 7.470 1.00 95.50 389 LYS A CA 1
ATOM 3027 C C . LYS A 1 389 ? -11.366 17.136 8.770 1.00 95.50 389 LYS A C 1
ATOM 3029 O O . LYS A 1 389 ? -11.866 16.333 9.554 1.00 95.50 389 LYS A O 1
ATOM 3034 N N . ILE A 1 390 ? -11.403 18.454 8.955 1.00 95.44 390 ILE A N 1
ATOM 3035 C CA . ILE A 1 390 ? -11.994 19.067 10.152 1.00 95.44 390 ILE A CA 1
ATOM 3036 C C . ILE A 1 390 ? -13.503 18.806 10.226 1.00 95.44 390 ILE A C 1
ATOM 3038 O O . ILE A 1 390 ? -14.031 18.449 11.276 1.00 95.44 390 ILE A O 1
ATOM 3042 N N . SER A 1 391 ? -14.211 18.870 9.092 1.00 96.62 391 SER A N 1
ATOM 3043 C CA . SER A 1 391 ? -15.652 18.591 9.056 1.00 96.62 391 SER A CA 1
ATOM 3044 C C . SER A 1 391 ? -15.977 17.146 9.437 1.00 96.62 391 SER A C 1
ATOM 3046 O O . SER A 1 391 ? -17.045 16.881 9.993 1.00 96.62 391 SER A O 1
ATOM 3048 N N . SER A 1 392 ? -15.061 16.205 9.186 1.00 95.06 392 SER A N 1
ATOM 3049 C CA . SER A 1 392 ? -15.242 14.796 9.556 1.00 95.06 392 SER A CA 1
ATOM 3050 C C . SER A 1 392 ? -15.283 14.585 11.074 1.00 95.06 392 SER A C 1
ATOM 3052 O O . SER A 1 392 ? -15.929 13.649 11.540 1.00 95.06 392 SER A O 1
ATOM 3054 N N . GLU A 1 393 ? -14.689 15.478 11.868 1.00 95.81 393 GLU A N 1
ATOM 3055 C CA . GLU A 1 393 ? -14.723 15.407 13.336 1.00 95.81 393 GLU A CA 1
ATOM 3056 C C . GLU A 1 393 ? -16.123 15.637 13.911 1.00 95.81 393 GLU A C 1
ATOM 3058 O O . GLU A 1 393 ? -16.450 15.157 14.999 1.00 95.81 393 GLU A O 1
ATOM 3063 N N . THR A 1 394 ? -17.004 16.311 13.166 1.00 95.81 394 THR A N 1
ATOM 3064 C CA . THR A 1 394 ? -18.399 16.514 13.587 1.00 95.81 394 THR A CA 1
ATOM 3065 C C . THR A 1 394 ? -19.135 15.188 13.804 1.00 95.81 394 THR A C 1
ATOM 3067 O O . THR A 1 394 ? -20.060 15.128 14.620 1.00 95.81 394 THR A O 1
ATOM 3070 N N . LEU A 1 395 ? -18.687 14.100 13.161 1.00 96.38 395 LEU A N 1
ATOM 3071 C CA . LEU A 1 395 ? -19.219 12.751 13.361 1.00 96.38 395 LEU A CA 1
ATOM 3072 C C . LEU A 1 395 ? -19.171 12.307 14.825 1.00 96.38 395 LEU A C 1
ATOM 3074 O O . LEU A 1 395 ? -20.078 11.605 15.263 1.00 96.38 395 LEU A O 1
ATOM 3078 N N . PHE A 1 396 ? -18.192 12.764 15.608 1.00 95.25 396 PHE A N 1
ATOM 3079 C CA . PHE A 1 396 ? -18.112 12.443 17.032 1.00 95.25 396 PHE A CA 1
ATOM 3080 C C . PHE A 1 396 ? -19.287 12.984 17.849 1.00 95.25 396 PHE A C 1
ATOM 3082 O O . PHE A 1 396 ? -19.752 12.328 18.779 1.00 95.25 396 PHE A O 1
ATOM 3089 N N . GLN A 1 397 ? -19.775 14.183 17.518 1.00 94.06 397 GLN A N 1
ATOM 3090 C CA . GLN A 1 397 ? -20.987 14.742 18.125 1.00 94.06 397 GLN A CA 1
ATOM 3091 C C . GLN A 1 397 ? -22.227 14.037 17.566 1.00 94.06 397 GLN A C 1
ATOM 3093 O O . GLN A 1 397 ? -23.103 13.628 18.330 1.00 94.06 397 GLN A O 1
ATOM 3098 N N . ARG A 1 398 ? -22.268 13.842 16.241 1.00 95.56 398 ARG A N 1
ATOM 3099 C CA . ARG A 1 398 ? -23.406 13.231 15.540 1.00 95.56 398 ARG A CA 1
ATOM 3100 C C . ARG A 1 398 ? -23.679 11.797 15.985 1.00 95.56 398 ARG A C 1
ATOM 3102 O O . ARG A 1 398 ? -24.842 11.425 16.071 1.00 95.56 398 ARG A O 1
ATOM 3109 N N . TRP A 1 399 ? -22.647 11.036 16.350 1.00 95.69 399 TRP A N 1
ATOM 3110 C CA . TRP A 1 399 ? -22.792 9.685 16.903 1.00 95.69 399 TRP A CA 1
ATOM 3111 C C . TRP A 1 399 ? -23.709 9.656 18.134 1.00 95.69 399 TRP A C 1
ATOM 3113 O O . TRP A 1 399 ? -24.503 8.733 18.290 1.00 95.69 399 TRP A O 1
ATOM 3123 N N . ALA A 1 400 ? -23.638 10.692 18.977 1.00 91.25 400 ALA A N 1
ATOM 3124 C CA . ALA A 1 400 ? -24.462 10.814 20.176 1.00 91.25 400 ALA A CA 1
ATOM 3125 C C . ALA A 1 400 ? -25.794 11.547 19.936 1.00 91.25 400 ALA A C 1
ATOM 3127 O O . ALA A 1 400 ? -26.765 11.289 20.647 1.00 91.25 400 ALA A O 1
ATOM 3128 N N . SER A 1 401 ? -25.849 12.491 18.989 1.00 94.19 401 SER A N 1
ATOM 3129 C CA . SER A 1 401 ? -27.049 13.307 18.749 1.00 94.19 401 SER A CA 1
ATOM 3130 C C . SER A 1 401 ? -28.026 12.708 17.734 1.00 94.19 401 SER A C 1
ATOM 3132 O O . SER A 1 401 ? -29.173 13.147 17.673 1.00 94.19 401 SER A O 1
ATOM 3134 N N . GLU A 1 402 ? -27.603 11.729 16.934 1.00 96.19 402 GLU A N 1
ATOM 3135 C CA . GLU A 1 402 ? -28.412 11.096 15.889 1.00 96.19 402 GLU A CA 1
ATOM 3136 C C . GLU A 1 402 ? -28.631 9.592 16.147 1.00 96.19 402 GLU A C 1
ATOM 3138 O O . GLU A 1 402 ? -27.963 8.955 16.956 1.00 96.19 402 GLU A O 1
ATOM 3143 N N . SER A 1 403 ? -29.586 8.989 15.432 1.00 95.06 403 SER A N 1
ATOM 3144 C CA . SER A 1 403 ? -30.036 7.601 15.630 1.00 95.06 403 SER A CA 1
ATOM 3145 C C . SER A 1 403 ? -29.252 6.567 14.809 1.00 95.06 403 SER A C 1
ATOM 3147 O O . SER A 1 403 ? -29.828 5.733 14.100 1.00 95.06 403 SER A O 1
ATOM 3149 N N . TRP A 1 404 ? -27.920 6.633 14.859 1.00 95.81 404 TRP A N 1
ATOM 3150 C CA . TRP A 1 404 ? -27.047 5.671 14.173 1.00 95.81 404 TRP A CA 1
ATOM 3151 C C . TRP A 1 404 ? -25.924 5.078 15.026 1.00 95.81 404 TRP A C 1
ATOM 3153 O O . TRP A 1 404 ? -25.294 4.124 14.569 1.00 95.81 404 TRP A O 1
ATOM 3163 N N . GLY A 1 405 ? -25.717 5.562 16.257 1.00 93.00 405 GLY A N 1
ATOM 3164 C CA . GLY A 1 405 ? -24.671 5.051 17.150 1.00 93.00 405 GLY A CA 1
ATOM 3165 C C . GLY A 1 405 ? -24.820 3.575 17.545 1.00 93.00 405 GLY A C 1
ATOM 3166 O O . GLY A 1 405 ? -23.835 2.935 17.889 1.00 93.00 405 GLY A O 1
ATOM 3167 N N . GLU A 1 406 ? -26.023 3.003 17.415 1.00 93.56 406 GLU A N 1
ATOM 3168 C CA . GLU A 1 406 ? -26.276 1.563 17.607 1.00 93.56 406 GLU A CA 1
ATOM 3169 C C . GLU A 1 406 ? -25.761 0.696 16.442 1.00 93.56 406 GLU A C 1
ATOM 3171 O O . GLU A 1 406 ? -25.523 -0.494 16.615 1.00 93.56 406 GLU A O 1
ATOM 3176 N N . TYR A 1 407 ? -25.581 1.273 15.247 1.00 97.56 407 TYR A N 1
ATOM 3177 C CA . TYR A 1 407 ? -25.183 0.543 14.034 1.00 97.56 407 TYR A CA 1
ATOM 3178 C C . TYR A 1 407 ? -23.729 0.781 13.638 1.00 97.56 407 TYR A C 1
ATOM 3180 O O . TYR A 1 407 ? -23.142 -0.052 12.945 1.00 97.56 407 TYR A O 1
ATOM 3188 N N . LEU A 1 408 ? -23.166 1.930 14.016 1.00 97.94 408 LEU A N 1
ATOM 3189 C CA . LEU A 1 408 ? -21.797 2.312 13.696 1.00 97.94 408 LEU A CA 1
ATOM 3190 C C . LEU A 1 408 ? -21.099 2.877 14.930 1.00 97.94 408 LEU A C 1
ATOM 3192 O O . LEU A 1 408 ? -21.653 3.714 15.638 1.00 97.94 408 LEU A O 1
ATOM 3196 N N . CYS A 1 409 ? -19.853 2.468 15.129 1.00 96.81 409 CYS A N 1
ATOM 3197 C CA . CYS A 1 409 ? -18.950 2.967 16.161 1.00 96.81 409 CYS A CA 1
ATOM 3198 C C . CYS A 1 409 ? -17.829 3.778 15.511 1.00 96.81 409 CYS A C 1
ATOM 3200 O O . CYS A 1 409 ? -17.474 3.523 14.362 1.00 96.81 409 CYS A O 1
ATOM 3202 N N . LEU A 1 410 ? -17.246 4.736 16.231 1.00 97.19 410 LEU A N 1
ATOM 3203 C CA . LEU A 1 410 ? -16.200 5.600 15.680 1.00 97.19 410 LEU A CA 1
ATOM 3204 C C . LEU A 1 410 ? -14.878 5.448 16.431 1.00 97.19 410 LEU A C 1
ATOM 3206 O O . LEU A 1 410 ? -14.818 5.622 17.650 1.00 97.19 410 LEU A O 1
ATOM 3210 N N . ALA A 1 411 ? -13.811 5.232 15.668 1.00 97.56 411 ALA A N 1
ATOM 3211 C CA . ALA A 1 411 ? -12.441 5.486 16.085 1.00 97.56 411 ALA A CA 1
ATOM 3212 C C . ALA A 1 411 ? -11.833 6.491 15.101 1.00 97.56 411 ALA A C 1
ATOM 3214 O O . ALA A 1 411 ? -11.584 6.159 13.942 1.00 97.56 411 ALA A O 1
ATOM 3215 N N . GLY A 1 412 ? -11.636 7.737 15.525 1.00 97.50 412 GLY A N 1
ATOM 3216 C CA . GLY A 1 412 ? -10.929 8.711 14.700 1.00 97.50 412 GLY A CA 1
ATOM 3217 C C . GLY A 1 412 ? -9.434 8.583 14.893 1.00 97.50 412 GLY A C 1
ATOM 3218 O O . GLY A 1 412 ? -8.940 8.779 15.998 1.00 97.50 412 GLY A O 1
ATOM 3219 N N . ALA A 1 413 ? -8.732 8.254 13.818 1.00 97.81 413 ALA A N 1
ATOM 3220 C CA . ALA A 1 413 ? -7.285 8.179 13.779 1.00 97.81 413 ALA A CA 1
ATOM 3221 C C . ALA A 1 413 ? -6.748 9.489 13.198 1.00 97.81 413 ALA A C 1
ATOM 3223 O O . ALA A 1 413 ? -6.910 9.742 12.005 1.00 97.81 413 ALA A O 1
ATOM 3224 N N . VAL A 1 414 ? -6.122 10.322 14.028 1.00 96.94 414 VAL A N 1
ATOM 3225 C CA . VAL A 1 414 ? -5.377 11.504 13.580 1.00 96.94 414 VAL A CA 1
ATOM 3226 C C . VAL A 1 414 ? -4.034 11.025 13.051 1.00 96.94 414 VAL A C 1
ATOM 3228 O O . VAL A 1 414 ? -3.096 10.791 13.812 1.00 96.94 414 VAL A O 1
ATOM 3231 N N . ILE A 1 415 ? -3.982 10.784 11.743 1.00 95.12 415 ILE A N 1
ATOM 3232 C CA . ILE A 1 415 ? -2.838 10.146 11.091 1.00 95.12 415 ILE A CA 1
ATOM 3233 C C . ILE A 1 415 ? -1.717 11.171 10.926 1.00 95.12 415 ILE A C 1
ATOM 3235 O O . ILE A 1 415 ? -1.887 12.199 10.272 1.00 95.12 415 ILE A O 1
ATOM 3239 N N . GLY A 1 416 ? -0.560 10.869 11.510 1.00 92.31 416 GLY A N 1
ATOM 3240 C CA . GLY A 1 416 ? 0.653 11.664 11.379 1.00 92.31 416 GLY A CA 1
ATOM 3241 C C . GLY A 1 416 ? 1.372 11.508 10.050 1.00 92.31 416 GLY A C 1
ATOM 3242 O O . GLY A 1 416 ? 0.937 10.824 9.119 1.00 92.31 416 GLY A O 1
ATOM 3243 N N . TRP A 1 417 ? 2.549 12.123 9.993 1.00 92.31 417 TRP A N 1
ATOM 3244 C CA . TRP A 1 417 ? 3.407 12.080 8.819 1.00 92.31 417 TRP A CA 1
ATOM 3245 C C . TRP A 1 417 ? 3.841 10.659 8.489 1.00 92.31 417 TRP A C 1
ATOM 3247 O O . TRP A 1 417 ? 4.649 10.051 9.198 1.00 92.31 417 TRP A O 1
ATOM 3257 N N . THR A 1 418 ? 3.331 10.150 7.373 1.00 93.56 418 THR A N 1
ATOM 3258 C CA . THR A 1 418 ? 3.617 8.796 6.913 1.00 93.56 418 THR A CA 1
ATOM 3259 C C . THR A 1 418 ? 4.443 8.853 5.635 1.00 93.56 418 THR A C 1
ATOM 3261 O O . THR A 1 418 ? 4.005 9.371 4.613 1.00 93.56 418 THR A O 1
ATOM 3264 N N . ARG A 1 419 ? 5.661 8.327 5.699 1.00 92.31 419 ARG A N 1
ATOM 3265 C CA . ARG A 1 419 ? 6.645 8.296 4.620 1.00 92.31 419 ARG A CA 1
ATOM 3266 C C . ARG A 1 419 ? 6.340 7.195 3.615 1.00 92.31 419 ARG A C 1
ATOM 3268 O O . ARG A 1 419 ? 5.692 6.193 3.923 1.00 92.31 419 ARG A O 1
ATOM 3275 N N . GLY A 1 420 ? 6.838 7.385 2.396 1.00 76.75 420 GLY A N 1
ATOM 3276 C CA . GLY A 1 420 ? 6.766 6.373 1.338 1.00 76.75 420 GLY A CA 1
ATOM 3277 C C . GLY A 1 420 ? 5.380 6.191 0.710 1.00 76.75 420 GLY A C 1
ATOM 3278 O O . GLY A 1 420 ? 5.222 5.322 -0.146 1.00 76.75 420 GLY A O 1
ATOM 3279 N N . ILE A 1 421 ? 4.393 7.011 1.089 1.00 77.75 421 ILE A N 1
ATOM 3280 C CA . ILE A 1 421 ? 3.068 7.010 0.462 1.00 77.75 421 ILE A CA 1
ATOM 3281 C C . ILE A 1 421 ? 2.977 8.031 -0.667 1.00 77.75 421 ILE A C 1
ATOM 3283 O O . ILE A 1 421 ? 3.593 9.094 -0.601 1.00 77.75 421 ILE A O 1
ATOM 3287 N N . GLY A 1 422 ? 2.159 7.745 -1.683 1.00 68.12 422 GLY A N 1
ATOM 3288 C CA . GLY A 1 422 ? 2.016 8.616 -2.859 1.00 68.12 422 GLY A CA 1
ATOM 3289 C C . GLY A 1 422 ? 1.670 10.080 -2.535 1.00 68.12 422 GLY A C 1
ATOM 3290 O O . GLY A 1 422 ? 2.188 10.976 -3.192 1.00 68.12 422 GLY A O 1
ATOM 3291 N N . LEU A 1 423 ? 0.864 10.330 -1.492 1.00 68.06 423 LEU A N 1
ATOM 3292 C CA . LEU A 1 423 ? 0.472 11.683 -1.061 1.00 68.06 423 LEU A CA 1
ATOM 3293 C C . LEU A 1 423 ? 1.638 12.498 -0.471 1.00 68.06 423 LEU A C 1
ATOM 3295 O O . LEU A 1 423 ? 1.717 13.701 -0.698 1.00 68.06 423 LEU A O 1
ATOM 3299 N N . MET A 1 424 ? 2.551 11.849 0.261 1.00 69.44 424 MET A N 1
ATOM 3300 C CA . MET A 1 424 ? 3.664 12.501 0.973 1.00 69.44 424 MET A CA 1
ATOM 3301 C C . MET A 1 424 ? 5.032 12.237 0.326 1.00 69.44 424 MET A C 1
ATOM 3303 O O . MET A 1 424 ? 6.063 12.642 0.853 1.00 69.44 424 MET A O 1
ATOM 3307 N N . GLY A 1 425 ? 5.072 11.599 -0.846 1.00 73.19 425 GLY A N 1
ATOM 3308 C CA . GLY A 1 425 ? 6.312 11.298 -1.570 1.00 73.19 425 GLY A CA 1
ATOM 3309 C C . GLY A 1 425 ? 7.267 12.497 -1.709 1.00 73.19 425 GLY A C 1
ATOM 3310 O O . GLY A 1 425 ? 8.439 12.367 -1.350 1.00 73.19 425 GLY A O 1
ATOM 3311 N N . PRO A 1 426 ? 6.790 13.687 -2.135 1.00 75.06 426 PRO A N 1
ATOM 3312 C CA . PRO A 1 426 ? 7.628 14.885 -2.259 1.00 75.06 426 PRO A CA 1
ATOM 3313 C C . PRO A 1 426 ? 8.178 15.423 -0.931 1.00 75.06 426 PRO A C 1
ATOM 3315 O O . PRO A 1 426 ? 9.112 16.226 -0.921 1.00 75.06 426 PRO A O 1
ATOM 3318 N N . THR A 1 427 ? 7.593 15.029 0.199 1.00 83.44 427 THR A N 1
ATOM 3319 C CA . THR A 1 427 ? 7.983 15.507 1.527 1.00 83.44 427 THR A CA 1
ATOM 3320 C C . THR A 1 427 ? 8.874 14.503 2.270 1.00 83.44 427 THR A C 1
ATOM 3322 O O . THR A 1 427 ? 9.443 14.838 3.304 1.00 83.44 427 THR A O 1
ATOM 3325 N N . ASN A 1 428 ? 9.125 13.315 1.709 1.00 89.50 428 ASN A N 1
ATOM 3326 C CA . ASN A 1 428 ? 10.043 12.328 2.290 1.00 89.50 428 ASN A CA 1
ATOM 3327 C C . ASN A 1 428 ? 11.452 12.895 2.547 1.00 89.50 428 ASN A C 1
ATOM 3329 O O . ASN A 1 428 ? 12.044 12.617 3.587 1.00 89.50 428 ASN A O 1
ATOM 3333 N N . ILE A 1 429 ? 11.966 13.743 1.646 1.00 90.75 429 ILE A N 1
ATOM 3334 C CA . ILE A 1 429 ? 13.327 14.298 1.747 1.00 90.75 429 ILE A CA 1
ATOM 3335 C C . ILE A 1 429 ? 13.542 15.150 3.004 1.00 90.75 429 ILE A C 1
ATOM 3337 O O . ILE A 1 429 ? 14.664 15.232 3.497 1.00 90.75 429 ILE A O 1
ATOM 3341 N N . ILE A 1 430 ? 12.489 15.769 3.544 1.00 92.38 430 ILE A N 1
ATOM 3342 C CA . ILE A 1 430 ? 12.597 16.605 4.746 1.00 92.38 430 ILE A CA 1
ATOM 3343 C C . ILE A 1 430 ? 12.380 15.810 6.035 1.00 92.38 430 ILE A C 1
ATOM 3345 O O . ILE A 1 430 ? 12.703 16.312 7.105 1.00 92.38 430 ILE A O 1
ATOM 3349 N N . ALA A 1 431 ? 11.883 14.571 5.948 1.00 93.19 431 ALA A N 1
ATOM 3350 C CA . ALA A 1 431 ? 11.545 13.767 7.117 1.00 93.19 431 ALA A CA 1
ATOM 3351 C C . ALA A 1 431 ? 12.767 13.464 8.002 1.00 93.19 431 ALA A C 1
ATOM 3353 O O . ALA A 1 431 ? 12.645 13.496 9.219 1.00 93.19 431 ALA A O 1
ATOM 3354 N N . HIS A 1 432 ? 13.946 13.241 7.404 1.00 94.19 432 HIS A N 1
ATOM 3355 C CA . HIS A 1 432 ? 15.190 12.999 8.147 1.00 94.19 432 HIS A CA 1
ATOM 3356 C C . HIS A 1 432 ? 15.557 14.177 9.061 1.00 94.19 432 HIS A C 1
ATOM 3358 O O . HIS A 1 432 ? 15.730 13.998 10.262 1.00 94.19 432 HIS A O 1
ATOM 3364 N N . GLU A 1 433 ? 15.635 15.396 8.515 1.00 92.50 433 GLU A N 1
ATOM 3365 C CA . GLU A 1 433 ? 15.935 16.578 9.333 1.00 92.50 433 GLU A CA 1
ATOM 3366 C C . GLU A 1 433 ? 14.769 16.926 10.269 1.00 92.50 433 GLU A C 1
ATOM 3368 O O . GLU A 1 433 ? 15.007 17.421 11.366 1.00 92.50 433 GLU A O 1
ATOM 3373 N N . LEU A 1 434 ? 13.520 16.641 9.891 1.00 91.75 434 LEU A N 1
ATOM 3374 C CA . LEU A 1 434 ? 12.358 16.906 10.738 1.00 91.75 434 LEU A CA 1
ATOM 3375 C C . LEU A 1 434 ? 12.407 16.113 12.052 1.00 91.75 434 LEU A C 1
ATOM 3377 O O . LEU A 1 434 ? 12.131 16.674 13.108 1.00 91.75 434 LEU A O 1
ATOM 3381 N N . GLU A 1 435 ? 12.814 14.844 12.018 1.00 92.31 435 GLU A N 1
ATOM 3382 C CA . GLU A 1 435 ? 12.948 14.038 13.239 1.00 92.31 435 GLU A CA 1
ATOM 3383 C C . GLU A 1 435 ? 14.048 14.541 14.183 1.00 92.31 435 GLU A C 1
ATOM 3385 O O . GLU A 1 435 ? 13.973 14.305 15.387 1.00 92.31 435 GLU A O 1
ATOM 3390 N N . SER A 1 436 ? 15.022 15.317 13.689 1.00 90.06 436 SER A N 1
ATOM 3391 C CA . SER A 1 436 ? 16.026 15.951 14.557 1.00 90.06 436 SER A CA 1
ATOM 3392 C C . SER A 1 436 ? 15.439 17.007 15.507 1.00 90.06 436 SER A C 1
ATOM 3394 O O . SER A 1 436 ? 16.068 17.350 16.505 1.00 90.06 436 SER A O 1
ATOM 3396 N N . TYR A 1 437 ? 14.211 17.475 15.244 1.00 88.31 437 TYR A N 1
ATOM 3397 C CA . TYR A 1 437 ? 13.435 18.335 16.147 1.00 88.31 437 TYR A CA 1
ATOM 3398 C C . TYR A 1 437 ? 12.688 17.547 17.241 1.00 88.31 437 TYR A C 1
ATOM 3400 O O . TYR A 1 437 ? 11.898 18.124 17.986 1.00 88.31 437 TYR A O 1
ATOM 3408 N N . GLY A 1 438 ? 12.916 16.234 17.342 1.00 85.88 438 GLY A N 1
ATOM 3409 C CA . GLY A 1 438 ? 12.365 15.374 18.388 1.00 85.88 438 GLY A CA 1
ATOM 3410 C C . GLY A 1 438 ? 11.021 14.726 18.053 1.00 85.88 438 GLY A C 1
ATOM 3411 O O . GLY A 1 438 ? 10.519 13.927 18.840 1.00 85.88 438 GLY A O 1
ATOM 3412 N N . VAL A 1 439 ? 10.422 15.034 16.902 1.00 90.38 439 VAL A N 1
ATOM 3413 C CA . VAL A 1 439 ? 9.179 14.389 16.445 1.00 90.38 439 VAL A CA 1
ATOM 3414 C C . VAL A 1 439 ? 9.451 13.051 15.772 1.00 90.38 439 VAL A C 1
ATOM 3416 O O . VAL A 1 439 ? 10.566 12.769 15.336 1.00 90.38 439 VAL A O 1
ATOM 3419 N N . ARG A 1 440 ? 8.408 12.232 15.642 1.00 92.62 440 ARG A N 1
ATOM 3420 C CA . ARG A 1 440 ? 8.470 10.945 14.955 1.00 92.62 440 ARG A CA 1
ATOM 3421 C C . ARG A 1 440 ? 7.690 10.968 13.648 1.00 92.62 440 ARG A C 1
ATOM 3423 O O . ARG A 1 440 ? 6.519 11.334 13.622 1.00 92.62 440 ARG A O 1
ATOM 3430 N N . THR A 1 441 ? 8.318 10.501 12.572 1.00 94.44 441 THR A N 1
ATOM 3431 C CA . THR A 1 441 ? 7.635 10.148 11.324 1.00 94.44 441 THR A CA 1
ATOM 3432 C C . THR A 1 441 ? 7.492 8.631 11.204 1.00 94.44 441 THR A C 1
ATOM 3434 O O . THR A 1 441 ? 8.300 7.863 11.733 1.00 94.44 441 THR A O 1
ATOM 3437 N N . PHE A 1 442 ? 6.478 8.176 10.474 1.00 95.25 442 PHE A N 1
ATOM 3438 C CA . PHE A 1 442 ? 6.131 6.757 10.388 1.00 95.25 442 PHE A CA 1
ATOM 3439 C C . PHE A 1 442 ? 6.327 6.217 8.977 1.00 95.25 442 PHE A C 1
ATOM 3441 O O . PHE A 1 442 ? 6.101 6.924 8.002 1.00 95.25 442 PHE A O 1
ATOM 3448 N N . SER A 1 443 ? 6.714 4.956 8.843 1.00 94.56 443 SER A N 1
ATOM 3449 C CA . SER A 1 443 ? 6.536 4.206 7.599 1.00 94.56 443 SER A CA 1
ATOM 3450 C C . SER A 1 443 ? 5.064 3.809 7.419 1.00 94.56 443 SER A C 1
ATOM 3452 O O . SER A 1 443 ? 4.289 3.771 8.379 1.00 94.56 443 SER A O 1
ATOM 3454 N N . ALA A 1 444 ? 4.664 3.449 6.195 1.00 93.88 444 ALA A N 1
ATOM 3455 C CA . ALA A 1 444 ? 3.310 2.948 5.935 1.00 93.88 444 ALA A CA 1
ATOM 3456 C C . ALA A 1 444 ? 2.960 1.699 6.771 1.00 93.88 444 ALA A C 1
ATOM 3458 O O . ALA A 1 444 ? 1.807 1.537 7.167 1.00 93.88 444 ALA A O 1
ATOM 3459 N N . LYS A 1 445 ? 3.954 0.852 7.075 1.00 93.94 445 LYS A N 1
ATOM 3460 C CA . LYS A 1 445 ? 3.787 -0.351 7.904 1.00 93.94 445 LYS A CA 1
ATOM 3461 C C . LYS A 1 445 ? 3.556 -0.007 9.372 1.00 93.94 445 LYS A C 1
ATOM 3463 O O . LYS A 1 445 ? 2.601 -0.500 9.958 1.00 93.94 445 LYS A O 1
ATOM 3468 N N . GLU A 1 446 ? 4.370 0.890 9.936 1.00 96.19 446 GLU A N 1
ATOM 3469 C CA . GLU A 1 446 ? 4.200 1.373 11.317 1.00 96.19 446 GLU A CA 1
ATOM 3470 C C . GLU A 1 446 ? 2.818 2.021 11.499 1.00 96.19 446 GLU A C 1
ATOM 3472 O O . GLU A 1 446 ? 2.099 1.705 12.445 1.00 96.19 446 GLU A O 1
ATOM 3477 N N . MET A 1 447 ? 2.394 2.871 10.557 1.00 97.06 447 MET A N 1
ATOM 3478 C CA . MET A 1 447 ? 1.077 3.508 10.636 1.00 97.06 447 MET A CA 1
ATOM 3479 C C . MET A 1 447 ? -0.073 2.499 10.497 1.00 97.06 447 MET A C 1
ATOM 3481 O O . MET A 1 447 ? -1.068 2.592 11.215 1.00 97.06 447 MET A O 1
ATOM 3485 N N . ALA A 1 448 ? 0.055 1.509 9.608 1.00 96.88 448 ALA A N 1
ATOM 3486 C CA . ALA A 1 448 ? -0.932 0.440 9.493 1.00 96.88 448 ALA A CA 1
ATOM 3487 C C . ALA A 1 448 ? -1.011 -0.411 10.767 1.00 96.88 448 ALA A C 1
ATOM 3489 O O . ALA A 1 448 ? -2.113 -0.719 11.211 1.00 96.88 448 ALA A O 1
ATOM 3490 N N . PHE A 1 449 ? 0.126 -0.731 11.389 1.00 97.50 449 PHE A N 1
ATOM 3491 C CA . PHE A 1 449 ? 0.185 -1.414 12.681 1.00 97.50 449 PHE A CA 1
ATOM 3492 C C . PHE A 1 449 ? -0.546 -0.623 13.778 1.00 97.50 449 PHE A C 1
ATOM 3494 O O . PHE A 1 449 ? -1.386 -1.191 14.475 1.00 97.50 449 PHE A O 1
ATOM 3501 N N . ASN A 1 450 ? -0.322 0.692 13.858 1.00 97.75 450 ASN A N 1
ATOM 3502 C CA . ASN A 1 450 ? -1.025 1.565 14.803 1.00 97.75 450 ASN A CA 1
ATOM 3503 C C . ASN A 1 450 ? -2.547 1.532 14.587 1.00 97.75 450 ASN A C 1
ATOM 3505 O O . ASN A 1 450 ? -3.323 1.359 15.525 1.00 97.75 450 ASN A O 1
ATOM 3509 N N . ILE A 1 451 ? -2.990 1.640 13.332 1.00 98.00 451 ILE A N 1
ATOM 3510 C CA . ILE A 1 451 ? -4.416 1.621 12.986 1.00 98.00 451 ILE A CA 1
ATOM 3511 C C . ILE A 1 451 ? -5.052 0.255 13.276 1.00 98.00 451 ILE A C 1
ATOM 3513 O O . ILE A 1 451 ? -6.152 0.206 13.824 1.00 98.00 451 ILE A O 1
ATOM 3517 N N . LEU A 1 452 ? -4.367 -0.849 12.965 1.00 97.81 452 LEU A N 1
ATOM 3518 C CA . LEU A 1 452 ? -4.830 -2.205 13.288 1.00 97.81 452 LEU A CA 1
ATOM 3519 C C . LEU A 1 452 ? -4.981 -2.402 14.805 1.00 97.81 452 LEU A C 1
ATOM 3521 O O . LEU A 1 452 ? -5.894 -3.104 15.236 1.00 97.81 452 LEU A O 1
ATOM 3525 N N . GLY A 1 453 ? -4.168 -1.720 15.619 1.00 96.69 453 GLY A N 1
ATOM 3526 C CA . GLY A 1 453 ? -4.336 -1.678 17.073 1.00 96.69 453 GLY A CA 1
ATOM 3527 C C . GLY A 1 453 ? -5.697 -1.137 17.520 1.00 96.69 453 GLY A C 1
ATOM 3528 O O . GLY A 1 453 ? -6.299 -1.680 18.445 1.00 96.69 453 GLY A O 1
ATOM 3529 N N . LEU A 1 454 ? -6.248 -0.136 16.824 1.00 96.94 454 LEU A N 1
ATOM 3530 C CA . LEU A 1 454 ? -7.581 0.419 17.120 1.00 96.94 454 LEU A CA 1
ATOM 3531 C C . LEU A 1 454 ? -8.724 -0.568 16.834 1.00 96.94 454 LEU A C 1
ATOM 3533 O O . LEU A 1 454 ? -9.831 -0.400 17.353 1.00 96.94 454 LEU A O 1
ATOM 3537 N N . MET A 1 455 ? -8.457 -1.589 16.019 1.00 96.25 455 MET A N 1
ATOM 3538 C CA . MET A 1 455 ? -9.418 -2.614 15.607 1.00 96.25 455 MET A CA 1
ATOM 3539 C C . MET A 1 455 ? -9.462 -3.805 16.578 1.00 96.25 455 MET A C 1
ATOM 3541 O O . MET A 1 455 ? -10.268 -4.721 16.389 1.00 96.25 455 MET A O 1
ATOM 3545 N N . HIS A 1 456 ? -8.618 -3.795 17.618 1.00 94.81 456 HIS A N 1
ATOM 3546 C CA . HIS A 1 456 ? -8.556 -4.842 18.632 1.00 94.81 456 HIS A CA 1
ATOM 3547 C C . HIS A 1 456 ? -9.885 -4.963 19.410 1.00 94.81 456 HIS A C 1
ATOM 3549 O O . HIS A 1 456 ? -10.477 -3.934 19.758 1.00 94.81 456 HIS A O 1
ATOM 3555 N N . PRO A 1 457 ? -10.354 -6.180 19.766 1.00 91.69 457 PRO A N 1
ATOM 3556 C CA . PRO A 1 457 ? -11.654 -6.385 20.419 1.00 91.69 457 PRO A CA 1
ATOM 3557 C C . PRO A 1 457 ? -11.882 -5.565 21.699 1.00 91.69 457 PRO A C 1
ATOM 3559 O O . PRO A 1 457 ? -13.002 -5.117 21.965 1.00 91.69 457 PRO A O 1
ATOM 3562 N N . LEU A 1 458 ? -10.822 -5.331 22.481 1.00 91.50 458 LEU A N 1
ATOM 3563 C CA . LEU A 1 458 ? -10.892 -4.516 23.698 1.00 91.50 458 LEU A CA 1
ATOM 3564 C C . LEU A 1 458 ? -11.236 -3.049 23.394 1.00 91.50 458 LEU A C 1
ATOM 3566 O O . LEU A 1 458 ? -12.122 -2.485 24.034 1.00 91.50 458 LEU A O 1
ATOM 3570 N N . LEU A 1 459 ? -10.589 -2.440 22.394 1.00 91.81 459 LEU A N 1
ATOM 3571 C CA . LEU A 1 459 ? -10.888 -1.064 21.983 1.00 91.81 459 LEU A CA 1
ATOM 3572 C C . LEU A 1 459 ? -12.212 -0.977 21.235 1.00 91.81 459 LEU A C 1
ATOM 3574 O O . LEU A 1 459 ? -12.967 -0.032 21.455 1.00 91.81 459 LEU A O 1
ATOM 3578 N N . PHE A 1 460 ? -12.550 -1.989 20.436 1.00 93.12 460 PHE A N 1
ATOM 3579 C CA . PHE A 1 460 ? -13.859 -2.069 19.798 1.00 93.12 460 PHE A CA 1
ATOM 3580 C C . PHE A 1 460 ? -14.994 -2.021 20.834 1.00 93.12 460 PHE A C 1
ATOM 3582 O O . PHE A 1 460 ? -15.933 -1.242 20.677 1.00 93.12 460 PHE A O 1
ATOM 3589 N N . SER A 1 461 ? -14.866 -2.760 21.941 1.00 91.56 461 SER A N 1
ATOM 3590 C CA . SER A 1 461 ? -15.841 -2.748 23.044 1.00 91.56 461 SER A CA 1
ATOM 3591 C C . SER A 1 461 ? -15.999 -1.361 23.679 1.00 91.56 461 SER A C 1
ATOM 3593 O O . SER A 1 461 ? -17.098 -0.980 24.073 1.00 91.56 461 SER A O 1
ATOM 3595 N N . ILE A 1 462 ? -14.920 -0.573 23.733 1.00 91.25 462 ILE A N 1
ATOM 3596 C CA . ILE A 1 462 ? -14.962 0.821 24.197 1.00 91.25 462 ILE A CA 1
ATOM 3597 C C . ILE A 1 462 ? -15.675 1.709 23.165 1.00 91.25 462 ILE A C 1
ATOM 3599 O O . ILE A 1 462 ? -16.541 2.493 23.551 1.00 91.25 462 ILE A O 1
ATOM 3603 N N . THR A 1 463 ? -15.401 1.535 21.863 1.00 92.75 463 THR A N 1
ATOM 3604 C CA . THR A 1 463 ? -16.053 2.321 20.792 1.00 92.75 463 THR A CA 1
ATOM 3605 C C . THR A 1 463 ? -17.568 2.131 20.690 1.00 92.75 463 THR A C 1
ATOM 3607 O O . THR A 1 463 ? -18.250 2.971 20.105 1.00 92.75 463 THR A O 1
ATOM 3610 N N . GLN A 1 464 ? -18.109 1.051 21.265 1.00 91.81 464 GLN A N 1
ATOM 3611 C CA . GLN A 1 464 ? -19.557 0.834 21.387 1.00 91.81 464 GLN A CA 1
ATOM 3612 C C . GLN A 1 464 ? -20.212 1.738 22.436 1.00 91.81 464 GLN A C 1
ATOM 3614 O O . GLN A 1 464 ? -21.413 1.988 22.370 1.00 91.81 464 GLN A O 1
ATOM 3619 N N . VAL A 1 465 ? -19.438 2.221 23.409 1.00 90.94 465 VAL A N 1
ATOM 3620 C CA . VAL A 1 465 ? -19.927 3.050 24.518 1.00 90.94 465 VAL A CA 1
ATOM 3621 C C . VAL A 1 465 ? -19.622 4.524 24.281 1.00 90.94 465 VAL A C 1
ATOM 3623 O O . VAL A 1 465 ? -20.466 5.380 24.549 1.00 90.94 465 VAL A O 1
ATOM 3626 N N . GLU A 1 466 ? -18.422 4.832 23.796 1.00 91.31 466 GLU A N 1
ATOM 3627 C CA . GLU A 1 466 ? -17.989 6.194 23.498 1.00 91.31 466 GLU A CA 1
ATOM 3628 C C . GLU A 1 466 ? -17.057 6.223 22.279 1.00 91.31 466 GLU A C 1
ATOM 3630 O O . GLU A 1 466 ? -16.239 5.319 22.116 1.00 91.31 466 GLU A O 1
ATOM 3635 N N . PRO A 1 467 ? -17.110 7.265 21.434 1.00 95.00 467 PRO A N 1
ATOM 3636 C CA . PRO A 1 467 ? -16.137 7.417 20.364 1.00 95.00 467 PRO A CA 1
ATOM 3637 C C . PRO A 1 467 ? -14.710 7.606 20.886 1.00 95.00 467 PRO A C 1
ATOM 3639 O O . PRO A 1 467 ? -14.489 8.317 21.869 1.00 95.00 467 PRO A O 1
ATOM 3642 N N . ILE A 1 468 ? -13.736 7.031 20.180 1.00 93.88 468 ILE A N 1
ATOM 3643 C CA . ILE A 1 468 ? -12.313 7.154 20.519 1.00 93.88 468 ILE A CA 1
ATOM 3644 C C . ILE A 1 468 ? -11.636 8.147 19.578 1.00 93.88 468 ILE A C 1
ATOM 3646 O O . ILE A 1 468 ? -11.808 8.078 18.360 1.00 93.88 468 ILE A O 1
ATOM 3650 N N . TRP A 1 469 ? -10.820 9.029 20.151 1.00 96.62 469 TRP A N 1
ATOM 3651 C CA . TRP A 1 469 ? -9.898 9.887 19.418 1.00 96.62 469 TRP A CA 1
ATOM 3652 C C . TRP A 1 469 ? -8.473 9.379 19.623 1.00 96.62 469 TRP A C 1
ATOM 3654 O O . TRP A 1 469 ? -7.949 9.428 20.736 1.00 96.62 469 TRP A O 1
ATOM 3664 N N . ALA A 1 470 ? -7.854 8.876 18.562 1.00 97.19 470 ALA A N 1
ATOM 3665 C CA . ALA A 1 470 ? -6.501 8.347 18.567 1.00 97.19 470 ALA A CA 1
ATOM 3666 C C . ALA A 1 470 ? -5.542 9.341 17.913 1.00 97.19 470 ALA A C 1
ATOM 3668 O O . ALA A 1 470 ? -5.606 9.586 16.709 1.00 97.19 470 ALA A O 1
ATOM 3669 N N . GLU A 1 471 ? -4.642 9.903 18.713 1.00 95.62 471 GLU A N 1
ATOM 3670 C CA . GLU A 1 471 ? -3.572 10.770 18.244 1.00 95.62 471 GLU A CA 1
ATOM 3671 C C . GLU A 1 471 ? -2.397 9.903 17.778 1.00 95.62 471 GLU A C 1
ATOM 3673 O O . GLU A 1 471 ? -1.645 9.365 18.593 1.00 95.62 471 GLU A O 1
ATOM 3678 N N . LEU A 1 472 ? -2.264 9.737 16.460 1.00 96.44 472 LEU A N 1
ATOM 3679 C CA . LEU A 1 472 ? -1.204 8.954 15.815 1.00 96.44 472 LEU A CA 1
ATOM 3680 C C . LEU A 1 472 ? -0.246 9.879 15.049 1.00 96.44 472 LEU A C 1
ATOM 3682 O O . LEU A 1 472 ? 0.213 9.554 13.954 1.00 96.44 472 LEU A O 1
ATOM 3686 N N . ASN A 1 473 ? 0.012 11.070 15.596 1.00 92.00 473 ASN A N 1
ATOM 3687 C CA . ASN A 1 473 ? 0.673 12.163 14.884 1.00 92.00 473 ASN A CA 1
ATOM 3688 C C . ASN A 1 473 ? 2.210 12.177 15.011 1.00 92.00 473 ASN A C 1
ATOM 3690 O O . ASN A 1 473 ? 2.874 12.839 14.216 1.00 92.00 473 ASN A O 1
ATOM 3694 N N . GLY A 1 474 ? 2.778 11.453 15.984 1.00 91.38 474 GLY A N 1
ATOM 3695 C CA . GLY A 1 474 ? 4.222 11.428 16.242 1.00 91.38 474 GLY A CA 1
ATOM 3696 C C . GLY A 1 474 ? 4.760 12.654 16.987 1.00 91.38 474 GLY A C 1
ATOM 3697 O O . GLY A 1 474 ? 5.940 12.976 16.867 1.00 91.38 474 GLY A O 1
ATOM 3698 N N . GLY A 1 475 ? 3.914 13.349 17.750 1.00 87.31 475 GLY A N 1
ATOM 3699 C CA . GLY A 1 475 ? 4.271 14.531 18.539 1.00 87.31 475 GLY A CA 1
ATOM 3700 C C . GLY A 1 475 ? 4.421 15.818 17.726 1.00 87.31 475 GLY A C 1
ATOM 3701 O O . GLY A 1 475 ? 4.998 16.780 18.226 1.00 87.31 475 GLY A O 1
ATOM 3702 N N . MET A 1 476 ? 3.941 15.850 16.479 1.00 85.38 476 MET A N 1
ATOM 3703 C CA . MET A 1 476 ? 4.057 17.023 15.598 1.00 85.38 476 MET A CA 1
ATOM 3704 C C . MET A 1 476 ? 3.255 18.230 16.074 1.00 85.38 476 MET A C 1
ATOM 3706 O O . MET A 1 476 ? 3.662 19.361 15.835 1.00 85.38 476 MET A O 1
ATOM 3710 N N . ASP A 1 477 ? 2.166 17.992 16.799 1.00 81.06 477 ASP A N 1
ATOM 3711 C CA . ASP A 1 477 ? 1.361 19.014 17.473 1.00 81.06 477 ASP A CA 1
ATOM 3712 C C . ASP A 1 477 ? 2.147 19.824 18.514 1.00 81.06 477 ASP A C 1
ATOM 3714 O O . ASP A 1 477 ? 1.730 20.913 18.900 1.00 81.06 477 ASP A O 1
ATOM 3718 N N . ARG A 1 478 ? 3.292 19.305 18.967 1.00 80.44 478 ARG A N 1
ATOM 3719 C CA . ARG A 1 478 ? 4.151 19.947 19.969 1.00 80.44 478 ARG A CA 1
ATOM 3720 C C . ARG A 1 478 ? 5.141 20.939 19.364 1.00 80.44 478 ARG A C 1
ATOM 3722 O O . ARG A 1 478 ? 5.755 21.694 20.113 1.00 80.44 478 ARG A O 1
ATOM 3729 N N . LEU A 1 479 ? 5.340 20.921 18.044 1.00 80.12 479 LEU A N 1
ATOM 3730 C CA . LEU A 1 479 ? 6.252 21.841 17.371 1.00 80.12 479 LEU A CA 1
ATOM 3731 C C . LEU A 1 479 ? 5.511 23.132 16.988 1.00 80.12 479 LEU A C 1
ATOM 3733 O O . LEU A 1 479 ? 4.640 23.083 16.115 1.00 80.12 479 LEU A O 1
ATOM 3737 N N . PRO A 1 480 ? 5.859 24.292 17.581 1.00 79.31 480 PRO A N 1
ATOM 3738 C CA . PRO A 1 480 ? 5.359 25.570 17.090 1.00 79.31 480 PRO A CA 1
ATOM 3739 C C . PRO A 1 480 ? 5.916 25.846 15.687 1.00 79.31 480 PRO A C 1
ATOM 3741 O O . PRO A 1 480 ? 7.008 25.388 15.341 1.00 79.31 480 PRO A O 1
ATOM 3744 N N . ASP A 1 481 ? 5.162 26.591 14.879 1.00 80.88 481 ASP A N 1
ATOM 3745 C CA . ASP A 1 481 ? 5.567 27.042 13.539 1.00 80.88 481 ASP A CA 1
ATOM 3746 C C . ASP A 1 481 ? 6.049 25.901 12.620 1.00 80.88 481 ASP A C 1
ATOM 3748 O O . ASP A 1 481 ? 7.042 26.003 11.892 1.00 80.88 481 ASP A O 1
ATOM 3752 N N . PHE A 1 482 ? 5.335 24.770 12.656 1.00 83.06 482 PHE A N 1
ATOM 3753 C CA . PHE A 1 482 ? 5.678 23.556 11.911 1.00 83.06 482 PHE A CA 1
ATOM 3754 C C . PHE A 1 482 ? 5.883 23.809 10.402 1.00 83.06 482 PHE A C 1
ATOM 3756 O O . PHE A 1 482 ? 6.826 23.289 9.795 1.00 83.06 482 PHE A O 1
ATOM 3763 N N . ALA A 1 483 ? 5.049 24.654 9.789 1.00 84.25 483 ALA A N 1
ATOM 3764 C CA . ALA A 1 483 ? 5.174 25.035 8.381 1.00 84.25 483 ALA A CA 1
ATOM 3765 C C . ALA A 1 483 ? 6.499 25.759 8.078 1.00 84.25 483 ALA A C 1
ATOM 3767 O O . ALA A 1 483 ? 7.182 25.436 7.100 1.00 84.25 483 ALA A O 1
ATOM 3768 N N . ASP A 1 484 ? 6.937 26.654 8.962 1.00 87.44 484 ASP A N 1
ATOM 3769 C CA . ASP A 1 484 ? 8.207 27.365 8.815 1.00 87.44 484 ASP A CA 1
ATOM 3770 C C . ASP A 1 484 ? 9.401 26.433 9.018 1.00 87.44 484 ASP A C 1
ATOM 3772 O O . ASP A 1 484 ? 10.415 26.549 8.325 1.00 87.44 484 ASP A O 1
ATOM 3776 N N . ILE A 1 485 ? 9.309 25.476 9.948 1.00 89.94 485 ILE A N 1
ATOM 3777 C CA . ILE A 1 485 ? 10.337 24.439 10.129 1.00 89.94 485 ILE A CA 1
ATOM 3778 C C . ILE A 1 485 ? 10.502 23.634 8.835 1.00 89.94 485 ILE A C 1
ATOM 3780 O O . ILE A 1 485 ? 11.612 23.540 8.306 1.00 89.94 485 ILE A O 1
ATOM 3784 N N . THR A 1 486 ? 9.410 23.101 8.283 1.00 89.81 486 THR A N 1
ATOM 3785 C CA . THR A 1 486 ? 9.469 22.286 7.057 1.00 89.81 486 THR A CA 1
ATOM 3786 C C . THR A 1 486 ? 9.985 23.076 5.851 1.00 89.81 486 THR A C 1
ATOM 3788 O O . THR A 1 486 ? 10.813 22.568 5.085 1.00 89.81 486 THR A O 1
ATOM 3791 N N . THR A 1 487 ? 9.577 24.340 5.717 1.00 89.75 487 THR A N 1
ATOM 3792 C CA . THR A 1 487 ? 10.046 25.243 4.658 1.00 89.75 487 THR A CA 1
ATOM 3793 C C . THR A 1 487 ? 11.537 25.542 4.794 1.00 89.75 487 THR A C 1
ATOM 3795 O O . THR A 1 487 ? 12.282 25.422 3.817 1.00 89.75 487 THR A O 1
ATOM 3798 N N . ARG A 1 488 ? 12.020 25.842 6.007 1.00 93.25 488 ARG A N 1
ATOM 3799 C CA . ARG A 1 488 ? 13.451 26.069 6.272 1.00 93.25 488 ARG A CA 1
ATOM 3800 C C . ARG A 1 488 ? 14.301 24.847 5.941 1.00 93.25 488 ARG A C 1
ATOM 3802 O O . ARG A 1 488 ? 15.330 25.002 5.282 1.00 93.25 488 ARG A O 1
ATOM 3809 N N . ILE A 1 489 ? 13.867 23.650 6.341 1.00 93.44 489 ILE A N 1
ATOM 3810 C CA . ILE A 1 489 ? 14.558 22.392 6.012 1.00 93.44 489 ILE A CA 1
ATOM 3811 C C . ILE A 1 489 ? 14.657 22.233 4.490 1.00 93.44 489 ILE A C 1
ATOM 3813 O O . ILE A 1 489 ? 15.742 21.993 3.955 1.00 93.44 489 ILE A O 1
ATOM 3817 N N . ARG A 1 490 ? 13.546 22.428 3.768 1.00 92.19 490 ARG A N 1
ATOM 3818 C CA . ARG A 1 490 ? 13.516 22.311 2.303 1.00 92.19 490 ARG A CA 1
ATOM 3819 C C . ARG A 1 490 ? 14.463 23.304 1.625 1.00 92.19 490 ARG A C 1
ATOM 3821 O O . ARG A 1 490 ? 15.236 22.903 0.755 1.00 92.19 490 ARG A O 1
ATOM 3828 N N . ILE A 1 491 ? 14.441 24.574 2.032 1.00 94.19 491 ILE A N 1
ATOM 3829 C CA . ILE A 1 491 ? 15.327 25.615 1.485 1.00 94.19 491 ILE A CA 1
ATOM 3830 C C . ILE A 1 491 ? 16.792 25.266 1.753 1.00 94.19 491 ILE A C 1
ATOM 3832 O O . ILE A 1 491 ? 17.621 25.351 0.848 1.00 94.19 491 ILE A O 1
ATOM 3836 N N . LYS A 1 492 ? 17.122 24.841 2.975 1.00 95.44 492 LYS A N 1
ATOM 3837 C CA . LYS A 1 492 ? 18.486 24.466 3.362 1.00 95.44 492 LYS A CA 1
ATOM 3838 C C . LYS A 1 492 ? 19.008 23.285 2.540 1.00 95.44 492 LYS A C 1
ATOM 3840 O O . LYS A 1 492 ? 20.138 23.346 2.052 1.00 95.44 492 LYS A O 1
ATOM 3845 N N . LEU A 1 493 ? 18.194 22.245 2.349 1.00 94.00 493 LEU A N 1
ATOM 3846 C CA . LEU A 1 493 ? 18.551 21.078 1.537 1.00 94.00 493 LEU A CA 1
ATOM 3847 C C . LEU A 1 493 ? 18.781 21.453 0.071 1.00 94.00 493 LEU A C 1
ATOM 3849 O O . LEU A 1 493 ? 19.822 21.104 -0.487 1.00 94.00 493 LEU A O 1
ATOM 3853 N N . ASN A 1 494 ? 17.864 22.216 -0.528 1.00 94.19 494 ASN A N 1
ATOM 3854 C CA . ASN A 1 494 ? 18.006 22.667 -1.912 1.00 94.19 494 ASN A CA 1
ATOM 3855 C C . ASN A 1 494 ? 19.227 23.572 -2.084 1.00 94.19 494 ASN A C 1
ATOM 3857 O O . ASN A 1 494 ? 20.037 23.322 -2.969 1.00 94.19 494 ASN A O 1
ATOM 3861 N N . LYS A 1 495 ? 19.452 24.525 -1.173 1.00 95.81 495 LYS A N 1
ATOM 3862 C CA . LYS A 1 495 ? 20.638 25.393 -1.194 1.00 95.81 495 LYS A CA 1
ATOM 3863 C C . LYS A 1 495 ? 21.939 24.591 -1.118 1.00 95.81 495 LYS A C 1
ATOM 3865 O O . LYS A 1 495 ? 22.885 24.888 -1.843 1.00 95.81 495 LYS A O 1
ATOM 3870 N N . LYS A 1 496 ? 21.998 23.561 -0.266 1.00 95.25 496 LYS A N 1
ATOM 3871 C CA . LYS A 1 496 ? 23.158 22.660 -0.170 1.00 95.25 496 LYS A CA 1
ATOM 3872 C C . LYS A 1 496 ? 23.371 21.876 -1.469 1.00 95.25 496 LYS A C 1
ATOM 3874 O O . LYS A 1 496 ? 24.510 21.729 -1.908 1.00 95.25 496 LYS A O 1
ATOM 3879 N N . ALA A 1 497 ? 22.295 21.384 -2.078 1.00 94.56 497 ALA A N 1
ATOM 3880 C CA . ALA A 1 497 ? 22.340 20.658 -3.343 1.00 94.56 497 ALA A CA 1
ATOM 3881 C C . ALA A 1 497 ? 22.763 21.554 -4.519 1.00 94.56 497 ALA A C 1
ATOM 3883 O O . ALA A 1 497 ? 23.629 21.165 -5.299 1.00 94.56 497 ALA A O 1
ATOM 3884 N N . ASP A 1 498 ? 22.210 22.763 -4.613 1.00 95.69 498 ASP A N 1
ATOM 3885 C CA . ASP A 1 498 ? 22.541 23.751 -5.642 1.00 95.69 498 ASP A CA 1
ATOM 3886 C C . ASP A 1 498 ? 23.997 24.208 -5.529 1.00 95.69 498 ASP A C 1
ATOM 3888 O O . ASP A 1 498 ? 24.706 24.222 -6.533 1.00 95.69 498 ASP A O 1
ATOM 3892 N N . LEU A 1 499 ? 24.475 24.491 -4.311 1.00 95.25 499 LEU A N 1
ATOM 3893 C CA . LEU A 1 499 ? 25.873 24.848 -4.068 1.00 95.25 499 LEU A CA 1
ATOM 3894 C C . LEU A 1 499 ? 26.824 23.739 -4.532 1.00 95.25 499 LEU A C 1
ATOM 3896 O O . LEU A 1 499 ? 27.798 24.013 -5.225 1.00 95.25 499 LEU A O 1
ATOM 3900 N N . ARG A 1 500 ? 26.534 22.476 -4.199 1.00 94.12 500 ARG A N 1
ATOM 3901 C CA . ARG A 1 500 ? 27.366 21.344 -4.631 1.00 94.12 500 ARG A CA 1
ATOM 3902 C C . ARG A 1 500 ? 27.316 21.114 -6.138 1.00 94.12 500 ARG A C 1
ATOM 3904 O O . ARG A 1 500 ? 28.354 20.848 -6.733 1.00 94.12 500 ARG A O 1
ATOM 3911 N N . ARG A 1 501 ? 26.149 21.274 -6.771 1.00 94.31 501 ARG A N 1
ATOM 3912 C CA . ARG A 1 501 ? 26.021 21.232 -8.239 1.00 94.31 501 ARG A CA 1
ATOM 3913 C C . ARG A 1 501 ? 26.818 22.349 -8.910 1.00 94.31 501 ARG A C 1
ATOM 3915 O O . ARG A 1 501 ? 27.442 22.094 -9.936 1.00 94.31 501 ARG A O 1
ATOM 3922 N N . ALA A 1 502 ? 26.811 23.555 -8.343 1.00 94.00 502 ALA A N 1
ATOM 3923 C CA . ALA A 1 502 ? 27.600 24.676 -8.842 1.00 94.00 502 ALA A CA 1
ATOM 3924 C C . ALA A 1 502 ? 29.102 24.378 -8.735 1.00 94.00 502 ALA A C 1
ATOM 3926 O O . ALA A 1 502 ? 29.781 24.422 -9.753 1.00 94.00 502 ALA A O 1
ATOM 3927 N N . ILE A 1 503 ? 29.584 23.956 -7.560 1.00 94.12 503 ILE A N 1
ATOM 3928 C CA . ILE A 1 503 ? 30.992 23.576 -7.343 1.00 94.12 503 ILE A CA 1
ATOM 3929 C C . ILE A 1 503 ? 31.416 22.440 -8.285 1.00 94.12 503 ILE A C 1
ATOM 3931 O O . ILE A 1 503 ? 32.480 22.504 -8.886 1.00 94.12 503 ILE A O 1
ATOM 3935 N N . ALA A 1 504 ? 30.587 21.407 -8.461 1.00 90.69 504 ALA A N 1
ATOM 3936 C CA . ALA A 1 504 ? 30.911 20.290 -9.348 1.00 90.69 504 ALA A CA 1
ATOM 3937 C C . ALA A 1 504 ? 31.039 20.723 -10.821 1.00 90.69 504 ALA A C 1
ATOM 3939 O O . ALA A 1 504 ? 31.915 20.232 -11.531 1.00 90.69 504 ALA A O 1
ATOM 3940 N N . ARG A 1 505 ? 30.182 21.645 -11.281 1.00 89.81 505 ARG A N 1
ATOM 3941 C CA . ARG A 1 505 ? 30.259 22.212 -12.638 1.00 89.81 505 ARG A CA 1
ATOM 3942 C C . ARG A 1 505 ? 31.470 23.125 -12.807 1.00 89.81 505 ARG A C 1
ATOM 3944 O O . ARG A 1 505 ? 32.117 23.042 -13.843 1.00 89.81 505 ARG A O 1
ATOM 3951 N N . ASP A 1 506 ? 31.767 23.943 -11.802 1.00 92.69 506 ASP A N 1
ATOM 3952 C CA . ASP A 1 506 ? 32.899 24.874 -11.802 1.00 92.69 506 ASP A CA 1
ATOM 3953 C C . ASP A 1 506 ? 34.227 24.114 -11.827 1.00 92.69 506 ASP A C 1
ATOM 3955 O O . ASP A 1 506 ? 35.011 24.277 -12.752 1.00 92.69 506 ASP A O 1
ATOM 3959 N N . ASN A 1 507 ? 34.395 23.129 -10.938 1.00 89.50 507 ASN A N 1
ATOM 3960 C CA . ASN A 1 507 ? 35.559 22.241 -10.934 1.00 89.50 507 ASN A CA 1
ATOM 3961 C C . ASN A 1 507 ? 35.742 21.512 -12.275 1.00 89.50 507 ASN A C 1
ATOM 3963 O O . ASN A 1 507 ? 36.867 21.336 -12.737 1.00 89.50 507 ASN A O 1
ATOM 3967 N N . SER A 1 508 ? 34.647 21.074 -12.911 1.00 87.25 508 SER A N 1
ATOM 3968 C CA . SER A 1 508 ? 34.705 20.441 -14.236 1.00 87.25 508 SER A CA 1
ATOM 3969 C C . SER A 1 508 ? 35.145 21.424 -15.325 1.00 87.25 508 SER A C 1
ATOM 3971 O O . SER A 1 508 ? 35.867 21.032 -16.241 1.00 87.25 508 SER A O 1
ATOM 3973 N N . ALA A 1 509 ? 34.718 22.686 -15.245 1.00 88.12 509 ALA A N 1
ATOM 3974 C CA . ALA A 1 509 ? 35.114 23.731 -16.181 1.00 88.12 509 ALA A CA 1
ATOM 3975 C C . ALA A 1 509 ? 36.577 24.154 -15.970 1.00 88.12 509 ALA A C 1
ATOM 3977 O O . ALA A 1 509 ? 37.333 24.199 -16.940 1.00 88.12 509 ALA A O 1
ATOM 3978 N N . ASP A 1 510 ? 37.000 24.369 -14.725 1.00 90.62 510 ASP A N 1
ATOM 3979 C CA . ASP A 1 510 ? 38.384 24.681 -14.357 1.00 90.62 510 ASP A CA 1
ATOM 3980 C C . ASP A 1 510 ? 39.339 23.578 -14.802 1.00 90.62 510 ASP A C 1
ATOM 3982 O O . ASP A 1 510 ? 40.373 23.852 -15.415 1.00 90.62 510 ASP A O 1
ATOM 3986 N N . PHE A 1 511 ? 38.962 22.316 -14.584 1.00 86.94 511 PHE A N 1
ATOM 3987 C CA . PHE A 1 511 ? 39.741 21.174 -15.049 1.00 86.94 511 PHE A CA 1
ATOM 3988 C C . PHE A 1 511 ? 39.971 21.227 -16.568 1.00 86.94 511 PHE A C 1
ATOM 3990 O O . PHE A 1 511 ? 41.094 21.039 -17.044 1.00 86.94 511 PHE A O 1
ATOM 3997 N N . LYS A 1 512 ? 38.921 21.549 -17.331 1.00 88.62 512 LYS A N 1
ATOM 3998 C CA . LYS A 1 512 ? 38.980 21.691 -18.790 1.00 88.62 512 LYS A CA 1
ATOM 3999 C C . LYS A 1 512 ? 39.847 22.869 -19.241 1.00 88.62 512 LYS A C 1
ATOM 4001 O O . LYS A 1 512 ? 40.501 22.768 -20.277 1.00 88.62 512 LYS A O 1
ATOM 4006 N N . VAL A 1 513 ? 39.868 23.970 -18.488 1.00 90.19 513 VAL A N 1
ATOM 4007 C CA . VAL A 1 513 ? 40.702 25.149 -18.780 1.00 90.19 513 VAL A CA 1
ATOM 4008 C C . VAL A 1 513 ? 42.177 24.879 -18.472 1.00 90.19 513 VAL A C 1
ATOM 4010 O O . VAL A 1 513 ? 43.031 25.205 -19.292 1.00 90.19 513 VAL A O 1
ATOM 4013 N N . ILE A 1 514 ? 42.484 24.261 -17.328 1.00 89.88 514 ILE A N 1
ATOM 4014 C CA . ILE A 1 514 ? 43.862 24.008 -16.874 1.00 89.88 514 ILE A CA 1
ATOM 4015 C C . ILE A 1 514 ? 44.538 22.922 -17.716 1.00 89.88 514 ILE A C 1
ATOM 4017 O O . ILE A 1 514 ? 45.699 23.067 -18.098 1.00 89.88 514 ILE A O 1
ATOM 4021 N N . HIS A 1 515 ? 43.829 21.827 -17.997 1.00 86.12 515 HIS A N 1
ATOM 4022 C CA . HIS A 1 515 ? 44.413 20.639 -18.627 1.00 86.12 515 HIS A CA 1
ATOM 4023 C C . HIS A 1 515 ? 44.045 20.479 -20.111 1.00 86.12 515 HIS A C 1
ATOM 4025 O O . HIS A 1 515 ? 44.602 19.620 -20.796 1.00 86.12 515 HIS A O 1
ATOM 4031 N N . GLY A 1 516 ? 43.137 21.310 -20.629 1.00 86.31 516 GLY A N 1
ATOM 4032 C CA . GLY A 1 516 ? 42.643 21.230 -22.000 1.00 86.31 516 GLY A CA 1
ATOM 4033 C C . GLY A 1 516 ? 41.594 20.132 -22.217 1.00 86.31 516 GLY A C 1
ATOM 4034 O O . GLY A 1 516 ? 41.406 19.219 -21.412 1.00 86.31 516 GLY A O 1
ATOM 4035 N N . VAL A 1 517 ? 40.901 20.205 -23.359 1.00 82.94 517 VAL A N 1
ATOM 4036 C CA . VAL A 1 517 ? 39.795 19.289 -23.715 1.00 82.94 517 VAL A CA 1
ATOM 4037 C C . VAL A 1 517 ? 40.272 17.842 -23.900 1.00 82.94 517 VAL A C 1
ATOM 4039 O O . VAL A 1 517 ? 39.512 16.898 -23.694 1.00 82.94 517 VAL A O 1
ATOM 4042 N N . GLU A 1 518 ? 41.532 17.647 -24.285 1.00 78.50 518 GLU A N 1
ATOM 4043 C CA . GLU A 1 518 ? 42.106 16.316 -24.501 1.00 78.50 518 GLU A CA 1
ATOM 4044 C C . GLU A 1 518 ? 42.349 15.570 -23.184 1.00 78.50 518 GLU A C 1
ATOM 4046 O O . GLU A 1 518 ? 42.039 14.383 -23.094 1.00 78.50 518 GLU A O 1
ATOM 4051 N N . ALA A 1 519 ? 42.805 16.264 -22.137 1.00 76.38 519 ALA A N 1
ATOM 4052 C CA . ALA A 1 519 ? 42.969 15.671 -20.812 1.00 76.38 519 ALA A CA 1
ATOM 4053 C C . ALA A 1 519 ? 41.621 15.305 -20.168 1.00 76.38 519 ALA A C 1
ATOM 4055 O O . ALA A 1 519 ? 41.508 14.266 -19.521 1.00 76.38 519 ALA A O 1
ATOM 4056 N N . GLU A 1 520 ? 40.578 16.111 -20.396 1.00 76.56 520 GLU A N 1
ATOM 4057 C CA . GLU A 1 520 ? 39.207 15.799 -19.967 1.00 76.56 520 GLU A CA 1
ATOM 4058 C C . GLU A 1 520 ? 38.692 14.514 -20.636 1.00 76.56 520 GLU A C 1
ATOM 4060 O O . GLU A 1 520 ? 38.144 13.644 -19.960 1.00 76.56 520 GLU A O 1
ATOM 4065 N N . ARG A 1 521 ? 38.926 14.340 -21.946 1.00 75.25 521 ARG A N 1
ATOM 4066 C CA . ARG A 1 521 ? 38.533 13.123 -22.682 1.00 75.25 521 ARG A CA 1
ATOM 4067 C C . ARG A 1 521 ? 39.215 11.856 -22.164 1.00 75.25 521 ARG A C 1
ATOM 4069 O O . ARG A 1 521 ? 38.598 10.799 -22.208 1.00 75.25 521 ARG A O 1
ATOM 4076 N N . LEU A 1 522 ? 40.454 11.951 -21.677 1.00 73.88 522 LEU A N 1
ATOM 4077 C CA . LEU A 1 522 ? 41.179 10.812 -21.096 1.00 73.88 522 LEU A CA 1
ATOM 4078 C C . LEU A 1 522 ? 40.633 10.395 -19.721 1.00 73.88 522 LEU A C 1
ATOM 4080 O O . LEU A 1 522 ? 40.752 9.232 -19.346 1.00 73.88 522 LEU A O 1
ATOM 4084 N N . LEU A 1 523 ? 40.041 11.332 -18.975 1.00 74.75 523 LEU A N 1
ATOM 4085 C CA . LEU A 1 523 ? 39.440 11.088 -17.658 1.00 74.75 523 LEU A CA 1
ATOM 4086 C C . LEU A 1 523 ? 37.945 10.769 -17.722 1.00 74.75 523 LEU A C 1
ATOM 4088 O O . LEU A 1 523 ? 37.377 10.291 -16.738 1.00 74.75 523 LEU A O 1
ATOM 4092 N N . GLN A 1 524 ? 37.298 11.021 -18.861 1.00 75.44 524 GLN A N 1
ATOM 4093 C CA . GLN A 1 524 ? 35.923 10.600 -19.074 1.00 75.44 524 GLN A CA 1
ATOM 4094 C C . GLN A 1 524 ? 35.841 9.078 -19.033 1.00 75.44 524 GLN A C 1
ATOM 4096 O O . GLN A 1 524 ? 36.489 8.355 -19.788 1.00 75.44 524 GLN A O 1
ATOM 4101 N N . THR A 1 525 ? 34.993 8.590 -18.135 1.00 79.00 525 THR A N 1
ATOM 4102 C CA . THR A 1 525 ? 34.624 7.183 -18.113 1.00 79.00 525 THR A CA 1
ATOM 4103 C C . THR A 1 525 ? 33.838 6.885 -19.385 1.00 79.00 525 THR A C 1
ATOM 4105 O O . THR A 1 525 ? 32.765 7.436 -19.621 1.00 79.00 525 THR A O 1
ATOM 4108 N N . VAL A 1 526 ? 34.405 6.042 -20.247 1.00 81.31 526 VAL A N 1
ATOM 4109 C CA . VAL A 1 526 ? 33.720 5.589 -21.457 1.00 81.31 526 VAL A CA 1
ATOM 4110 C C . VAL A 1 526 ? 32.695 4.541 -21.044 1.00 81.31 526 VAL A C 1
ATOM 4112 O O . VAL A 1 526 ? 33.045 3.408 -20.714 1.00 81.31 526 VAL A O 1
ATOM 4115 N N . GLU A 1 527 ? 31.420 4.920 -21.044 1.00 82.31 527 GLU A N 1
ATOM 4116 C CA . GLU A 1 527 ? 30.333 3.973 -20.819 1.00 82.31 527 GLU A CA 1
ATOM 4117 C C . GLU A 1 527 ? 30.187 3.049 -22.033 1.00 82.31 527 GLU A C 1
ATOM 4119 O O . GLU A 1 527 ? 29.807 3.468 -23.130 1.00 82.31 527 GLU A O 1
ATOM 4124 N N . VAL A 1 528 ? 30.490 1.765 -21.836 1.00 86.31 528 VAL A N 1
ATOM 4125 C CA . VAL A 1 528 ? 30.256 0.739 -22.854 1.00 86.31 528 VAL A CA 1
ATOM 4126 C C . VAL A 1 528 ? 28.760 0.461 -22.922 1.00 86.31 528 VAL A C 1
ATOM 4128 O O . VAL A 1 528 ? 28.156 -0.040 -21.974 1.00 86.31 528 VAL A O 1
ATOM 4131 N N . LEU A 1 529 ? 28.160 0.790 -24.062 1.00 86.00 529 LEU A N 1
ATOM 4132 C CA . LEU A 1 529 ? 26.740 0.562 -24.293 1.00 86.00 529 LEU A CA 1
ATOM 4133 C C . LEU A 1 529 ? 26.468 -0.932 -24.537 1.00 86.00 529 LEU A C 1
ATOM 4135 O O . LEU A 1 529 ? 27.178 -1.549 -25.337 1.00 86.00 529 LEU A O 1
ATOM 4139 N N . PRO A 1 530 ? 25.435 -1.515 -23.903 1.00 86.62 530 PRO A N 1
ATOM 4140 C CA . PRO A 1 530 ? 25.096 -2.916 -24.107 1.00 86.62 530 PRO A CA 1
ATOM 4141 C C . PRO A 1 530 ? 24.602 -3.142 -25.541 1.00 86.62 530 PRO A C 1
ATOM 4143 O O . PRO A 1 530 ? 23.772 -2.387 -26.054 1.00 86.62 530 PRO A O 1
ATOM 4146 N N . ARG A 1 531 ? 25.109 -4.203 -26.172 1.00 89.94 531 ARG A N 1
ATOM 4147 C CA . ARG A 1 531 ? 24.625 -4.746 -27.448 1.00 89.94 531 ARG A CA 1
ATOM 4148 C C . ARG A 1 531 ? 24.103 -6.153 -27.216 1.00 89.94 531 ARG A C 1
ATOM 4150 O O . ARG A 1 531 ? 24.617 -6.852 -26.339 1.00 89.94 531 ARG A O 1
ATOM 4157 N N . ALA A 1 532 ? 23.097 -6.547 -27.983 1.00 91.75 532 ALA A N 1
ATOM 4158 C CA . ALA A 1 532 ? 22.539 -7.881 -27.874 1.00 91.75 532 ALA A CA 1
ATOM 4159 C C . ALA A 1 532 ? 23.486 -8.897 -28.513 1.00 91.75 532 ALA A C 1
ATOM 4161 O O . ALA A 1 532 ? 24.109 -8.630 -29.544 1.00 91.75 532 ALA A O 1
ATOM 4162 N N . ASN A 1 533 ? 23.588 -10.075 -27.908 1.00 92.06 533 ASN A N 1
ATOM 4163 C CA . ASN A 1 533 ? 24.354 -11.175 -28.479 1.00 92.06 533 ASN A CA 1
ATOM 4164 C C . ASN A 1 533 ? 23.508 -12.444 -28.465 1.00 92.06 533 ASN A C 1
ATOM 4166 O O . ASN A 1 533 ? 23.362 -13.097 -27.432 1.00 92.06 533 ASN A O 1
ATOM 4170 N N . PHE A 1 534 ? 22.969 -12.790 -29.633 1.00 89.62 534 PHE A N 1
ATOM 4171 C CA . PHE A 1 534 ? 22.165 -13.989 -29.815 1.00 89.62 534 PHE A CA 1
ATOM 4172 C C . PHE A 1 534 ? 23.017 -15.243 -29.633 1.00 89.62 534 PHE A C 1
ATOM 4174 O O . PHE A 1 534 ? 23.847 -15.583 -30.477 1.00 89.62 534 PHE A O 1
ATOM 4181 N N . ARG A 1 535 ? 22.776 -15.954 -28.530 1.00 87.62 535 ARG A N 1
ATOM 4182 C CA . ARG A 1 535 ? 23.358 -17.270 -28.271 1.00 87.62 535 ARG A CA 1
ATOM 4183 C C . ARG A 1 535 ? 22.349 -18.353 -28.620 1.00 87.62 535 ARG A C 1
ATOM 4185 O O . ARG A 1 535 ? 21.243 -18.377 -28.088 1.00 87.62 535 ARG A O 1
ATOM 4192 N N . PHE A 1 536 ? 22.743 -19.256 -29.509 1.00 86.56 536 PHE A N 1
ATOM 4193 C CA . PHE A 1 536 ? 21.969 -20.444 -29.863 1.00 86.56 536 PHE A CA 1
ATOM 4194 C C . PHE A 1 536 ? 22.516 -21.639 -29.087 1.00 86.56 536 PHE A C 1
ATOM 4196 O O . PHE A 1 536 ? 23.111 -22.553 -29.657 1.00 86.56 536 PHE A O 1
ATOM 4203 N N . ASP A 1 537 ? 22.377 -21.573 -27.764 1.00 83.62 537 ASP A N 1
ATOM 4204 C CA . ASP A 1 537 ? 22.929 -22.578 -26.865 1.00 83.62 537 ASP A CA 1
ATOM 4205 C C . ASP A 1 537 ? 22.137 -23.890 -26.983 1.00 83.62 537 ASP A C 1
ATOM 4207 O O . ASP A 1 537 ? 20.908 -23.915 -26.887 1.00 83.62 537 ASP A O 1
ATOM 4211 N N . PHE A 1 538 ? 22.853 -24.997 -27.183 1.00 92.38 538 PHE A N 1
ATOM 4212 C CA . PHE A 1 538 ? 22.289 -26.335 -27.018 1.00 92.38 538 PHE A CA 1
ATOM 4213 C C . PHE A 1 538 ? 22.068 -26.641 -25.528 1.00 92.38 538 PHE A C 1
ATOM 4215 O O . PHE A 1 538 ? 22.683 -25.997 -24.672 1.00 92.38 538 PHE A O 1
ATOM 4222 N N . PRO A 1 539 ? 21.224 -27.637 -25.190 1.00 91.50 539 PRO A N 1
ATOM 4223 C CA . PRO A 1 539 ? 21.090 -28.103 -23.816 1.00 91.50 539 PRO A CA 1
ATOM 4224 C C . PRO A 1 539 ? 22.459 -28.367 -23.181 1.00 91.50 539 PRO A C 1
ATOM 4226 O O . PRO A 1 539 ? 23.323 -29.007 -23.786 1.00 91.50 539 PRO A O 1
ATOM 4229 N N . SER A 1 540 ? 22.661 -27.860 -21.965 1.00 91.25 540 SER A N 1
ATOM 4230 C CA . SER A 1 540 ? 23.924 -28.020 -21.250 1.00 91.25 540 SER A CA 1
ATOM 4231 C C . SER A 1 540 ? 24.189 -29.499 -20.982 1.00 91.25 540 SER A C 1
ATOM 4233 O O . SER A 1 540 ? 23.419 -30.149 -20.276 1.00 91.25 540 SER A O 1
ATOM 4235 N N . LEU A 1 541 ? 25.284 -30.020 -21.532 1.00 90.31 541 LEU A N 1
ATOM 4236 C CA . LEU A 1 541 ? 25.708 -31.394 -21.291 1.00 90.31 541 LEU A CA 1
ATOM 4237 C C . LEU A 1 541 ? 26.409 -31.481 -19.936 1.00 90.31 541 LEU A C 1
ATOM 4239 O O . LEU A 1 541 ? 27.406 -30.798 -19.693 1.00 90.31 541 LEU A O 1
ATOM 4243 N N . GLU A 1 542 ? 25.889 -32.328 -19.054 1.00 88.06 542 GLU A N 1
ATOM 4244 C CA . GLU A 1 542 ? 26.529 -32.589 -17.774 1.00 88.06 542 GLU A CA 1
ATOM 4245 C C . GLU A 1 542 ? 27.849 -33.358 -17.934 1.00 88.06 542 GLU A C 1
ATOM 4247 O O . GLU A 1 542 ? 28.076 -34.090 -18.900 1.00 88.06 542 GLU A O 1
ATOM 4252 N N . SER A 1 543 ? 28.744 -33.206 -16.956 1.00 88.88 543 SER A N 1
ATOM 4253 C CA . SER A 1 543 ? 29.992 -33.964 -16.944 1.00 88.88 543 SER A CA 1
ATOM 4254 C C . SER A 1 543 ? 29.719 -35.453 -16.713 1.00 88.88 543 SER A C 1
ATOM 4256 O O . SER A 1 543 ? 28.883 -35.817 -15.894 1.00 88.88 543 SER A O 1
ATOM 4258 N N . SER A 1 544 ? 30.511 -36.341 -17.317 1.00 83.00 544 SER A N 1
ATOM 4259 C CA . SER A 1 544 ? 30.384 -37.789 -17.064 1.00 83.00 544 SER A CA 1
ATOM 4260 C C . SER A 1 544 ? 30.486 -38.173 -15.577 1.00 83.00 544 SER A C 1
ATOM 4262 O O . SER A 1 544 ? 30.033 -39.252 -15.207 1.00 83.00 544 SER A O 1
ATOM 4264 N N . LYS A 1 545 ? 31.095 -37.327 -14.735 1.00 87.00 545 LYS A N 1
ATOM 4265 C CA . LYS A 1 545 ? 31.231 -37.567 -13.294 1.00 87.00 545 LYS A CA 1
ATOM 4266 C C . LYS A 1 545 ? 29.935 -37.325 -12.520 1.00 87.00 545 LYS A C 1
ATOM 4268 O O . LYS A 1 545 ? 29.721 -38.035 -11.551 1.00 87.00 545 LYS A O 1
ATOM 4273 N N . SER A 1 546 ? 29.081 -36.379 -12.924 1.00 85.50 546 SER A N 1
ATOM 4274 C CA . SER A 1 546 ? 27.797 -36.146 -12.236 1.00 85.50 546 SER A CA 1
ATOM 4275 C C . SER A 1 546 ? 26.793 -37.272 -12.487 1.00 85.50 546 SER A C 1
ATOM 4277 O O . SER A 1 546 ? 25.871 -37.467 -11.708 1.00 85.50 546 SER A O 1
ATOM 4279 N N . LEU A 1 547 ? 27.017 -38.060 -13.542 1.00 85.38 547 LEU A N 1
ATOM 4280 C CA . LEU A 1 547 ? 26.193 -39.206 -13.921 1.00 85.38 547 LEU A CA 1
ATOM 4281 C C . LEU A 1 547 ? 26.669 -40.537 -13.302 1.00 85.38 547 LEU A C 1
ATOM 4283 O O . LEU A 1 547 ? 26.154 -41.594 -13.669 1.00 85.38 547 LEU A O 1
ATOM 4287 N N . SER A 1 548 ? 27.647 -40.527 -12.382 1.00 86.44 548 SER A N 1
ATOM 4288 C CA . SER A 1 548 ? 28.186 -41.752 -11.759 1.00 86.44 548 SER A CA 1
ATOM 4289 C C . SER A 1 548 ? 27.114 -42.586 -11.062 1.00 86.44 548 SER A C 1
ATOM 4291 O O . SER A 1 548 ? 27.138 -43.818 -11.128 1.00 86.44 548 SER A O 1
ATOM 4293 N N . ASP A 1 549 ? 26.146 -41.910 -10.450 1.00 87.38 549 ASP A N 1
ATOM 4294 C CA . ASP A 1 549 ? 25.078 -42.522 -9.658 1.00 87.38 549 ASP A CA 1
ATOM 4295 C C . ASP A 1 549 ? 24.075 -43.278 -10.540 1.00 87.38 549 ASP A C 1
ATOM 4297 O O . ASP A 1 549 ? 23.348 -44.144 -10.066 1.00 87.38 549 ASP A O 1
ATOM 4301 N N . LEU A 1 550 ? 24.090 -43.010 -11.849 1.00 87.50 550 LEU A N 1
ATOM 4302 C CA . LEU A 1 550 ? 23.276 -43.672 -12.869 1.00 87.50 550 LEU A CA 1
ATOM 4303 C C . LEU A 1 550 ? 24.033 -44.788 -13.605 1.00 87.50 550 LEU A C 1
ATOM 4305 O O . LEU A 1 550 ? 23.518 -45.362 -14.564 1.00 87.50 550 LEU A O 1
ATOM 4309 N N . SER A 1 551 ? 25.249 -45.129 -13.168 1.00 85.19 551 SER A N 1
ATOM 4310 C CA . SER A 1 551 ? 26.092 -46.153 -13.807 1.00 85.19 551 SER A CA 1
ATOM 4311 C C . SER A 1 551 ? 25.426 -47.529 -13.914 1.00 85.19 551 SER A C 1
ATOM 4313 O O . SER A 1 551 ? 25.716 -48.271 -14.854 1.00 85.19 551 SER A O 1
ATOM 4315 N N . TYR A 1 552 ? 24.489 -47.844 -13.017 1.00 86.88 552 TYR A N 1
ATOM 4316 C CA . TYR A 1 552 ? 23.702 -49.077 -13.048 1.00 86.88 552 TYR A CA 1
ATOM 4317 C C . TYR A 1 552 ? 22.791 -49.200 -14.281 1.00 86.88 552 TYR A C 1
ATOM 4319 O O . TYR A 1 552 ? 22.390 -50.307 -14.608 1.00 86.88 552 TYR A O 1
ATOM 4327 N N . LEU A 1 553 ? 22.481 -48.106 -14.989 1.00 87.81 553 LEU A N 1
ATOM 4328 C CA . LEU A 1 553 ? 21.675 -48.126 -16.220 1.00 87.81 553 LEU A CA 1
ATOM 4329 C C . LEU A 1 553 ? 22.495 -48.483 -17.471 1.00 87.81 553 LEU A C 1
ATOM 4331 O O . LEU A 1 553 ? 21.943 -48.657 -18.561 1.00 87.81 553 LEU A O 1
ATOM 4335 N N . ARG A 1 554 ? 23.823 -48.589 -17.349 1.00 85.88 554 ARG A N 1
ATOM 4336 C CA . ARG A 1 554 ? 24.715 -48.810 -18.489 1.00 85.88 554 ARG A CA 1
ATOM 4337 C C . ARG A 1 554 ? 24.477 -50.186 -19.116 1.00 85.88 554 ARG A C 1
ATOM 4339 O O . ARG A 1 554 ? 24.687 -51.209 -18.476 1.00 85.88 554 ARG A O 1
ATOM 4346 N N . GLY A 1 555 ? 24.089 -50.201 -20.392 1.00 85.81 555 GLY A N 1
ATOM 4347 C CA . GLY A 1 555 ? 23.864 -51.432 -21.162 1.00 85.81 555 GLY A CA 1
ATOM 4348 C C . GLY A 1 555 ? 22.520 -52.125 -20.905 1.00 85.81 555 GLY A C 1
ATOM 4349 O O . GLY A 1 555 ? 22.264 -53.158 -21.513 1.00 85.81 555 GLY A O 1
ATOM 4350 N N . PHE A 1 556 ? 21.656 -51.563 -20.050 1.00 87.62 556 PHE A N 1
ATOM 4351 C CA . PHE A 1 556 ? 20.310 -52.096 -19.794 1.00 87.62 556 PHE A CA 1
ATOM 4352 C C . PHE A 1 556 ? 19.276 -51.671 -20.837 1.00 87.62 556 PHE A C 1
ATOM 4354 O O . PHE A 1 556 ? 18.211 -52.279 -20.927 1.00 87.62 556 PHE A O 1
ATOM 4361 N N . VAL A 1 557 ? 19.572 -50.621 -21.606 1.00 87.69 557 VAL A N 1
ATOM 4362 C CA . VAL A 1 557 ? 18.629 -50.029 -22.552 1.00 87.69 557 VAL A CA 1
ATOM 4363 C C . VAL A 1 557 ? 19.160 -50.169 -23.974 1.00 87.69 557 VAL A C 1
ATOM 4365 O O . VAL A 1 557 ? 20.294 -49.792 -24.266 1.00 87.69 557 VAL A O 1
ATOM 4368 N N . ASP A 1 558 ? 18.322 -50.721 -24.847 1.00 91.62 558 ASP A N 1
ATOM 4369 C CA . ASP A 1 558 ? 18.555 -50.825 -26.287 1.00 91.62 558 ASP A CA 1
ATOM 4370 C C . ASP A 1 558 ? 18.360 -49.444 -26.929 1.00 91.62 558 ASP A C 1
ATOM 4372 O O . ASP A 1 558 ? 17.225 -48.990 -27.092 1.00 91.62 558 ASP A O 1
ATOM 4376 N N . LEU A 1 559 ? 19.467 -48.759 -27.241 1.00 93.25 559 LEU A N 1
ATOM 4377 C CA . LEU A 1 559 ? 19.456 -47.381 -27.748 1.00 93.25 559 LEU A CA 1
ATOM 4378 C C . LEU A 1 559 ? 18.720 -47.249 -29.091 1.00 93.25 559 LEU A C 1
ATOM 4380 O O . LEU A 1 559 ? 18.142 -46.194 -29.343 1.00 93.25 559 LEU A O 1
ATOM 4384 N N . ASP A 1 560 ? 18.659 -48.314 -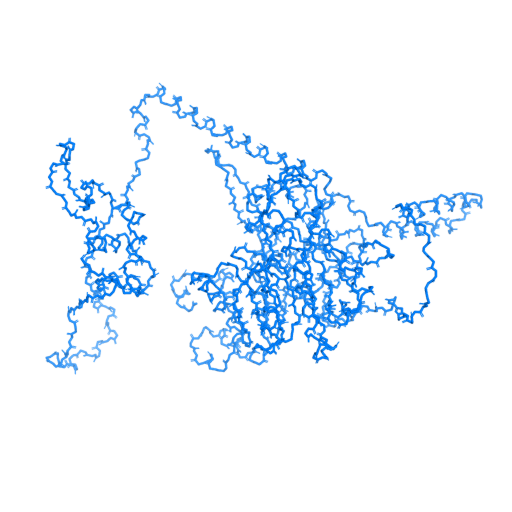29.899 1.00 94.44 560 ASP A N 1
ATOM 4385 C CA . ASP A 1 560 ? 17.963 -48.310 -31.196 1.00 94.44 560 ASP A CA 1
ATOM 4386 C C . ASP A 1 560 ? 16.434 -48.248 -31.038 1.00 94.44 560 ASP A C 1
ATOM 4388 O O . ASP A 1 560 ? 15.709 -47.930 -31.983 1.00 94.44 560 ASP A O 1
ATOM 4392 N N . LYS A 1 561 ? 15.927 -48.530 -29.831 1.00 93.81 561 LYS A N 1
ATOM 4393 C CA . LYS A 1 561 ? 14.499 -48.463 -29.483 1.00 93.81 561 LYS A CA 1
ATOM 4394 C C . LYS A 1 561 ? 14.153 -47.276 -28.589 1.00 93.81 561 LYS A C 1
ATOM 4396 O O . LYS A 1 561 ? 13.001 -47.153 -28.171 1.00 93.81 561 LYS A O 1
ATOM 4401 N N . ILE A 1 562 ? 15.115 -46.401 -28.296 1.00 95.00 562 ILE A N 1
ATOM 4402 C CA . ILE A 1 562 ? 14.865 -45.171 -27.544 1.00 95.00 562 ILE A CA 1
ATOM 4403 C C . ILE A 1 562 ? 14.556 -44.046 -28.524 1.00 95.00 562 ILE A C 1
ATOM 4405 O O . ILE A 1 562 ? 15.387 -43.650 -29.337 1.00 95.00 562 ILE A O 1
ATOM 4409 N N . VAL A 1 563 ? 13.363 -43.474 -28.397 1.00 95.44 563 VAL A N 1
ATOM 4410 C CA . VAL A 1 563 ? 13.001 -42.253 -29.117 1.00 95.44 563 VAL A CA 1
ATOM 4411 C C . VAL A 1 563 ? 13.521 -41.046 -28.339 1.00 95.44 563 VAL A C 1
ATOM 4413 O O . VAL A 1 563 ? 13.214 -40.886 -27.159 1.00 95.44 563 VAL A O 1
ATOM 4416 N N . VAL A 1 564 ? 14.289 -40.183 -29.005 1.00 96.38 564 VAL A N 1
ATOM 4417 C CA . VAL A 1 564 ? 14.854 -38.954 -28.428 1.00 96.38 564 VAL A CA 1
ATOM 4418 C C . VAL A 1 564 ? 14.402 -37.747 -29.246 1.00 96.38 564 VAL A C 1
ATOM 4420 O O . VAL A 1 564 ? 14.377 -37.794 -30.475 1.00 96.38 564 VAL A O 1
ATOM 4423 N N . VAL A 1 565 ? 14.071 -36.646 -28.570 1.00 96.31 565 VAL A N 1
ATOM 4424 C CA . VAL A 1 565 ? 13.790 -35.357 -29.218 1.00 96.31 565 VAL A CA 1
ATOM 4425 C C . VAL A 1 565 ? 15.106 -34.608 -29.412 1.00 96.31 565 VAL A C 1
ATOM 4427 O O . VAL A 1 565 ? 15.729 -34.182 -28.443 1.00 96.31 565 VAL A O 1
ATOM 4430 N N . THR A 1 566 ? 15.539 -34.449 -30.663 1.00 95.19 566 THR A N 1
ATOM 4431 C CA . THR A 1 566 ? 16.823 -33.811 -31.012 1.00 95.19 566 THR A CA 1
ATOM 4432 C C . THR A 1 566 ? 16.687 -32.349 -31.442 1.00 95.19 566 THR A C 1
ATOM 4434 O O . THR A 1 566 ? 17.689 -31.648 -31.565 1.00 95.19 566 THR A O 1
ATOM 4437 N N . GLY A 1 567 ? 15.460 -31.866 -31.644 1.00 94.44 567 GLY A N 1
ATOM 4438 C CA . GLY A 1 567 ? 15.179 -30.486 -32.021 1.00 94.44 567 GLY A CA 1
ATOM 4439 C C . GLY A 1 567 ? 13.715 -30.117 -31.811 1.00 94.44 567 GLY A C 1
ATOM 4440 O O . GLY A 1 567 ? 12.839 -30.981 -31.789 1.00 94.44 567 GLY A O 1
ATOM 4441 N N . TYR A 1 568 ? 13.459 -28.820 -31.652 1.00 94.44 568 TYR A N 1
ATOM 4442 C CA . TYR A 1 568 ? 12.120 -28.258 -31.516 1.00 94.44 568 TYR A CA 1
ATOM 4443 C C . TYR A 1 568 ? 12.065 -26.856 -32.127 1.00 94.44 568 TYR A C 1
ATOM 4445 O O . TYR A 1 568 ? 13.068 -26.146 -32.209 1.00 94.44 568 TYR A O 1
ATOM 4453 N N . GLY A 1 569 ? 10.872 -26.451 -32.543 1.00 93.50 569 GLY A N 1
ATOM 4454 C CA . GLY A 1 569 ? 10.588 -25.129 -33.075 1.00 93.50 569 GLY A CA 1
ATOM 4455 C C . GLY A 1 569 ? 9.084 -24.915 -33.115 1.00 93.50 569 GLY A C 1
ATOM 4456 O O . GLY A 1 569 ? 8.319 -25.869 -33.244 1.00 93.50 569 GLY A O 1
ATOM 4457 N N . GLU A 1 570 ? 8.660 -23.668 -32.983 1.00 95.81 570 GLU A N 1
ATOM 4458 C CA . GLU A 1 570 ? 7.249 -23.301 -33.032 1.00 95.81 570 GLU A CA 1
ATOM 4459 C C . GLU A 1 570 ? 7.100 -21.924 -33.679 1.00 95.81 570 GLU A C 1
ATOM 4461 O O . GLU A 1 570 ? 8.030 -21.114 -33.667 1.00 95.81 570 GLU A O 1
ATOM 4466 N N . VAL A 1 571 ? 5.913 -21.673 -34.223 1.00 96.12 571 VAL A N 1
ATOM 4467 C CA . VAL A 1 571 ? 5.437 -20.335 -34.563 1.00 96.12 571 VAL A CA 1
ATOM 4468 C C . VAL A 1 571 ? 4.084 -20.183 -33.891 1.00 96.12 571 VAL A C 1
ATOM 4470 O O . VAL A 1 571 ? 3.155 -20.939 -34.176 1.00 96.12 571 VAL A O 1
ATOM 4473 N N . GLY A 1 572 ? 3.983 -19.230 -32.976 1.00 94.56 572 GLY A N 1
ATOM 4474 C CA . GLY A 1 572 ? 2.763 -18.969 -32.224 1.00 94.56 572 GLY A CA 1
ATOM 4475 C C . GLY A 1 572 ? 2.503 -17.478 -32.034 1.00 94.56 572 GLY A C 1
ATOM 4476 O O . GLY A 1 572 ? 3.241 -16.639 -32.553 1.00 94.56 572 GLY A O 1
ATOM 4477 N N . PRO A 1 573 ? 1.477 -17.115 -31.244 1.00 94.81 573 PRO A N 1
ATOM 4478 C CA . PRO A 1 573 ? 1.155 -15.715 -30.957 1.00 94.81 573 PRO A CA 1
ATOM 4479 C C . PRO A 1 573 ? 2.320 -14.915 -30.357 1.00 94.81 573 PRO A C 1
ATOM 4481 O O . PRO A 1 573 ? 2.349 -13.694 -30.475 1.00 94.81 573 PRO A O 1
ATOM 4484 N N . TRP A 1 574 ? 3.275 -15.597 -29.723 1.00 96.31 574 TRP A N 1
ATOM 4485 C CA . TRP A 1 574 ? 4.478 -15.011 -29.132 1.00 96.31 574 TRP A CA 1
ATOM 4486 C C . TRP A 1 574 ? 5.740 -15.180 -29.989 1.00 96.31 574 TRP A C 1
ATOM 4488 O O . TRP A 1 574 ? 6.842 -15.023 -29.474 1.00 96.31 574 TRP A O 1
ATOM 4498 N N . GLY A 1 575 ? 5.604 -15.479 -31.283 1.00 94.75 575 GLY A N 1
ATOM 4499 C CA . GLY A 1 575 ? 6.735 -15.649 -32.192 1.00 94.75 575 GLY A CA 1
ATOM 4500 C C . GLY A 1 575 ? 7.313 -17.062 -32.145 1.00 94.75 575 GLY A C 1
ATOM 4501 O O . GLY A 1 575 ? 6.570 -18.034 -32.284 1.00 94.75 575 GLY A O 1
ATOM 4502 N N . SER A 1 576 ? 8.635 -17.158 -31.999 1.00 95.25 576 SER A N 1
ATOM 4503 C CA . SER A 1 576 ? 9.374 -18.421 -31.956 1.00 95.25 576 SER A CA 1
ATOM 4504 C C . SER A 1 576 ? 9.334 -19.073 -30.569 1.00 95.25 576 SER A C 1
ATOM 4506 O O . SER A 1 576 ? 8.896 -18.474 -29.585 1.00 95.25 576 SER A O 1
ATOM 4508 N N . SER A 1 577 ? 9.869 -20.293 -30.455 1.00 95.12 577 SER A N 1
ATOM 4509 C CA . SER A 1 577 ? 9.970 -20.999 -29.169 1.00 95.12 577 SER A CA 1
ATOM 4510 C C . SER A 1 577 ? 10.874 -20.279 -28.167 1.00 95.12 577 SER A C 1
ATOM 4512 O O . SER A 1 577 ? 10.690 -20.435 -26.962 1.00 95.12 577 SER A O 1
ATOM 4514 N N . ARG A 1 578 ? 11.825 -19.459 -28.635 1.00 93.94 578 ARG A N 1
ATOM 4515 C CA . ARG A 1 578 ? 12.705 -18.655 -27.774 1.00 93.94 578 ARG A CA 1
ATOM 4516 C C . ARG A 1 578 ? 11.950 -17.485 -27.161 1.00 93.94 578 ARG A C 1
ATOM 4518 O O . ARG A 1 578 ? 11.925 -17.342 -25.943 1.00 93.94 578 ARG A O 1
ATOM 4525 N N . THR A 1 579 ? 11.286 -16.688 -27.994 1.00 95.31 579 THR A N 1
ATOM 4526 C CA . THR A 1 579 ? 10.536 -15.508 -27.545 1.00 95.31 579 THR A CA 1
ATOM 4527 C C . THR A 1 579 ? 9.347 -15.921 -26.678 1.00 95.31 579 THR A C 1
ATOM 4529 O O . THR A 1 579 ? 9.108 -15.339 -25.619 1.00 95.31 579 THR A O 1
ATOM 4532 N N . ARG A 1 580 ? 8.653 -17.004 -27.043 1.00 96.50 580 ARG A N 1
ATOM 4533 C CA . ARG A 1 580 ? 7.586 -17.584 -26.219 1.00 96.50 580 ARG A CA 1
ATOM 4534 C C . ARG A 1 580 ? 8.111 -18.126 -24.884 1.00 96.50 580 ARG A C 1
ATOM 4536 O O . ARG A 1 580 ? 7.404 -18.006 -23.888 1.00 96.50 580 ARG A O 1
ATOM 4543 N N . TRP A 1 581 ? 9.336 -18.661 -24.816 1.00 95.00 581 TRP A N 1
ATOM 4544 C CA . TRP A 1 581 ? 9.966 -19.086 -23.553 1.00 95.00 581 TRP A CA 1
ATOM 4545 C C . TRP A 1 581 ? 10.290 -17.931 -22.622 1.00 95.00 581 TRP A C 1
ATOM 4547 O O . TRP A 1 581 ? 10.015 -18.030 -21.428 1.00 95.00 581 TRP A O 1
ATOM 4557 N N . GLU A 1 582 ? 10.795 -16.815 -23.140 1.00 95.25 582 GLU A N 1
ATOM 4558 C CA . GLU A 1 582 ? 11.013 -15.629 -22.309 1.00 95.25 582 GLU A CA 1
ATOM 4559 C C . GLU A 1 582 ? 9.706 -15.118 -21.702 1.00 95.25 582 GLU A C 1
ATOM 4561 O O . GLU A 1 582 ? 9.630 -14.887 -20.492 1.00 95.25 582 GLU A O 1
ATOM 4566 N N . MET A 1 583 ? 8.654 -15.024 -22.518 1.00 95.19 583 MET A N 1
ATOM 4567 C CA . MET A 1 583 ? 7.359 -14.542 -22.048 1.00 95.19 583 MET A CA 1
ATOM 4568 C C . MET A 1 583 ? 6.696 -15.512 -21.059 1.00 95.19 583 MET A C 1
ATOM 4570 O O . MET A 1 583 ? 6.088 -15.071 -20.088 1.00 95.19 583 MET A O 1
ATOM 4574 N N . GLU A 1 584 ? 6.827 -16.823 -21.264 1.00 96.56 584 GLU A N 1
ATOM 4575 C CA . GLU A 1 584 ? 6.278 -17.836 -20.354 1.00 96.56 584 GLU A CA 1
ATOM 4576 C C . GLU A 1 584 ? 7.045 -17.906 -19.025 1.00 96.56 584 GLU A C 1
ATOM 4578 O O . GLU A 1 584 ? 6.430 -17.936 -17.961 1.00 96.56 584 GLU A O 1
ATOM 4583 N N . ALA A 1 585 ? 8.379 -17.911 -19.070 1.00 95.06 585 ALA A N 1
ATOM 4584 C CA . ALA A 1 585 ? 9.209 -18.122 -17.887 1.00 95.06 585 ALA A CA 1
ATOM 4585 C C . ALA A 1 585 ? 9.453 -16.841 -17.073 1.00 95.06 585 ALA A C 1
ATOM 4587 O O . ALA A 1 585 ? 9.612 -16.914 -15.853 1.00 95.06 585 ALA A O 1
ATOM 4588 N N . ARG A 1 586 ? 9.534 -15.674 -17.729 1.00 92.94 586 ARG A N 1
ATOM 4589 C CA . ARG A 1 586 ? 9.896 -14.390 -17.092 1.00 92.94 586 ARG A CA 1
ATOM 4590 C C . ARG A 1 586 ? 8.795 -13.336 -17.170 1.00 92.94 586 ARG A C 1
ATOM 4592 O O . ARG A 1 586 ? 8.781 -12.434 -16.339 1.00 92.94 586 ARG A O 1
ATOM 4599 N N . GLY A 1 587 ? 7.878 -13.442 -18.133 1.00 93.44 587 GLY A N 1
ATOM 4600 C CA . GLY A 1 587 ? 6.805 -12.462 -18.335 1.00 93.44 587 GLY A CA 1
ATOM 4601 C C . GLY A 1 587 ? 7.245 -11.157 -19.007 1.00 93.44 587 GLY A C 1
ATOM 4602 O O . GLY A 1 587 ? 6.441 -10.234 -19.113 1.00 93.44 587 GLY A O 1
ATOM 4603 N N . GLU A 1 588 ? 8.497 -11.070 -19.457 1.00 94.38 588 GLU A N 1
ATOM 4604 C CA . GLU A 1 588 ? 9.053 -9.933 -20.190 1.00 94.38 588 GLU A CA 1
ATOM 4605 C C . GLU A 1 588 ? 10.113 -10.404 -21.191 1.00 94.38 588 GLU A C 1
ATOM 4607 O O . GLU A 1 588 ? 10.716 -11.466 -21.016 1.00 94.38 588 GLU A O 1
ATOM 4612 N N . PHE A 1 589 ? 10.361 -9.596 -22.221 1.00 94.81 589 PHE A N 1
ATOM 4613 C CA . PHE A 1 589 ? 11.403 -9.876 -23.202 1.00 94.81 589 PHE A CA 1
ATOM 4614 C C . PHE A 1 589 ? 12.765 -9.349 -22.748 1.00 94.81 589 PHE A C 1
ATOM 4616 O O . PHE A 1 589 ? 12.894 -8.243 -22.204 1.00 94.81 589 PHE A O 1
ATOM 4623 N N . THR A 1 590 ? 13.812 -10.114 -23.037 1.00 94.19 590 THR A N 1
ATOM 4624 C CA . THR A 1 590 ? 15.190 -9.614 -23.016 1.00 94.19 590 THR A CA 1
ATOM 4625 C C . THR A 1 590 ? 15.424 -8.648 -24.183 1.00 94.19 590 THR A C 1
ATOM 4627 O O . THR A 1 590 ? 14.537 -8.406 -25.009 1.00 94.19 590 THR A O 1
ATOM 4630 N N . ILE A 1 591 ? 16.617 -8.052 -24.259 1.00 94.19 591 ILE A N 1
ATOM 4631 C CA . ILE A 1 591 ? 16.986 -7.240 -25.423 1.00 94.19 591 ILE A CA 1
ATOM 4632 C C . ILE A 1 591 ? 17.062 -8.117 -26.683 1.00 94.19 591 ILE A C 1
ATOM 4634 O O . ILE A 1 591 ? 16.558 -7.711 -27.728 1.00 94.19 591 ILE A O 1
ATOM 4638 N N . GLU A 1 592 ? 17.579 -9.342 -26.563 1.00 94.50 592 GLU A N 1
ATOM 4639 C CA . GLU A 1 592 ? 17.601 -10.350 -27.623 1.00 94.50 592 GLU A CA 1
ATOM 4640 C C . GLU A 1 592 ? 16.180 -10.712 -28.070 1.00 94.50 592 GLU A C 1
ATOM 4642 O O . GL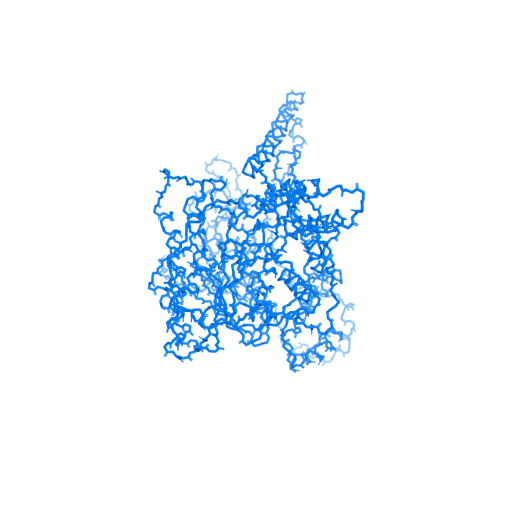U A 1 592 ? 15.869 -10.629 -29.259 1.00 94.50 592 GLU A O 1
ATOM 4647 N N . GLY A 1 593 ? 15.289 -11.033 -27.127 1.00 94.56 593 GLY A N 1
ATOM 4648 C CA . GLY A 1 593 ? 13.892 -11.354 -27.425 1.00 94.56 593 GLY A CA 1
ATOM 4649 C C . GLY A 1 593 ? 13.147 -10.195 -28.089 1.00 94.56 593 GLY A C 1
ATOM 4650 O O . GLY A 1 593 ? 12.416 -10.403 -29.058 1.00 94.56 593 GLY A O 1
ATOM 4651 N N . CYS A 1 594 ? 13.381 -8.957 -27.636 1.00 95.75 594 CYS A N 1
ATOM 4652 C CA . CYS A 1 594 ? 12.819 -7.761 -28.268 1.00 95.75 594 CYS A CA 1
ATOM 4653 C C . CYS A 1 594 ? 13.307 -7.587 -29.706 1.00 95.75 594 CYS A C 1
ATOM 4655 O O . CYS A 1 594 ? 12.495 -7.284 -30.575 1.00 95.75 594 CYS A O 1
ATOM 4657 N N . ILE A 1 595 ? 14.605 -7.767 -29.965 1.00 96.06 595 ILE A N 1
ATOM 4658 C CA . ILE A 1 595 ? 15.182 -7.654 -31.311 1.00 96.06 595 ILE A CA 1
ATOM 4659 C C . ILE A 1 595 ? 14.638 -8.754 -32.221 1.00 96.06 595 ILE A C 1
ATOM 4661 O O . ILE A 1 595 ? 14.236 -8.452 -33.343 1.00 96.06 595 ILE A O 1
ATOM 4665 N N . GLU A 1 596 ? 14.554 -10.000 -31.743 1.00 95.62 596 GLU A N 1
ATOM 4666 C CA . GLU A 1 596 ? 13.968 -11.107 -32.507 1.00 95.62 596 GLU A CA 1
ATOM 4667 C C . GLU A 1 596 ? 12.512 -10.805 -32.878 1.00 95.62 596 GLU A C 1
ATOM 4669 O O . GLU A 1 596 ? 12.136 -10.924 -34.043 1.00 95.62 596 GLU A O 1
ATOM 4674 N N . MET A 1 597 ? 11.704 -10.328 -31.927 1.00 95.81 597 MET A N 1
ATOM 4675 C CA . MET A 1 597 ? 10.314 -9.946 -32.187 1.00 95.81 597 MET A CA 1
ATOM 4676 C C . MET A 1 597 ? 10.194 -8.738 -33.123 1.00 95.81 597 MET A C 1
ATOM 4678 O O . MET A 1 597 ? 9.372 -8.763 -34.038 1.00 95.81 597 MET A O 1
ATOM 4682 N N . ALA A 1 598 ? 11.000 -7.688 -32.936 1.00 96.00 598 ALA A N 1
ATOM 4683 C CA . ALA A 1 598 ? 10.988 -6.521 -33.821 1.00 96.00 598 ALA A CA 1
ATOM 4684 C C . ALA A 1 598 ? 11.410 -6.893 -35.248 1.00 96.00 598 ALA A C 1
ATOM 4686 O O . ALA A 1 598 ? 10.865 -6.342 -36.204 1.00 96.00 598 ALA A O 1
ATOM 4687 N N . TRP A 1 599 ? 12.339 -7.836 -35.403 1.00 95.25 599 TRP A N 1
ATOM 4688 C CA . TRP A 1 599 ? 12.731 -8.367 -36.703 1.00 95.25 599 TRP A CA 1
ATOM 4689 C C . TRP A 1 599 ? 11.620 -9.222 -37.329 1.00 95.25 599 TRP A C 1
ATOM 4691 O O . TRP A 1 599 ? 11.247 -8.975 -38.473 1.00 95.25 599 TRP A O 1
ATOM 4701 N N . LEU A 1 600 ? 11.019 -10.152 -36.575 1.00 93.62 600 LEU A N 1
ATOM 4702 C CA . LEU A 1 600 ? 9.923 -11.014 -37.047 1.00 93.62 600 LEU A CA 1
ATOM 4703 C C . LEU A 1 600 ? 8.676 -10.220 -37.465 1.00 93.62 600 LEU A C 1
ATOM 4705 O O . LEU A 1 600 ? 8.034 -10.555 -38.457 1.00 93.62 600 LEU A O 1
ATOM 4709 N N . ILE A 1 601 ? 8.331 -9.168 -36.719 1.00 92.25 601 ILE A N 1
ATOM 4710 C CA . ILE A 1 601 ? 7.202 -8.272 -37.030 1.00 92.25 601 ILE A CA 1
ATOM 4711 C C . ILE A 1 601 ? 7.554 -7.309 -38.181 1.00 92.25 601 ILE A C 1
ATOM 4713 O O . ILE A 1 601 ? 6.663 -6.740 -38.813 1.00 92.25 601 ILE A O 1
ATOM 4717 N N . GLY A 1 602 ? 8.844 -7.129 -38.476 1.00 93.69 602 GLY A N 1
ATOM 4718 C CA . GLY A 1 602 ? 9.331 -6.268 -39.551 1.00 93.69 602 GLY A CA 1
ATOM 4719 C C . GLY A 1 602 ? 9.524 -4.800 -39.161 1.00 93.69 602 GLY A C 1
ATOM 4720 O O . GLY A 1 602 ? 9.612 -3.950 -40.046 1.00 93.69 602 GLY A O 1
ATOM 4721 N N . PHE A 1 603 ? 9.615 -4.465 -37.869 1.00 94.88 603 PHE A N 1
ATOM 4722 C CA . PHE A 1 603 ? 9.960 -3.111 -37.408 1.00 94.88 603 PHE A CA 1
ATOM 4723 C C . PHE A 1 603 ? 11.411 -2.733 -37.699 1.00 94.88 603 PHE A C 1
ATOM 4725 O O . PHE A 1 603 ? 11.689 -1.574 -38.006 1.00 94.88 603 PHE A O 1
ATOM 4732 N N . ILE A 1 604 ? 12.320 -3.704 -37.644 1.00 96.56 604 ILE A N 1
ATOM 4733 C CA . ILE A 1 604 ? 13.734 -3.510 -37.968 1.00 96.56 604 ILE A CA 1
ATOM 4734 C C . ILE A 1 604 ? 14.176 -4.485 -39.053 1.00 96.56 604 ILE A C 1
ATOM 4736 O O . ILE A 1 604 ? 13.647 -5.591 -39.178 1.00 96.56 604 ILE A O 1
ATOM 4740 N N . LYS A 1 605 ? 15.201 -4.090 -39.802 1.00 95.88 605 LYS A N 1
ATOM 4741 C CA . LYS A 1 605 ? 15.884 -4.940 -40.780 1.00 95.88 605 LYS A CA 1
ATOM 4742 C C . LYS A 1 605 ? 17.387 -4.706 -40.721 1.00 95.88 605 LYS A C 1
ATOM 4744 O O . LYS A 1 605 ? 17.837 -3.633 -40.322 1.00 95.88 605 LYS A O 1
ATOM 4749 N N . HIS A 1 606 ? 18.159 -5.711 -41.114 1.00 94.75 606 HIS A N 1
ATOM 4750 C CA . HIS A 1 606 ? 19.605 -5.572 -41.225 1.00 94.75 606 HIS A CA 1
ATOM 4751 C C . HIS A 1 606 ? 19.959 -4.709 -42.442 1.00 94.75 606 HIS A C 1
ATOM 4753 O O . HIS A 1 606 ? 19.397 -4.899 -43.525 1.00 94.75 606 HIS A O 1
ATOM 4759 N N . PHE A 1 607 ? 20.893 -3.779 -42.268 1.00 93.31 607 PHE A N 1
ATOM 4760 C CA . PHE A 1 607 ? 21.444 -2.940 -43.323 1.00 93.31 607 PHE A CA 1
ATOM 4761 C C . PHE A 1 607 ? 22.966 -3.042 -43.328 1.00 93.31 607 PHE A C 1
ATOM 4763 O O . PHE A 1 607 ? 23.602 -2.965 -42.279 1.00 93.31 607 PHE A O 1
ATOM 4770 N N . ASP A 1 608 ? 23.526 -3.182 -44.524 1.00 93.00 608 ASP A N 1
ATOM 4771 C CA . ASP A 1 608 ? 24.960 -3.177 -44.785 1.00 93.00 608 ASP A CA 1
ATOM 4772 C C . ASP A 1 608 ? 25.200 -2.327 -46.036 1.00 93.00 608 ASP A C 1
ATOM 4774 O O . ASP A 1 608 ? 24.820 -2.709 -47.147 1.00 93.00 608 ASP A O 1
ATOM 4778 N N . GLY A 1 609 ? 25.724 -1.117 -45.847 1.00 89.88 609 GLY A N 1
ATOM 4779 C CA . GLY A 1 609 ? 25.969 -0.199 -46.953 1.00 89.88 609 GLY A CA 1
ATOM 4780 C C . GLY A 1 609 ? 26.201 1.246 -46.527 1.00 89.88 609 GLY A C 1
ATOM 4781 O O . GLY A 1 609 ? 26.492 1.553 -45.371 1.00 89.88 609 GLY A O 1
ATOM 4782 N N . ARG A 1 610 ? 26.081 2.172 -47.485 1.00 87.00 610 ARG A N 1
ATOM 4783 C CA . ARG A 1 610 ? 26.161 3.613 -47.206 1.00 87.00 610 ARG A CA 1
ATOM 4784 C C . ARG A 1 610 ? 24.810 4.133 -46.723 1.00 87.00 610 ARG A C 1
ATOM 4786 O O . ARG A 1 610 ? 23.817 4.015 -47.436 1.00 87.00 610 ARG A O 1
ATOM 4793 N N . SER A 1 611 ? 24.796 4.724 -45.533 1.00 80.31 611 SER A N 1
ATOM 4794 C CA . SER A 1 611 ? 23.643 5.437 -44.981 1.00 80.31 611 SER A CA 1
ATOM 4795 C C . SER A 1 611 ? 23.304 6.679 -45.822 1.00 80.31 611 SER A C 1
ATOM 4797 O O . SER A 1 611 ? 24.079 7.090 -46.691 1.00 80.31 611 SER A O 1
ATOM 4799 N N . LYS A 1 612 ? 22.162 7.318 -45.537 1.00 76.50 612 LYS A N 1
ATOM 4800 C CA . LYS A 1 612 ? 21.712 8.560 -46.198 1.00 76.50 612 LYS A CA 1
ATOM 4801 C C . LYS A 1 612 ? 22.748 9.690 -46.116 1.00 76.50 612 LYS A C 1
ATOM 4803 O O . LYS A 1 612 ? 22.843 10.484 -47.044 1.00 76.50 612 LYS A O 1
ATOM 4808 N N . ASP A 1 613 ? 23.571 9.692 -45.070 1.00 74.69 613 ASP A N 1
ATOM 4809 C CA . ASP A 1 613 ? 24.637 10.678 -44.843 1.00 74.69 613 ASP A CA 1
ATOM 4810 C C . ASP A 1 613 ? 25.961 10.327 -45.556 1.00 74.69 613 ASP A C 1
ATOM 4812 O O . ASP A 1 613 ? 26.989 10.964 -45.340 1.00 74.69 613 ASP A O 1
ATOM 4816 N N . GLY A 1 614 ? 25.980 9.273 -46.379 1.00 80.38 614 GLY A N 1
ATOM 4817 C CA . GLY A 1 614 ? 27.163 8.803 -47.108 1.00 80.38 614 GLY A CA 1
ATOM 4818 C C . GLY A 1 614 ? 28.158 7.986 -46.273 1.00 80.38 614 GLY A C 1
ATOM 4819 O O . GLY A 1 614 ? 29.044 7.348 -46.845 1.00 80.38 614 GLY A O 1
ATOM 4820 N N . ALA A 1 615 ? 27.998 7.952 -44.946 1.00 86.12 615 ALA A N 1
ATOM 4821 C CA . ALA A 1 615 ? 28.790 7.125 -44.040 1.00 86.12 615 ALA A CA 1
ATOM 4822 C C . ALA A 1 615 ? 28.478 5.628 -44.211 1.00 86.12 615 ALA A C 1
ATOM 4824 O O . ALA A 1 615 ? 27.331 5.245 -44.444 1.00 86.12 615 ALA A O 1
ATOM 4825 N N . LEU A 1 616 ? 29.495 4.774 -44.074 1.00 89.25 616 LEU A N 1
ATOM 4826 C CA . LEU A 1 616 ? 29.311 3.322 -44.024 1.00 89.25 616 LEU A CA 1
ATOM 4827 C C . LEU A 1 616 ? 28.658 2.936 -42.693 1.00 89.25 616 LEU A C 1
ATOM 4829 O O . LEU A 1 616 ? 29.142 3.328 -41.632 1.00 89.25 616 LEU A O 1
ATOM 4833 N N . TYR A 1 617 ? 27.572 2.171 -42.760 1.00 91.81 617 TYR A N 1
ATOM 4834 C CA . TYR A 1 617 ? 26.842 1.683 -41.598 1.00 91.81 617 TYR A CA 1
ATOM 4835 C C . TYR A 1 617 ? 26.498 0.203 -41.775 1.00 91.81 617 TYR A C 1
ATOM 4837 O O . TYR A 1 617 ? 26.019 -0.208 -42.832 1.00 91.81 617 TYR A O 1
ATOM 4845 N N . VAL A 1 618 ? 26.729 -0.572 -40.716 1.00 92.38 618 VAL A N 1
ATOM 4846 C CA . VAL A 1 618 ? 26.363 -1.987 -40.624 1.00 92.38 618 VAL A CA 1
ATOM 4847 C C . VAL A 1 618 ? 25.613 -2.185 -39.315 1.00 92.38 618 VAL A C 1
ATOM 4849 O O . VAL A 1 618 ? 26.144 -1.873 -38.246 1.00 92.38 618 VAL A O 1
ATOM 4852 N N . GLY A 1 619 ? 24.377 -2.669 -39.389 1.00 93.19 619 GLY A N 1
ATOM 4853 C CA . GLY A 1 619 ? 23.554 -2.894 -38.205 1.00 93.19 619 GLY A CA 1
ATOM 4854 C C . GLY A 1 619 ? 22.057 -2.851 -38.479 1.00 93.19 619 GLY A C 1
ATOM 4855 O O . GLY A 1 619 ? 21.599 -3.041 -39.607 1.00 93.19 619 GLY A O 1
ATOM 4856 N N . TRP A 1 620 ? 21.283 -2.613 -37.423 1.00 95.12 620 TRP A N 1
ATOM 4857 C CA . TRP A 1 620 ? 19.832 -2.515 -37.508 1.00 95.12 620 TRP A CA 1
ATOM 4858 C C . TRP A 1 620 ? 19.402 -1.142 -38.016 1.00 95.12 620 TRP A C 1
ATOM 4860 O O . TRP A 1 620 ? 19.866 -0.111 -37.537 1.00 95.12 620 TRP A O 1
ATOM 4870 N N . VAL A 1 621 ? 18.461 -1.122 -38.954 1.00 94.62 621 VAL A N 1
ATOM 4871 C CA . VAL A 1 621 ? 17.745 0.097 -39.345 1.00 94.62 621 VAL A CA 1
ATOM 4872 C C . VAL A 1 621 ? 16.254 -0.084 -39.126 1.00 94.62 621 VAL A C 1
ATOM 4874 O O . VAL A 1 621 ? 15.725 -1.193 -39.248 1.00 94.62 621 VAL A O 1
ATOM 4877 N N . ASP A 1 622 ? 15.567 1.013 -38.827 1.00 95.00 622 ASP A N 1
ATOM 4878 C CA . ASP A 1 622 ? 14.107 1.044 -38.813 1.00 95.00 622 ASP A CA 1
ATOM 4879 C C . ASP A 1 622 ? 13.584 0.778 -40.234 1.00 95.00 622 ASP A C 1
ATOM 4881 O O . ASP A 1 622 ? 14.016 1.401 -41.210 1.00 95.00 622 ASP A O 1
ATOM 4885 N N . SER A 1 623 ? 12.654 -0.166 -40.369 1.00 94.00 623 SER A N 1
ATOM 4886 C CA . SER A 1 623 ? 12.142 -0.588 -41.675 1.00 94.00 623 SER A CA 1
ATOM 4887 C C . SER A 1 623 ? 11.372 0.510 -42.414 1.00 94.00 623 SER A C 1
ATOM 4889 O O . SER A 1 623 ? 11.339 0.483 -43.647 1.00 94.00 623 SER A O 1
ATOM 4891 N N . LYS A 1 624 ? 10.763 1.463 -41.694 1.00 93.19 624 LYS A N 1
ATOM 4892 C CA . LYS A 1 624 ? 9.977 2.573 -42.255 1.00 93.19 624 LYS A CA 1
ATOM 4893 C C . LYS A 1 624 ? 10.863 3.765 -42.607 1.00 93.19 624 LYS A C 1
ATOM 4895 O O . LYS A 1 624 ? 10.740 4.306 -43.704 1.00 93.19 624 LYS A O 1
ATOM 4900 N N . THR A 1 625 ? 11.742 4.193 -41.701 1.00 91.94 625 THR A N 1
ATOM 4901 C CA . THR A 1 625 ? 12.545 5.416 -41.889 1.00 91.94 625 THR A CA 1
ATOM 4902 C C . THR A 1 625 ? 13.888 5.154 -42.568 1.00 91.94 625 THR A C 1
ATOM 4904 O O . THR A 1 625 ? 14.448 6.066 -43.186 1.00 91.94 625 THR A O 1
ATOM 4907 N N . ASN A 1 626 ? 14.384 3.912 -42.531 1.00 89.81 626 ASN A N 1
ATOM 4908 C CA . ASN A 1 626 ? 15.759 3.528 -42.876 1.00 89.81 626 ASN A CA 1
ATOM 4909 C C . ASN A 1 626 ? 16.822 4.278 -42.052 1.00 89.81 626 ASN A C 1
ATOM 4911 O O . ASN A 1 626 ? 17.941 4.472 -42.523 1.00 89.81 626 ASN A O 1
ATOM 4915 N N . GLU A 1 627 ? 16.477 4.743 -40.851 1.00 92.19 627 GLU A N 1
ATOM 4916 C CA . GLU A 1 627 ? 17.445 5.334 -39.926 1.00 92.19 627 GLU A CA 1
ATOM 4917 C C . GLU A 1 627 ? 18.134 4.240 -39.098 1.00 92.19 627 GLU A C 1
ATOM 4919 O O . GLU A 1 627 ? 17.467 3.272 -38.714 1.00 92.19 627 GLU A O 1
ATOM 4924 N N . PRO A 1 628 ? 19.436 4.389 -38.789 1.00 92.88 628 PRO A N 1
ATOM 4925 C CA . PRO A 1 628 ? 20.151 3.530 -37.849 1.00 92.88 628 PRO A CA 1
ATOM 4926 C C . PRO A 1 628 ? 19.446 3.403 -36.497 1.00 92.88 628 PRO A C 1
ATOM 4928 O O . PRO A 1 628 ? 18.969 4.392 -35.935 1.00 92.88 628 PRO A O 1
ATOM 4931 N N . VAL A 1 629 ? 19.419 2.190 -35.948 1.00 93.62 629 VAL A N 1
ATOM 4932 C CA . VAL A 1 629 ? 18.858 1.906 -34.625 1.00 93.62 629 VAL A CA 1
ATOM 4933 C C . VAL A 1 629 ? 19.857 1.095 -33.812 1.00 93.62 629 VAL A C 1
ATOM 4935 O O . VAL A 1 629 ? 20.199 -0.028 -34.165 1.00 93.62 629 VAL A O 1
ATOM 4938 N N . ASP A 1 630 ? 20.294 1.652 -32.686 1.00 92.75 630 ASP A N 1
ATOM 4939 C CA . ASP A 1 630 ? 21.125 0.922 -31.730 1.00 92.75 630 ASP A CA 1
ATOM 4940 C C . ASP A 1 630 ? 20.297 -0.087 -30.926 1.00 92.75 630 ASP A C 1
ATOM 4942 O O . ASP A 1 630 ? 19.205 0.238 -30.448 1.00 92.75 630 ASP A O 1
ATOM 4946 N N . ASP A 1 631 ? 20.870 -1.263 -30.664 1.00 93.44 631 ASP A N 1
ATOM 4947 C CA . ASP A 1 631 ? 20.279 -2.351 -29.877 1.00 93.44 631 ASP A CA 1
ATOM 4948 C C . ASP A 1 631 ? 19.624 -1.862 -28.577 1.00 93.44 631 ASP A C 1
ATOM 4950 O O . ASP A 1 631 ? 18.469 -2.184 -28.294 1.00 93.44 631 ASP A O 1
ATOM 4954 N N . LYS A 1 632 ? 20.329 -1.018 -27.807 1.00 91.12 632 LYS A N 1
ATOM 4955 C CA . LYS A 1 632 ? 19.860 -0.493 -26.510 1.00 91.12 632 LYS A CA 1
ATOM 4956 C C . LYS A 1 632 ? 18.523 0.253 -26.596 1.00 91.12 632 LYS A C 1
ATOM 4958 O O . LYS A 1 632 ? 17.805 0.345 -25.603 1.00 91.12 632 LYS A O 1
ATOM 4963 N N . VAL A 1 633 ? 18.210 0.828 -27.758 1.00 92.69 633 VAL A N 1
ATOM 4964 C CA . VAL A 1 633 ? 17.011 1.646 -27.977 1.00 92.69 633 VAL A CA 1
ATOM 4965 C C . VAL A 1 633 ? 15.845 0.786 -28.460 1.00 92.69 633 VAL A C 1
ATOM 4967 O O . VAL A 1 633 ? 14.696 1.169 -28.259 1.00 92.69 633 VAL A O 1
ATOM 4970 N N . ILE A 1 634 ? 16.108 -0.391 -29.040 1.00 93.69 634 ILE A N 1
ATOM 4971 C CA . ILE A 1 634 ? 15.081 -1.260 -29.638 1.00 93.69 634 ILE A CA 1
ATOM 4972 C C . ILE A 1 634 ? 14.004 -1.620 -28.617 1.00 93.69 634 ILE A C 1
ATOM 4974 O O . ILE A 1 634 ? 12.819 -1.451 -28.909 1.00 93.69 634 ILE A O 1
ATOM 4978 N N . LYS A 1 635 ? 14.398 -2.032 -27.405 1.00 93.94 635 LYS A N 1
ATOM 4979 C CA . LYS A 1 635 ? 13.445 -2.339 -26.328 1.00 93.94 635 LYS A CA 1
ATOM 4980 C C . LYS A 1 635 ? 12.570 -1.121 -26.003 1.00 93.94 635 LYS A C 1
ATOM 4982 O O . LYS A 1 635 ? 11.354 -1.185 -26.135 1.00 93.94 635 LYS A O 1
ATOM 4987 N N . GLY A 1 636 ? 13.176 0.029 -25.699 1.00 93.62 636 GLY A N 1
ATOM 4988 C CA . GLY A 1 636 ? 12.429 1.252 -25.374 1.00 93.62 636 GLY A CA 1
ATOM 4989 C C . GLY A 1 636 ? 11.536 1.777 -26.508 1.00 93.62 636 GLY A C 1
ATOM 4990 O O . GLY A 1 636 ? 10.485 2.352 -26.236 1.00 93.62 636 GLY A O 1
ATOM 4991 N N . ARG A 1 637 ? 11.933 1.576 -27.770 1.00 94.38 637 ARG A N 1
ATOM 4992 C CA . ARG A 1 637 ? 11.219 2.087 -28.949 1.00 94.38 637 ARG A CA 1
ATOM 4993 C C . ARG A 1 637 ? 10.075 1.184 -29.399 1.00 94.38 637 ARG A C 1
ATOM 4995 O O . ARG A 1 637 ? 9.026 1.710 -29.750 1.00 94.38 637 ARG A O 1
ATOM 5002 N N . TYR A 1 638 ? 10.261 -0.138 -29.403 1.00 95.81 638 TYR A N 1
ATOM 5003 C CA . TYR A 1 638 ? 9.316 -1.065 -30.043 1.00 95.81 638 TYR A CA 1
ATOM 5004 C C . TYR A 1 638 ? 8.600 -2.017 -29.084 1.00 95.81 638 TYR A C 1
ATOM 5006 O O . TYR A 1 638 ? 7.551 -2.533 -29.457 1.00 95.81 638 TYR A O 1
ATOM 5014 N N . GLU A 1 639 ? 9.092 -2.252 -27.862 1.00 95.06 639 GLU A N 1
ATOM 5015 C CA . GLU A 1 639 ? 8.507 -3.257 -26.952 1.00 95.06 639 GLU A CA 1
ATOM 5016 C C . GLU A 1 639 ? 7.015 -3.014 -26.695 1.00 95.06 639 GLU A C 1
ATOM 5018 O O . GLU A 1 639 ? 6.215 -3.946 -26.723 1.00 95.06 639 GLU A O 1
ATOM 5023 N N . THR A 1 640 ? 6.612 -1.753 -26.527 1.00 94.94 640 THR A N 1
ATOM 5024 C CA . THR A 1 640 ? 5.203 -1.405 -26.290 1.00 94.94 640 THR A CA 1
ATOM 5025 C C . THR A 1 640 ? 4.304 -1.805 -27.465 1.00 94.94 640 THR A C 1
ATOM 5027 O O . THR A 1 640 ? 3.198 -2.305 -27.253 1.00 94.94 640 THR A O 1
ATOM 5030 N N . ASP A 1 641 ? 4.765 -1.610 -28.702 1.00 94.00 641 ASP A N 1
ATOM 5031 C CA . ASP A 1 641 ? 4.009 -1.988 -29.899 1.00 94.00 641 ASP A CA 1
ATOM 5032 C C . ASP A 1 641 ? 4.061 -3.502 -30.135 1.00 94.00 641 ASP A C 1
ATOM 5034 O O . ASP A 1 641 ? 3.036 -4.103 -30.459 1.00 94.00 641 ASP A O 1
ATOM 5038 N N . ILE A 1 642 ? 5.209 -4.142 -29.887 1.00 94.75 642 ILE A N 1
ATOM 5039 C CA . ILE A 1 642 ? 5.360 -5.604 -29.932 1.00 94.75 642 ILE A CA 1
ATOM 5040 C C . ILE A 1 642 ? 4.344 -6.262 -28.992 1.00 94.75 642 ILE A C 1
ATOM 5042 O O . ILE A 1 642 ? 3.554 -7.094 -29.431 1.00 94.75 642 ILE A O 1
ATOM 5046 N N . LEU A 1 643 ? 4.297 -5.849 -27.723 1.00 94.12 643 LEU A N 1
ATOM 5047 C CA . LEU A 1 643 ? 3.375 -6.402 -26.725 1.00 94.12 643 LEU A CA 1
ATOM 5048 C C . LEU A 1 643 ? 1.901 -6.134 -27.059 1.00 94.12 643 LEU A C 1
ATOM 5050 O O . LEU A 1 643 ? 1.035 -6.917 -26.675 1.00 94.12 643 LEU A O 1
ATOM 5054 N N . ARG A 1 644 ? 1.594 -5.051 -27.785 1.00 92.62 644 ARG A N 1
ATOM 5055 C CA . ARG A 1 644 ? 0.228 -4.753 -28.247 1.00 92.62 644 ARG A CA 1
ATOM 5056 C C . ARG A 1 644 ? -0.204 -5.649 -29.412 1.00 92.62 644 ARG A C 1
ATOM 5058 O O . ARG A 1 644 ? -1.393 -5.943 -29.549 1.00 92.62 644 ARG A O 1
ATOM 5065 N N . HIS A 1 645 ? 0.740 -6.058 -30.259 1.00 91.50 645 HIS A N 1
ATOM 5066 C CA . HIS A 1 645 ? 0.478 -6.791 -31.502 1.00 91.50 645 HIS A CA 1
ATOM 5067 C C . HIS A 1 645 ? 0.879 -8.279 -31.463 1.00 91.50 645 HIS A C 1
ATOM 5069 O O . HIS A 1 645 ? 0.614 -8.997 -32.433 1.00 91.50 645 HIS A O 1
ATOM 5075 N N . ALA A 1 646 ? 1.412 -8.765 -30.342 1.00 92.12 646 ALA A N 1
ATOM 5076 C CA . ALA A 1 646 ? 1.701 -10.171 -30.060 1.00 92.12 646 ALA A CA 1
ATOM 5077 C C . ALA A 1 646 ? 0.793 -10.736 -28.947 1.00 92.12 646 ALA A C 1
ATOM 5079 O O . ALA A 1 646 ? 0.116 -9.998 -28.232 1.00 92.12 646 ALA A O 1
ATOM 5080 N N . GLY A 1 647 ? 0.766 -12.062 -28.808 1.00 93.06 647 GLY A N 1
ATOM 5081 C CA . GLY A 1 647 ? -0.018 -12.766 -27.793 1.00 93.06 647 GLY A CA 1
ATOM 5082 C C . GLY A 1 647 ? -1.523 -12.823 -28.082 1.00 93.06 647 GLY A C 1
ATOM 5083 O O . GLY A 1 647 ? -1.979 -12.664 -29.216 1.00 93.06 647 GLY A O 1
ATOM 5084 N N . VAL A 1 648 ? -2.312 -13.088 -27.036 1.00 93.88 648 VAL A N 1
ATOM 5085 C CA . VAL A 1 648 ? -3.781 -13.088 -27.122 1.00 93.88 648 VAL A CA 1
ATOM 5086 C C . VAL A 1 648 ? -4.275 -11.646 -27.158 1.00 93.88 648 VAL A C 1
ATOM 5088 O O . VAL A 1 648 ? -4.117 -10.899 -26.193 1.00 93.88 648 VAL A O 1
ATOM 5091 N N . ARG A 1 649 ? -4.898 -11.267 -28.271 1.00 92.00 649 ARG A N 1
ATOM 5092 C CA . ARG A 1 649 ? -5.381 -9.909 -28.535 1.00 92.00 649 ARG A CA 1
ATOM 5093 C C . ARG A 1 649 ? -6.655 -9.933 -29.370 1.00 92.00 649 ARG A C 1
ATOM 5095 O O . ARG A 1 649 ? -7.057 -10.982 -29.869 1.00 92.00 649 ARG A O 1
ATOM 5102 N N . LEU A 1 650 ? -7.274 -8.765 -29.543 1.00 92.69 650 LEU A N 1
ATOM 5103 C CA . LEU A 1 650 ? -8.387 -8.607 -30.477 1.00 92.69 650 LEU A CA 1
ATOM 5104 C C . LEU A 1 650 ? -7.952 -9.030 -31.886 1.00 92.69 650 LEU A C 1
ATOM 5106 O O . LEU A 1 650 ? -6.841 -8.708 -32.326 1.00 92.69 650 LEU A O 1
ATOM 5110 N N . ILE A 1 651 ? -8.838 -9.750 -32.577 1.00 91.00 651 ILE A N 1
ATOM 5111 C CA . ILE A 1 651 ? -8.626 -10.173 -33.961 1.00 91.00 651 ILE A CA 1
ATOM 5112 C C . ILE A 1 651 ? -8.454 -8.903 -34.798 1.00 91.00 651 ILE A C 1
ATOM 5114 O O . ILE A 1 651 ? -9.358 -8.075 -34.879 1.00 91.00 651 ILE A O 1
ATOM 5118 N N . GLY A 1 652 ? -7.259 -8.719 -35.357 1.00 74.50 652 GLY A N 1
ATOM 5119 C CA . GLY A 1 652 ? -6.982 -7.616 -36.270 1.00 74.50 652 GLY A CA 1
ATOM 5120 C C . GLY A 1 652 ? -7.332 -8.018 -37.697 1.00 74.50 652 GLY A C 1
ATOM 5121 O O . GLY A 1 652 ? -7.112 -9.166 -38.076 1.00 74.50 652 GLY A O 1
ATOM 5122 N N . ASN A 1 653 ? -7.818 -7.068 -38.496 1.00 60.28 653 ASN A N 1
ATOM 5123 C CA . ASN A 1 653 ? -7.796 -7.221 -39.947 1.00 60.28 653 ASN A CA 1
ATOM 5124 C C . ASN A 1 653 ? -6.333 -7.118 -40.390 1.00 60.28 653 ASN A C 1
ATOM 5126 O O . ASN A 1 653 ? -5.751 -6.035 -40.353 1.00 60.28 653 ASN A O 1
ATOM 5130 N N . PHE A 1 654 ? -5.726 -8.250 -40.732 1.00 53.66 654 PHE A N 1
ATOM 5131 C CA . PHE A 1 654 ? -4.439 -8.275 -41.413 1.00 53.66 654 PHE A CA 1
ATOM 5132 C C . PHE A 1 654 ? -4.702 -7.927 -42.885 1.00 53.66 654 PHE A C 1
ATOM 5134 O O . PHE A 1 654 ? -5.368 -8.698 -43.574 1.00 53.66 654 PHE A O 1
ATOM 5141 N N . PHE A 1 655 ? -4.243 -6.756 -43.328 1.00 35.97 655 PHE A N 1
ATOM 5142 C CA . PHE A 1 655 ? -4.154 -6.383 -44.741 1.00 35.97 655 PHE A CA 1
ATOM 5143 C C . PHE A 1 655 ? -2.694 -6.162 -45.105 1.00 35.97 655 PHE A C 1
ATOM 5145 O O . PHE A 1 655 ? -1.999 -5.498 -44.299 1.00 35.97 655 PHE A O 1
#

Secondary structure (DSSP, 8-state):
-HHHHHTTSS-TT-HHHHHHHHHHHTT--GGGGGS---HHHHHHHHHHTTSPP-B---PPPEEEEEEE-TT--EEEEEEEPTT--SHHHHHHHHHH-TTSTT---HHHHHHHHHHHHHHHHH-TTS-HHHHHHHHHHHHHHHHHHH--S--PPPPP-PPP-PPPGGG-PPP--TT--------TT---SSEEEEEETTEEEE-HHHHHHHHHHHHHHHHT-B--TT-EEEEE---TTSHHHHHHHHHHHTT-EEEEEESS--HHHHHHHHHHHHHHPPTT-EEEEEE--TT-HHHHHHHHHHHHHTS-PPPSEEEE-------SB-TT---HHHHHHHIIIIIHHHHHHHHHHHHHHHTT--S-PEEEEEEE-S-SSSSS-BTTHHHHHHHHTTHHHHHHHSTTTTTEEEEEEEE--EETSTTTGGGHHHHHHHHTTT---EEHHHHHHHHHHHTSHHHHHHHTTS-EEEEES-SGGGSTTHHHHHHHHHHHHHHHHHHHHHHHHHHHHHHHHHHHHHHHHHHS------------PPPPPPPTTTTGGGGGGTTTS-GGG---------EETTEEHHHHHHHHHTSS--HHHHHHHHHHHTSEEEEEEE-TTS-EEEEEEETTT--B--HHHHHHHHHHHHHHHSSS-------

Organism: Hypholoma sublateritium (strain FD-334 SS-4) (NCBI:txid945553)

Sequence (655 aa):
MFYDIIFGRLTTVDREITARCIALLNRADPDMLRYEFGQQLIDNTREVLGTPPMYKDVTFPTAPHTEVTEKGEIKYSEIVRENVRKLEAYVEEMASGDTVSGAVNIRKVQDDVLRLWSVVKALPEICSDQKNRIKALYEGVVKSLASSPEIRPPRVGTPRSRRSSSQFLRPQVTGITPVTAISSDKVPLLHLKRKVGSTWEYSSNLTGVYLDILHEIATAGTTFKDKNALLTGVGKGSIGIEIVKGLLSGGAYVVITTSSYSRKTVEYYQGIFQSFGSRGSTLTVVTFNQASKQDVEALVDYIYANLGMDLDYIIPFAGIPENGREIDGLDDRSELAHRMMLVNLLRVLGAVKTKKASRHFVTRPGQVILPLSPNHGLFGNDGLYSESKISSETLFQRWASESWGEYLCLAGAVIGWTRGIGLMGPTNIIAHELESYGVRTFSAKEMAFNILGLMHPLLFSITQVEPIWAELNGGMDRLPDFADITTRIRIKLNKKADLRRAIARDNSADFKVIHGVEAERLLQTVEVLPRANFRFDFPSLESSKSLSDLSYLRGFVDLDKIVVVTGYGEVGPWGSSRTRWEMEARGEFTIEGCIEMAWLIGFIKHFDGRSKDGALYVGWVDSKTNEPVDDKVIKGRYETDILRHAGVRLIGNFF

pLDDT: mean 86.93, std 14.82, range [30.56, 98.69]

Foldseek 3Di:
DVVCVVVVVDDPVDCVVVLQLLLVLLAQDPVVLVDDDDPVSSVSSVVSVPPFFFQADFDAFWAWDWDQDLLLDIDIDTHRDPPGGFLLSVLVQQLAQPQAPDAFQLVVVLVVLVVVLVVVVPDPPADPVNNVVVVVVSVVVVVVSVDDDDDDDDDDDDDDDDDDPPPPDQPPPPPQDQPDPRPPGHDGLKFWWDDDPNDTHTDPSRRSVLSSLLSCCNPVGAALAPAEEEAEPCDDQALRVLLVLRHQSRQYAYEYEDQDDDPVVVVVVVVSCVRRHGVNYDYHYDYADLLDLVRLLVVLCCCCPVVVDQHQEYELPDADFQAQAAPVRADPVLVSRLSRLAVSVVVNLVSSLVSCVVVVVQPRAHEYARAAEPDLCLQGRRRCPNVSRVNSCCVQVCCVVDDRLSRYFYEYEHAAAEPRHPNCPVLSNLSNVVCVNRFDHGYSNRRSSSSVSCVDPVNVVVRSVHYMYIYNHRCCVSDPSSNVSSVVSVVVSSVSSVVSVVVVVVVLVVCCVVVNPVVSVVPDDDDDDDADDDDPDDPDDDDPVVCPVVVVCPPVDDPVPDDDDPDDWDQDLQGIPVSVCCCVVPVADDLVSLVNLCVVVQQWDWDAAQQPVRDTDTGIAGRVPRHDDGSNCSCVPCVVVSVQRGDDHPDDPDD